Protein AF-A0A1F5Z868-F1 (afdb_monomer)

Solvent-accessible surface area (backbone atoms only — not comparable to full-atom values): 21652 Å² total; per-residue (Å²): 95,76,55,92,84,22,38,51,43,69,75,87,82,80,73,55,49,38,34,39,31,50,64,42,52,52,51,51,52,52,53,52,58,77,40,54,82,25,14,45,64,34,36,30,35,23,38,66,45,91,41,28,38,38,48,70,42,71,45,58,39,84,83,61,51,44,66,32,65,89,45,67,48,72,79,30,74,63,28,53,51,51,51,50,53,52,46,53,42,51,52,49,52,28,66,79,38,77,77,61,86,87,73,65,90,49,57,64,85,58,78,61,43,48,59,29,74,56,73,59,67,72,43,77,42,32,42,35,37,33,35,52,51,82,55,61,66,84,49,66,66,55,50,52,52,53,52,49,48,47,66,35,85,89,42,87,49,56,53,37,37,40,38,29,31,18,52,60,88,64,95,61,100,70,82,76,94,55,91,38,61,43,80,45,81,70,99,53,56,34,41,39,32,34,32,42,38,46,62,93,53,53,51,33,35,46,39,56,66,50,78,38,60,55,79,42,45,47,87,70,85,77,79,34,33,59,75,74,35,50,68,57,38,52,49,54,52,50,61,58,37,45,96,71,28,49,66,48,73,51,76,46,63,86,69,92,60,86,61,54,24,42,37,36,42,39,37,38,90,92,48,72,44,34,40,38,40,36,28,52,41,61,39,82,78,47,75,68,48,78,46,80,43,47,49,66,58,52,54,52,38,47,54,58,69,67,49,79,66,86,66,73,76,47,74,61,59,60,46,50,55,45,50,58,45,55,76,73,45,84,85,83,89,88,84,86,88,89,88,80,90,84,88,85,86,75,91,74,53,71,70,54,55,48,31,52,51,50,45,57,63,47,60,72,56,63,79,78,73,84,85,132

Secondary structure (DSSP, 8-state):
-EETTEEEE-SS--SPEEEEEHHHHHHHHHHHHHTTTS-EEEEEEEEE-SSEEEEEEEE---SS-EEETTEEE---HHHHHHHHHHHHHHHHHHHTSPPPTT----SS--TT--HHHH-PPPEEEEEEEEESSS--S--HHHHHHHHHHHH-SS---SEEEEEEEEE--S----S---TT-EEEEESEEEEEEEEEEETT-SEEEEE--EEE-GGGS---PPPPHHHH-HHHHHHHHHHHHGGG-EEEEEEE--SSSSSPEEEEEEE-TT-SEEEEEEE-TTTTSSPPEEEEEEHHHHHHHHHHHHS-------HHHHHHHHHHHHHHS---------------PPPPPHHHHHHHHHHHHHHHHHSS----

Sequence (372 aa):
MWLLGRQVKSEGYSGPEIIVPRRVFDMIAREAQAHEPTETGQALLGIRTPTQIVILVTVPDLTDTIRQAAYFKQGGSDQVEIFHWHEKHWKAMIADTPPMSGWTPTTVVPKGTTPAELRLELYHVGDWHKHPGQLKILSTTDIGTIDGLFADPENRLSEYVAPIITASYYNQALLGERDAEVTYRFGTELQLNWYYLTKGESIIWHVKPTVVADKCLPWFPPLPWHLNDLERFQYELGQLQSEGHTVRWTVRQMDRDLEMEIIFAVDNPAWTKRLLITTDFDYPKSPPRIQIFSKAQLVAATTSAVTPVKRRRSRLDAFLDWLEQALYYGEGDTPANLFAPRNNLPDRSEETLLADLVADLVIKGDLTNGKS

Nearest PDB structures (foldseek):
  6fnn-assembly2_B  TM=7.353E-01  e=1.141E-08  Candidatus Caldarchaeum subterraneum
  6fno-assembly2_B  TM=7.522E-01  e=1.158E-07  Candidatus Caldarchaeum subterraneum
  6fno-assembly1_A  TM=7.424E-01  e=1.653E-07  Candidatus Caldarchaeum subterraneum
  6r8f-assembly1_C  TM=6.619E-01  e=3.687E-05  Homo sapiens
  5joh-assembly1_A  TM=6.376E-01  e=7.981E-05  Homo sapiens

Radius of gyration: 23.91 Å; Cα contacts (8 Å, |Δi|>4): 578; chains: 1; bounding box: 60×53×65 Å

Structure (mmCIF, N/CA/C/O backbone):
data_AF-A0A1F5Z868-F1
#
_entry.id   AF-A0A1F5Z868-F1
#
loop_
_atom_site.group_PDB
_atom_site.id
_atom_site.type_symbol
_atom_site.label_atom_id
_atom_site.label_alt_id
_atom_site.label_comp_id
_atom_site.label_asym_id
_atom_site.label_entity_id
_atom_site.label_seq_id
_atom_site.pdbx_PDB_ins_code
_atom_site.Cartn_x
_atom_site.Cartn_y
_atom_site.Cartn_z
_atom_site.occupancy
_atom_site.B_iso_or_equiv
_atom_site.auth_seq_id
_atom_site.auth_comp_id
_atom_site.auth_asym_id
_atom_site.auth_atom_id
_atom_site.pdbx_PDB_model_num
ATOM 1 N N . MET A 1 1 ? -11.305 1.222 28.879 1.00 73.94 1 MET A N 1
ATOM 2 C CA . MET A 1 1 ? -9.951 0.704 29.195 1.00 73.94 1 MET A CA 1
ATOM 3 C C . MET A 1 1 ? -8.945 1.821 28.956 1.00 73.94 1 MET A C 1
ATOM 5 O O . MET A 1 1 ? -9.192 2.600 28.045 1.00 73.94 1 MET A O 1
ATOM 9 N N . TRP A 1 2 ? -7.882 1.933 29.757 1.00 71.25 2 TRP A N 1
ATOM 10 C CA . TRP A 1 2 ? -6.811 2.917 29.544 1.00 71.25 2 TRP A CA 1
ATOM 11 C C . TRP A 1 2 ? -5.553 2.222 29.017 1.00 71.25 2 TRP A C 1
ATOM 13 O O . TRP A 1 2 ? -5.168 1.193 29.568 1.00 71.25 2 TRP A O 1
ATOM 23 N N . LEU A 1 3 ? -4.924 2.777 27.983 1.00 76.38 3 LEU A N 1
ATOM 24 C CA . LEU A 1 3 ? -3.682 2.295 27.377 1.00 76.38 3 LEU A CA 1
ATOM 25 C C . LEU A 1 3 ? -2.768 3.497 27.111 1.00 76.38 3 LEU A C 1
ATOM 27 O O . LEU A 1 3 ? -3.164 4.399 26.382 1.00 76.38 3 LEU A O 1
ATOM 31 N N . LEU A 1 4 ? -1.589 3.547 27.744 1.00 79.62 4 LEU A N 1
ATOM 32 C CA . LEU A 1 4 ? -0.649 4.684 27.659 1.00 79.62 4 LEU A CA 1
ATOM 33 C C . LEU A 1 4 ? -1.311 6.069 27.829 1.00 79.62 4 LEU A C 1
ATOM 35 O O . LEU A 1 4 ? -1.026 7.014 27.106 1.00 79.62 4 LEU A O 1
ATOM 39 N N . GLY A 1 5 ? -2.238 6.198 28.782 1.00 83.50 5 GLY A N 1
ATOM 40 C CA . GLY A 1 5 ? -2.936 7.469 29.015 1.00 83.50 5 GLY A CA 1
ATOM 41 C C . GLY A 1 5 ? -4.013 7.809 27.978 1.00 83.50 5 GLY A C 1
ATOM 42 O O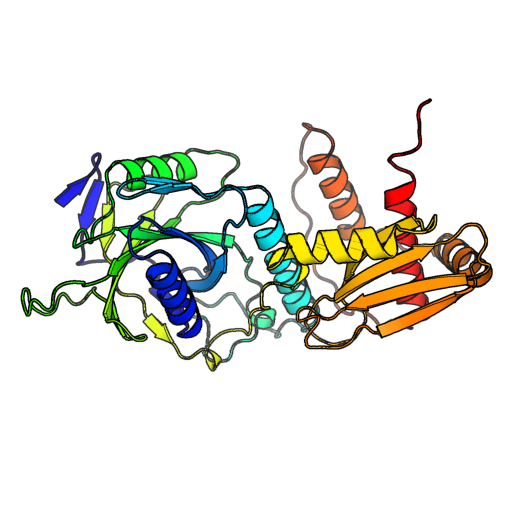 . GLY A 1 5 ? -4.620 8.873 28.076 1.00 83.50 5 GLY A O 1
ATOM 43 N N . ARG A 1 6 ? -4.314 6.902 27.041 1.00 87.62 6 ARG A N 1
ATOM 44 C CA . ARG A 1 6 ? -5.469 6.993 26.144 1.00 87.62 6 ARG A CA 1
ATOM 45 C C . ARG A 1 6 ? -6.621 6.106 26.619 1.00 87.62 6 ARG A C 1
ATOM 47 O O . ARG A 1 6 ? -6.414 4.977 27.058 1.00 87.62 6 ARG A O 1
ATOM 54 N N . GLN A 1 7 ? -7.852 6.590 26.520 1.00 91.06 7 GLN A N 1
ATOM 55 C CA . GLN A 1 7 ? -9.073 5.855 26.826 1.00 91.06 7 GLN A CA 1
ATOM 56 C C . GLN A 1 7 ? -9.631 5.190 25.561 1.00 91.06 7 GLN A C 1
ATOM 58 O O . GLN A 1 7 ? -9.944 5.867 24.588 1.00 91.06 7 GLN A O 1
ATOM 63 N N . VAL A 1 8 ? -9.847 3.874 25.596 1.00 90.88 8 VAL A N 1
ATOM 64 C CA . VAL A 1 8 ? -10.547 3.147 24.525 1.00 90.88 8 VAL A CA 1
ATOM 65 C C . VAL A 1 8 ? -12.065 3.260 24.710 1.00 90.88 8 VAL A C 1
ATOM 67 O O . VAL A 1 8 ? -12.562 2.941 25.800 1.00 90.88 8 VAL A O 1
ATOM 70 N N . LYS A 1 9 ? -12.790 3.681 23.663 1.00 92.44 9 LYS A N 1
ATOM 71 C CA . LYS A 1 9 ? -14.260 3.834 23.623 1.00 92.44 9 LYS A CA 1
ATOM 72 C C . LYS A 1 9 ? -14.866 3.211 22.363 1.00 92.44 9 LYS A C 1
ATOM 74 O O . LYS A 1 9 ? -14.237 3.242 21.316 1.00 92.44 9 LYS A O 1
ATOM 79 N N . SER A 1 10 ? -16.094 2.702 22.456 1.00 87.62 10 SER A N 1
ATOM 80 C CA . SER A 1 10 ? -16.870 2.171 21.317 1.00 87.62 10 SER A CA 1
ATOM 81 C C . SER A 1 10 ? -18.169 2.937 21.034 1.00 87.62 10 SER A C 1
ATOM 83 O O . SER A 1 10 ? -18.718 2.827 19.946 1.00 87.62 10 SER A O 1
ATOM 85 N N . GLU A 1 11 ? -18.670 3.718 21.993 1.00 89.12 11 GLU A N 1
ATOM 86 C CA . GLU A 1 11 ? -19.920 4.479 21.874 1.00 89.12 11 GLU A CA 1
ATOM 87 C C . GLU A 1 11 ? -19.649 5.977 21.738 1.00 89.12 11 GLU A C 1
ATOM 89 O O . GLU A 1 11 ? -18.741 6.507 22.381 1.00 89.12 11 GLU A O 1
ATOM 94 N N . GLY A 1 12 ? -20.471 6.669 20.944 1.00 89.00 12 GLY A N 1
ATOM 95 C CA . GL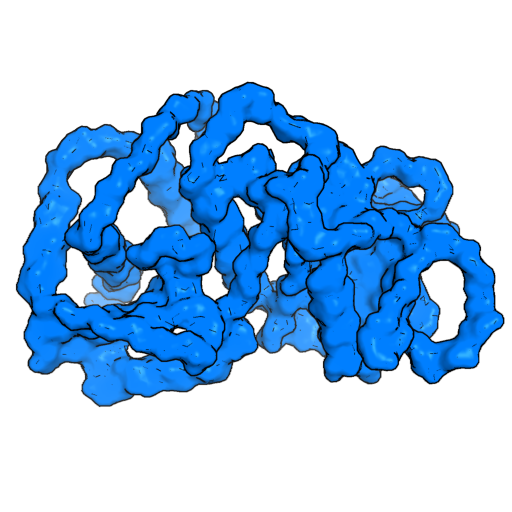Y A 1 12 ? -20.341 8.112 20.720 1.00 89.00 12 GLY A CA 1
ATOM 96 C C . GLY A 1 12 ? -19.240 8.493 19.728 1.00 89.00 12 GLY A C 1
ATOM 97 O O . GLY A 1 12 ? -18.787 9.634 19.745 1.00 89.00 12 GLY A O 1
ATOM 98 N N . TYR A 1 13 ? -18.801 7.554 18.883 1.00 91.94 13 TYR A N 1
ATOM 99 C CA . TYR A 1 13 ? -17.871 7.847 17.796 1.00 91.94 13 TYR A CA 1
ATOM 100 C C . TYR A 1 13 ? -18.483 8.862 16.822 1.00 91.94 13 TYR A C 1
ATOM 102 O O . TYR A 1 13 ? -19.555 8.627 16.266 1.00 91.94 13 TYR A O 1
ATOM 110 N N . SER A 1 14 ? -17.790 9.981 16.616 1.00 90.31 14 SER A N 1
ATOM 111 C CA . SER A 1 14 ? -18.176 11.046 15.679 1.00 90.31 14 SER A CA 1
ATOM 112 C C . SER A 1 14 ? -17.107 11.313 14.615 1.00 90.31 14 SER A C 1
ATOM 114 O O . SER A 1 14 ? -17.124 12.368 13.982 1.00 90.31 14 SER A O 1
ATOM 116 N N . GLY A 1 15 ? -16.132 10.409 14.483 1.00 92.25 15 GLY A N 1
ATOM 117 C CA . GLY A 1 15 ? -15.089 10.497 13.467 1.00 92.25 15 GLY A CA 1
ATOM 118 C C . GLY A 1 15 ? -15.586 10.077 12.078 1.00 92.25 15 GLY A C 1
ATOM 119 O O . GLY A 1 15 ? -16.786 9.861 11.882 1.00 92.25 15 GLY A O 1
ATOM 120 N N . PRO A 1 16 ? -14.678 9.983 11.094 1.00 93.69 16 PRO A N 1
ATOM 121 C CA . PRO A 1 16 ? -15.036 9.562 9.747 1.00 93.69 16 PRO A CA 1
ATOM 122 C C . PRO A 1 16 ? -15.527 8.113 9.682 1.00 93.69 16 PRO A C 1
ATOM 124 O O . PRO A 1 16 ? -15.035 7.228 10.371 1.00 93.69 16 PRO A O 1
ATOM 127 N N . GLU A 1 17 ? -16.454 7.833 8.774 1.00 94.12 17 GLU A N 1
ATOM 128 C CA . GLU A 1 17 ? -16.799 6.458 8.424 1.00 94.12 17 GLU A CA 1
ATOM 129 C C . GLU A 1 17 ? -15.595 5.772 7.758 1.00 94.12 17 GLU A C 1
ATOM 131 O O . GLU A 1 17 ? -15.035 6.283 6.787 1.00 94.12 17 GLU A O 1
ATOM 136 N N . ILE A 1 18 ? -15.209 4.598 8.257 1.00 95.44 18 ILE A N 1
ATOM 137 C CA . ILE A 1 18 ? -14.152 3.787 7.647 1.00 95.44 18 ILE A CA 1
ATOM 138 C C . ILE A 1 18 ? -14.792 2.843 6.637 1.00 95.44 18 ILE A C 1
ATOM 140 O O . ILE A 1 18 ? -15.572 1.972 7.013 1.00 95.44 18 ILE A O 1
ATOM 144 N N . ILE A 1 19 ? -14.454 2.988 5.360 1.00 93.81 19 ILE A N 1
ATOM 145 C CA . ILE A 1 19 ? -14.963 2.159 4.268 1.00 93.81 19 ILE A CA 1
ATOM 146 C C . ILE A 1 19 ? -13.861 1.228 3.788 1.00 93.81 19 ILE A C 1
ATOM 148 O O . ILE A 1 19 ? -12.754 1.661 3.469 1.00 93.81 19 ILE A O 1
ATOM 152 N N . VAL A 1 20 ? -14.189 -0.059 3.697 1.00 93.38 20 VAL A N 1
ATOM 153 C CA . VAL A 1 20 ? -13.227 -1.102 3.336 1.00 93.38 20 VAL A CA 1
ATOM 154 C C . VAL A 1 20 ? -13.849 -2.030 2.289 1.00 93.38 20 VAL A C 1
ATOM 156 O O . VAL A 1 20 ? -14.909 -2.617 2.533 1.00 93.38 20 VAL A O 1
ATOM 159 N N . PRO A 1 21 ? -13.236 -2.191 1.107 1.00 90.94 21 PRO A N 1
ATOM 160 C CA . PRO A 1 21 ? -13.725 -3.111 0.098 1.00 90.94 21 PRO A CA 1
ATOM 161 C C . PRO A 1 21 ? -13.434 -4.562 0.478 1.00 90.94 21 PRO A C 1
ATOM 163 O O . PRO A 1 21 ? -12.464 -4.864 1.177 1.00 90.94 21 PRO A O 1
ATOM 166 N N . ARG A 1 22 ? -14.250 -5.482 -0.044 1.00 90.38 22 ARG A N 1
ATOM 167 C CA . ARG A 1 22 ? -14.087 -6.925 0.178 1.00 90.38 22 ARG A CA 1
ATOM 168 C C . ARG A 1 22 ? -12.677 -7.417 -0.174 1.00 90.38 22 ARG A C 1
ATOM 170 O O . ARG A 1 22 ? -12.106 -8.152 0.627 1.00 90.38 22 ARG A O 1
ATOM 177 N N . ARG A 1 23 ? -12.083 -6.949 -1.281 1.00 91.00 23 ARG A N 1
ATOM 178 C CA . ARG A 1 23 ? -10.712 -7.320 -1.677 1.00 91.00 23 ARG A CA 1
ATOM 179 C C . ARG A 1 23 ? -9.662 -7.033 -0.602 1.00 91.00 23 ARG A C 1
ATOM 181 O O . ARG A 1 23 ? -8.737 -7.817 -0.449 1.00 91.00 23 ARG A O 1
ATOM 188 N N . VAL A 1 24 ? -9.803 -5.946 0.163 1.00 93.94 24 VAL A N 1
ATOM 189 C CA . VAL A 1 24 ? -8.844 -5.591 1.224 1.00 93.94 24 VAL A CA 1
ATOM 190 C C . VAL A 1 24 ? -8.954 -6.585 2.376 1.00 93.94 24 VAL A C 1
ATOM 192 O O . VAL A 1 24 ? -7.935 -7.048 2.877 1.00 93.94 24 VAL A O 1
ATOM 195 N N . PHE A 1 25 ? -10.170 -7.002 2.743 1.00 92.50 25 PHE A N 1
ATOM 196 C CA . PHE A 1 25 ? -10.334 -8.094 3.704 1.00 92.50 25 PHE A CA 1
ATOM 197 C C . PHE A 1 25 ? -9.745 -9.411 3.190 1.00 92.50 25 PHE A C 1
ATOM 199 O O . PHE A 1 25 ? -9.112 -10.120 3.965 1.00 92.50 25 PHE A O 1
ATOM 206 N N . ASP A 1 26 ? -9.925 -9.742 1.906 1.00 91.44 26 ASP A N 1
ATOM 207 C CA . ASP A 1 26 ? -9.322 -10.940 1.307 1.00 91.44 26 ASP A CA 1
ATOM 208 C C . ASP A 1 26 ? -7.786 -10.899 1.348 1.00 91.44 26 ASP A C 1
ATOM 210 O O . ASP A 1 26 ? -7.156 -11.920 1.627 1.00 91.44 26 ASP A O 1
ATOM 214 N N . MET A 1 27 ? -7.178 -9.732 1.104 1.00 93.12 27 MET A N 1
ATOM 215 C CA . MET A 1 27 ? -5.727 -9.528 1.201 1.00 93.12 27 MET A CA 1
ATOM 216 C C . MET A 1 27 ? -5.230 -9.712 2.638 1.00 93.12 27 MET A C 1
ATOM 218 O O . MET A 1 27 ? -4.346 -10.535 2.871 1.00 93.12 27 MET A O 1
ATOM 222 N N . ILE A 1 28 ? -5.854 -9.022 3.602 1.00 94.38 28 ILE A N 1
ATOM 223 C CA . ILE A 1 28 ? -5.540 -9.150 5.035 1.00 94.38 28 ILE A CA 1
ATOM 224 C C . ILE A 1 28 ? -5.668 -10.607 5.479 1.00 94.38 28 ILE A C 1
ATOM 226 O O . ILE A 1 28 ? -4.781 -11.141 6.139 1.00 94.38 28 ILE A O 1
ATOM 230 N N . ALA A 1 29 ? -6.768 -11.268 5.113 1.00 91.31 29 ALA A N 1
ATOM 231 C CA . ALA A 1 29 ? -7.043 -12.631 5.538 1.00 91.31 29 ALA A CA 1
ATOM 232 C C . ALA A 1 29 ? -6.008 -13.625 5.009 1.00 91.31 29 ALA A C 1
ATOM 234 O O . ALA A 1 29 ? -5.512 -14.464 5.764 1.00 91.31 29 ALA A O 1
ATOM 235 N N . ARG A 1 30 ? -5.659 -13.499 3.726 1.00 92.06 30 ARG A N 1
ATOM 236 C CA . ARG A 1 30 ? -4.635 -14.319 3.081 1.00 92.06 30 ARG A CA 1
ATOM 237 C C . ARG A 1 30 ? -3.277 -14.149 3.758 1.00 92.06 30 ARG A C 1
ATOM 239 O O . ARG A 1 30 ? -2.648 -15.149 4.091 1.00 92.06 30 ARG A O 1
ATOM 246 N N . GLU A 1 31 ? -2.857 -12.910 3.998 1.00 93.31 31 GLU A N 1
ATOM 247 C CA . GLU A 1 31 ? -1.572 -12.609 4.637 1.00 93.31 31 GLU A CA 1
ATOM 248 C C . GLU A 1 31 ? -1.533 -13.089 6.097 1.00 93.31 31 GLU A C 1
ATOM 250 O O . GLU A 1 31 ? -0.583 -13.740 6.533 1.00 93.31 31 GLU A O 1
ATOM 255 N N . ALA A 1 32 ? -2.598 -12.832 6.860 1.00 92.00 32 ALA A N 1
ATOM 256 C CA . ALA A 1 32 ? -2.714 -13.252 8.255 1.00 92.0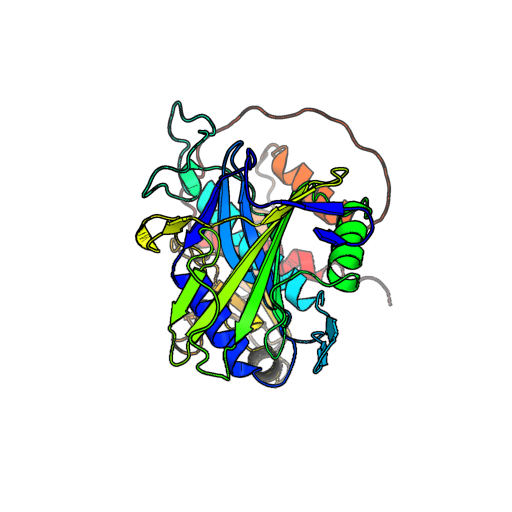0 32 ALA A CA 1
ATOM 257 C C . ALA A 1 32 ? -2.570 -14.776 8.421 1.00 92.00 32 ALA A C 1
ATOM 259 O O . ALA A 1 32 ? -1.948 -15.238 9.388 1.00 92.00 32 ALA A O 1
ATOM 260 N N . GLN A 1 33 ? -3.129 -15.542 7.477 1.00 89.12 33 GLN A N 1
ATOM 261 C CA . GLN A 1 33 ? -3.057 -17.004 7.434 1.00 89.12 33 GLN A CA 1
ATOM 262 C C . GLN A 1 33 ? -1.713 -17.530 6.945 1.00 89.12 33 GLN A C 1
ATOM 264 O O . GLN A 1 33 ? -1.231 -18.521 7.487 1.00 89.12 33 GLN A O 1
ATOM 269 N N . ALA A 1 34 ? -1.094 -16.872 5.962 1.00 90.69 34 ALA A N 1
ATOM 270 C CA . ALA A 1 34 ? 0.229 -17.252 5.470 1.00 90.69 34 ALA A CA 1
ATOM 271 C C . ALA A 1 34 ? 1.296 -17.213 6.580 1.00 90.69 34 ALA A C 1
ATOM 273 O O . ALA A 1 34 ? 2.244 -17.995 6.559 1.00 90.69 34 ALA A O 1
ATOM 274 N N . HIS A 1 35 ? 1.103 -16.358 7.590 1.00 90.50 35 HIS A N 1
ATOM 275 C CA . HIS A 1 35 ? 2.039 -16.160 8.699 1.00 90.50 35 HIS A CA 1
ATOM 276 C C . HIS A 1 35 ? 1.477 -16.574 10.060 1.00 90.50 35 HIS A C 1
ATOM 278 O O . HIS A 1 35 ? 1.742 -15.926 11.067 1.00 90.50 35 HIS A O 1
ATOM 284 N N . GLU A 1 36 ? 0.664 -17.629 10.111 1.00 81.69 36 GLU A N 1
ATOM 285 C CA . GLU A 1 36 ? -0.131 -18.034 11.276 1.00 81.69 36 GLU A CA 1
ATOM 286 C C . GLU A 1 36 ? 0.562 -17.967 12.664 1.00 81.69 36 GLU A C 1
ATOM 288 O O . GLU A 1 36 ? -0.003 -17.290 13.531 1.00 81.69 36 GLU A O 1
ATOM 293 N N . PRO A 1 37 ? 1.769 -18.533 12.885 1.00 86.94 37 PRO A N 1
ATOM 294 C CA . PRO A 1 37 ? 2.386 -18.583 14.216 1.00 86.94 37 PRO A CA 1
ATOM 295 C C . PRO A 1 37 ? 3.022 -17.262 14.682 1.00 86.94 37 PRO A C 1
ATOM 297 O O . PRO A 1 37 ? 3.451 -17.168 15.833 1.00 86.94 37 PRO A O 1
ATOM 300 N N . THR A 1 38 ? 3.129 -16.254 13.814 1.00 91.12 38 THR A N 1
ATOM 301 C CA . THR A 1 38 ? 3.818 -14.987 14.105 1.00 91.12 38 THR A CA 1
ATOM 302 C C . THR A 1 38 ? 2.890 -13.792 13.958 1.00 91.12 38 THR A C 1
ATOM 304 O O . THR A 1 38 ? 1.882 -13.855 13.252 1.00 91.12 38 THR A O 1
ATOM 307 N N . GLU A 1 39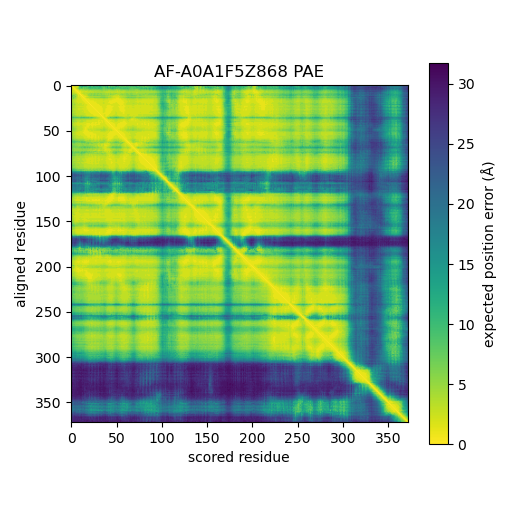 ? 3.248 -12.671 14.580 1.00 92.12 39 GLU A N 1
ATOM 308 C CA . GLU A 1 39 ? 2.702 -11.379 14.183 1.00 92.12 39 GLU A CA 1
ATOM 309 C C . GLU A 1 39 ? 3.076 -11.095 12.720 1.00 92.12 39 GLU A C 1
ATOM 311 O O . GLU A 1 39 ? 4.142 -11.477 12.230 1.00 92.12 39 GLU A O 1
ATOM 316 N N . THR A 1 40 ? 2.150 -10.475 12.003 1.00 95.19 40 THR A N 1
ATOM 317 C CA . THR A 1 40 ? 2.328 -9.999 10.628 1.00 95.19 40 THR A CA 1
ATOM 318 C C . THR A 1 40 ? 1.438 -8.786 10.445 1.00 95.19 40 THR A C 1
ATOM 320 O O . THR A 1 40 ? 0.475 -8.624 11.192 1.00 95.19 40 THR A O 1
ATOM 323 N N . GLY A 1 41 ? 1.710 -7.964 9.451 1.00 95.75 41 GLY A N 1
ATOM 324 C CA . GLY A 1 41 ? 0.953 -6.757 9.191 1.00 95.75 41 GLY A CA 1
ATOM 325 C C . GLY A 1 41 ? 1.388 -6.129 7.886 1.00 95.75 41 GLY A C 1
ATOM 326 O O . GLY A 1 41 ? 2.368 -6.565 7.281 1.00 95.75 41 GLY A O 1
ATOM 327 N N . GLN A 1 42 ? 0.624 -5.145 7.436 1.00 97.25 42 GLN A N 1
ATOM 328 C CA . GLN A 1 42 ? 0.944 -4.360 6.251 1.00 97.25 42 GLN A CA 1
ATOM 329 C C . GLN A 1 42 ? 0.369 -2.957 6.416 1.00 97.25 42 GLN A C 1
ATOM 331 O O . GLN A 1 42 ? -0.599 -2.742 7.159 1.00 97.25 42 GLN A O 1
ATOM 336 N N . ALA A 1 43 ? 0.912 -2.012 5.660 1.00 97.06 43 ALA A N 1
ATOM 337 C CA . ALA A 1 43 ? 0.356 -0.678 5.612 1.00 97.06 43 ALA A CA 1
ATOM 338 C C . ALA A 1 43 ? -0.977 -0.630 4.865 1.00 97.06 43 ALA A C 1
ATOM 340 O O . ALA A 1 43 ? -1.302 -1.492 4.050 1.00 97.06 43 ALA A O 1
ATOM 341 N N . LEU A 1 44 ? -1.779 0.383 5.161 1.00 97.44 44 LEU A N 1
ATOM 342 C CA . LEU A 1 44 ? -3.063 0.658 4.533 1.00 97.44 44 LEU A CA 1
ATOM 343 C C . LEU A 1 44 ? -2.941 1.934 3.714 1.00 97.44 44 LEU A C 1
ATOM 345 O O . LEU A 1 44 ? -2.536 2.982 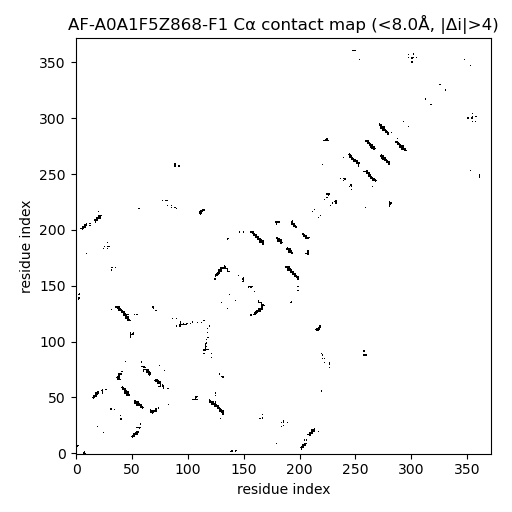4.219 1.00 97.44 44 LEU A O 1
ATOM 349 N N . LEU A 1 45 ? -3.347 1.861 2.454 1.00 95.62 45 LEU A N 1
ATOM 350 C CA . LEU A 1 45 ? -3.313 2.992 1.536 1.00 95.62 45 LEU A CA 1
ATOM 351 C C . LEU A 1 45 ? -4.736 3.311 1.082 1.00 95.62 45 LEU A C 1
ATOM 353 O O . LEU A 1 45 ? -5.521 2.412 0.754 1.00 95.62 45 LEU A O 1
ATOM 357 N N . GLY A 1 46 ? -5.091 4.592 1.109 1.00 94.38 46 GLY A N 1
ATOM 358 C CA . GLY A 1 46 ? -6.471 5.023 0.932 1.00 94.38 46 GLY A CA 1
ATOM 359 C C . GLY A 1 46 ? -6.630 6.510 0.642 1.00 94.38 46 GLY A C 1
ATOM 360 O O . GLY A 1 46 ? -5.666 7.212 0.346 1.00 94.38 46 GLY A O 1
ATOM 361 N N . ILE A 1 47 ? -7.880 6.966 0.700 1.00 91.69 47 ILE A N 1
ATOM 362 C CA . ILE A 1 47 ? -8.300 8.346 0.415 1.00 91.69 47 ILE A CA 1
ATOM 363 C C . ILE A 1 47 ? -9.194 8.902 1.529 1.00 91.69 47 ILE A C 1
ATOM 365 O O . ILE A 1 47 ? -9.878 8.150 2.230 1.00 91.69 47 ILE A O 1
ATOM 369 N N . ARG A 1 48 ? -9.215 10.239 1.649 1.00 89.25 48 ARG A N 1
ATOM 370 C CA . ARG A 1 48 ? -9.910 10.988 2.705 1.00 89.25 48 ARG A CA 1
ATOM 371 C C . ARG A 1 48 ? -10.894 11.973 2.116 1.00 89.25 48 ARG A C 1
ATOM 373 O O . ARG A 1 48 ? -10.498 12.857 1.361 1.00 89.25 48 ARG A O 1
ATOM 380 N N . THR A 1 49 ? -12.153 11.899 2.526 1.00 86.88 49 THR A N 1
ATOM 381 C CA . THR A 1 49 ? -13.078 13.050 2.450 1.00 86.88 49 THR A CA 1
ATOM 382 C C . THR A 1 49 ? -13.133 13.730 3.818 1.00 86.88 49 THR A C 1
ATOM 384 O O . THR A 1 49 ? -12.427 13.284 4.698 1.00 86.88 49 THR A O 1
ATOM 387 N N . PRO A 1 50 ? -13.950 14.757 4.100 1.00 84.44 50 PRO A N 1
ATOM 388 C CA . PRO A 1 50 ? -14.151 15.231 5.477 1.00 84.44 50 PRO A CA 1
ATOM 389 C C . PRO A 1 50 ? -14.866 14.238 6.409 1.00 84.44 50 PRO A C 1
ATOM 391 O O . PRO A 1 50 ? -14.667 14.298 7.622 1.00 84.44 50 PRO A O 1
ATOM 394 N N . THR A 1 51 ? -15.638 13.283 5.881 1.00 87.00 51 THR A N 1
ATOM 395 C CA . THR A 1 51 ? -16.440 12.350 6.699 1.00 87.00 51 THR A CA 1
ATOM 396 C C . THR A 1 51 ? -16.154 10.873 6.448 1.00 87.00 51 THR A C 1
ATOM 398 O O . THR A 1 51 ? -16.815 10.043 7.059 1.00 87.00 51 THR A O 1
ATOM 401 N N . GLN A 1 52 ? -15.213 10.519 5.568 1.00 92.19 52 GLN A N 1
ATOM 402 C CA . GLN A 1 52 ? -14.897 9.124 5.249 1.00 92.19 52 GLN A CA 1
ATOM 403 C C . GLN A 1 52 ? -13.399 8.895 5.065 1.00 92.19 52 GLN A C 1
ATOM 405 O O . GLN A 1 52 ? -12.733 9.702 4.419 1.00 92.19 52 GLN A O 1
ATOM 410 N N . ILE A 1 53 ? -12.912 7.759 5.560 1.00 94.19 53 ILE A N 1
ATOM 411 C CA . ILE A 1 53 ? -11.623 7.161 5.196 1.00 94.19 53 ILE A CA 1
ATOM 412 C C . ILE A 1 53 ? -11.935 5.926 4.361 1.00 94.19 53 ILE A C 1
ATOM 414 O O . ILE A 1 53 ? -12.574 4.997 4.850 1.00 94.19 53 ILE A O 1
ATOM 418 N N . VAL A 1 54 ? -11.490 5.897 3.109 1.00 93.69 54 VAL A N 1
ATOM 419 C CA . VAL A 1 54 ? -11.683 4.741 2.228 1.00 93.69 54 VAL A CA 1
ATOM 420 C C . VAL A 1 54 ? -10.347 4.047 2.027 1.00 93.69 54 VAL A C 1
ATOM 422 O O . VAL A 1 54 ? -9.450 4.598 1.394 1.00 93.69 54 VAL A O 1
ATOM 425 N N . ILE A 1 55 ? -10.224 2.826 2.538 1.00 95.75 55 ILE A N 1
ATOM 426 C CA . ILE A 1 55 ? -9.033 1.992 2.352 1.00 95.75 55 ILE A CA 1
ATOM 427 C C . ILE A 1 55 ? -9.143 1.284 1.006 1.00 95.75 55 ILE A C 1
ATOM 429 O O . ILE A 1 55 ? -10.154 0.649 0.722 1.00 95.75 55 ILE A O 1
ATOM 433 N N . LEU A 1 56 ? -8.118 1.382 0.165 1.00 93.81 56 LEU A N 1
ATOM 434 C CA . LEU A 1 56 ? -8.156 0.867 -1.206 1.00 93.81 56 LEU A CA 1
ATOM 435 C C . LEU A 1 56 ? -7.325 -0.403 -1.390 1.00 93.81 56 LEU A C 1
ATOM 437 O O . LEU A 1 56 ? -7.716 -1.258 -2.195 1.00 93.81 56 LEU A O 1
ATOM 441 N N . VAL A 1 57 ? -6.219 -0.522 -0.650 1.00 95.50 57 VAL A N 1
ATOM 442 C CA . VAL A 1 57 ? -5.261 -1.630 -0.742 1.00 95.50 57 VAL A CA 1
ATOM 443 C C . VAL A 1 57 ? -4.487 -1.800 0.573 1.00 95.50 57 VAL A C 1
ATOM 445 O O . VAL A 1 57 ? -4.425 -0.870 1.384 1.00 95.50 57 VAL A O 1
ATOM 448 N N . THR A 1 58 ? -3.872 -2.969 0.759 1.00 96.50 58 THR A N 1
ATOM 449 C CA . THR A 1 58 ? -2.816 -3.182 1.757 1.00 96.50 58 THR A CA 1
ATOM 450 C C . THR A 1 58 ? -1.447 -3.245 1.076 1.00 96.50 58 THR A C 1
ATOM 452 O O . THR A 1 58 ? -1.313 -3.822 -0.002 1.00 96.50 58 THR A O 1
ATOM 455 N N . VAL A 1 59 ? -0.439 -2.623 1.682 1.00 95.62 59 VAL A N 1
ATOM 456 C CA . VAL A 1 59 ? 0.895 -2.423 1.109 1.00 95.62 59 VAL A CA 1
ATOM 457 C C . VAL A 1 59 ? 1.922 -3.192 1.945 1.00 95.62 59 VAL A C 1
ATOM 459 O O . VAL A 1 59 ? 2.200 -2.791 3.081 1.00 95.62 59 VAL A O 1
ATOM 462 N N . PRO A 1 60 ? 2.456 -4.314 1.431 1.00 94.06 60 PRO A N 1
ATOM 463 C CA . PRO A 1 60 ? 3.419 -5.116 2.166 1.00 94.06 60 PRO A CA 1
ATOM 464 C C . PRO A 1 60 ? 4.768 -4.409 2.273 1.00 94.06 60 PRO A C 1
ATOM 466 O O . PRO A 1 60 ? 5.117 -3.572 1.448 1.00 94.06 60 PRO A O 1
ATOM 469 N N . ASP A 1 61 ? 5.529 -4.819 3.274 1.00 90.75 61 ASP A N 1
ATOM 470 C CA . ASP A 1 61 ? 6.983 -4.742 3.278 1.00 90.75 61 ASP A CA 1
ATOM 471 C C . ASP A 1 61 ? 7.476 -6.175 2.987 1.00 90.75 61 ASP A C 1
ATOM 473 O O . ASP A 1 61 ? 6.984 -7.158 3.558 1.00 90.75 61 ASP A O 1
ATOM 477 N N . LEU A 1 62 ? 8.335 -6.321 1.987 1.00 86.56 62 LEU A N 1
ATOM 478 C CA . LEU A 1 62 ? 8.764 -7.597 1.420 1.00 86.56 62 LEU A CA 1
ATOM 479 C C . LEU A 1 62 ? 10.162 -7.982 1.901 1.00 86.56 62 LEU A C 1
ATOM 481 O O . LEU A 1 62 ? 10.429 -9.174 2.060 1.00 86.56 62 LEU A O 1
ATOM 485 N N . THR A 1 63 ? 11.041 -7.009 2.153 1.00 84.81 63 THR A N 1
ATOM 486 C CA . THR A 1 63 ? 12.451 -7.266 2.478 1.00 84.81 63 THR A CA 1
ATOM 487 C C . THR A 1 63 ? 12.796 -7.093 3.951 1.00 84.81 63 THR A C 1
ATOM 489 O O . THR A 1 63 ? 13.534 -7.914 4.497 1.00 84.81 63 THR A O 1
ATOM 492 N N . ASP A 1 64 ? 12.268 -6.064 4.612 1.00 86.94 64 ASP A N 1
ATOM 493 C CA . ASP A 1 64 ? 12.725 -5.629 5.942 1.00 86.94 64 ASP A CA 1
ATOM 494 C C . ASP A 1 64 ? 11.765 -6.017 7.073 1.00 86.94 64 ASP A C 1
ATOM 496 O O . ASP A 1 64 ? 11.994 -5.717 8.253 1.00 86.94 64 ASP A O 1
ATOM 500 N N . THR A 1 65 ? 10.696 -6.734 6.732 1.00 90.81 65 THR A N 1
ATOM 501 C CA . THR A 1 65 ? 9.681 -7.132 7.698 1.00 90.81 65 THR A CA 1
ATOM 502 C C . THR A 1 65 ? 10.203 -8.157 8.701 1.00 90.81 65 THR A C 1
ATOM 504 O O . THR A 1 65 ? 10.591 -9.275 8.352 1.00 90.81 65 THR A O 1
ATOM 507 N N . ILE A 1 66 ? 10.089 -7.832 9.989 1.00 91.31 66 ILE A N 1
ATOM 508 C CA . ILE A 1 66 ? 10.384 -8.756 11.089 1.00 91.31 66 ILE A CA 1
ATOM 509 C C . ILE A 1 66 ? 9.071 -9.331 11.614 1.00 91.31 66 ILE A C 1
ATOM 511 O O . ILE A 1 66 ? 8.189 -8.585 12.033 1.00 91.31 66 ILE A O 1
ATOM 515 N N . ARG A 1 67 ? 8.963 -10.665 11.635 1.00 91.88 67 ARG A N 1
ATOM 516 C CA . ARG A 1 67 ? 7.790 -11.404 12.128 1.00 91.88 67 ARG A CA 1
ATOM 517 C C . ARG A 1 67 ? 8.190 -12.346 13.261 1.00 91.88 67 ARG A C 1
ATOM 519 O O . ARG A 1 67 ? 8.944 -13.295 13.048 1.00 91.88 67 ARG A O 1
ATOM 526 N N . GLN A 1 68 ? 7.696 -12.096 14.469 1.00 89.62 68 GLN A N 1
ATOM 527 C CA . GLN A 1 68 ? 7.919 -12.931 15.655 1.00 89.62 68 GLN A CA 1
ATOM 528 C C . GLN A 1 68 ? 6.606 -13.119 16.427 1.00 89.62 68 GLN A C 1
ATOM 530 O O . GLN A 1 68 ? 5.603 -12.484 16.125 1.00 89.62 68 GLN A O 1
ATOM 535 N N . ALA A 1 69 ? 6.578 -14.006 17.423 1.00 84.19 69 ALA A N 1
ATOM 536 C CA . ALA A 1 69 ? 5.340 -14.369 18.128 1.00 84.19 69 ALA A CA 1
ATOM 537 C C . ALA A 1 69 ? 4.648 -13.205 18.875 1.00 84.19 69 ALA A C 1
ATOM 539 O O . ALA A 1 69 ? 3.447 -13.277 19.106 1.00 84.19 69 ALA A O 1
ATOM 540 N N . ALA A 1 70 ? 5.394 -12.170 19.267 1.00 85.75 70 ALA A N 1
ATOM 541 C CA . ALA A 1 70 ? 4.894 -11.005 20.010 1.00 85.75 70 ALA A CA 1
ATOM 542 C C . ALA A 1 70 ? 5.615 -9.708 19.592 1.00 85.75 70 ALA A C 1
ATOM 544 O O . ALA A 1 70 ? 5.836 -8.810 20.408 1.00 85.75 70 ALA A O 1
ATOM 545 N N . TYR A 1 71 ? 6.127 -9.688 18.359 1.00 88.88 71 TYR A N 1
ATOM 546 C CA . TYR A 1 71 ? 6.819 -8.537 17.801 1.00 88.88 71 TYR A CA 1
ATOM 547 C C . TYR A 1 71 ? 6.710 -8.537 16.278 1.00 88.88 71 TYR A C 1
ATOM 549 O O . TYR A 1 71 ? 7.045 -9.528 15.617 1.00 88.88 71 TYR A O 1
ATOM 557 N N . PHE A 1 72 ? 6.312 -7.389 15.743 1.00 92.12 72 PHE A N 1
ATOM 558 C CA . PHE A 1 72 ? 6.241 -7.102 14.324 1.00 92.12 72 PHE A CA 1
ATOM 559 C C . PHE A 1 72 ? 6.864 -5.740 14.024 1.00 92.12 72 PHE A C 1
ATOM 561 O O . PHE A 1 72 ? 6.703 -4.781 14.783 1.00 92.12 72 PHE A O 1
ATOM 568 N N . LYS A 1 73 ? 7.577 -5.657 12.901 1.00 91.38 73 LYS A N 1
ATOM 569 C CA . LYS A 1 73 ? 8.139 -4.413 12.369 1.00 91.38 73 LYS A CA 1
ATOM 570 C C . LYS A 1 73 ? 8.041 -4.422 10.846 1.00 91.38 73 LYS A C 1
ATOM 572 O O . LYS A 1 73 ? 8.348 -5.444 10.241 1.00 91.38 73 LYS A O 1
ATOM 577 N N . GLN A 1 74 ? 7.696 -3.272 10.275 1.00 92.31 74 GLN A N 1
ATOM 578 C CA . GLN A 1 74 ? 7.716 -2.961 8.841 1.00 92.31 74 GLN A CA 1
ATOM 579 C C . GLN A 1 74 ? 8.249 -1.531 8.622 1.00 92.31 74 GLN A C 1
ATOM 581 O O . GLN A 1 74 ? 8.438 -0.797 9.600 1.00 92.31 74 GLN A O 1
ATOM 586 N N . GLY A 1 75 ? 8.464 -1.144 7.366 1.00 85.56 75 GLY A N 1
ATOM 587 C CA . GLY A 1 75 ? 8.872 0.203 6.948 1.00 85.56 75 GLY A CA 1
ATOM 588 C C . GLY A 1 75 ? 10.121 0.238 6.062 1.00 85.56 75 GLY A C 1
ATOM 589 O O . GLY A 1 75 ? 10.873 1.210 6.133 1.00 85.56 75 GLY A O 1
ATOM 590 N N . GLY A 1 76 ? 10.387 -0.829 5.304 1.00 88.50 76 GLY A N 1
ATOM 591 C CA . GLY A 1 76 ? 11.508 -0.947 4.371 1.00 88.50 76 GLY A CA 1
ATOM 592 C C . GLY A 1 76 ? 11.424 -0.028 3.149 1.00 88.50 76 GLY A C 1
ATOM 593 O O . GLY A 1 76 ? 10.395 0.593 2.861 1.00 88.50 76 GLY A O 1
ATOM 594 N N . SER A 1 77 ? 12.532 0.074 2.408 1.00 88.56 77 SER A N 1
ATOM 595 C CA . SER A 1 77 ? 12.601 0.918 1.203 1.00 88.56 77 SER A CA 1
ATOM 596 C C . SER A 1 77 ? 11.705 0.414 0.073 1.00 88.56 77 SER A C 1
ATOM 598 O O . SER A 1 77 ? 11.169 1.205 -0.696 1.00 88.56 77 SER A O 1
ATOM 600 N N . ASP A 1 78 ? 11.502 -0.895 -0.004 1.00 88.62 78 ASP A N 1
ATOM 601 C CA . ASP A 1 78 ? 10.566 -1.527 -0.928 1.00 88.62 78 ASP A CA 1
ATOM 602 C C . ASP A 1 78 ? 9.114 -1.102 -0.656 1.00 88.62 78 ASP A C 1
ATOM 604 O O . ASP A 1 78 ? 8.383 -0.780 -1.589 1.00 88.62 78 ASP A O 1
ATOM 608 N N . GLN A 1 79 ? 8.705 -0.984 0.610 1.00 91.44 79 GLN A N 1
ATOM 609 C CA . GLN A 1 79 ? 7.381 -0.482 0.974 1.00 91.44 79 GLN A CA 1
ATOM 610 C C . GLN A 1 79 ? 7.170 0.944 0.441 1.00 91.44 79 GLN A C 1
ATOM 612 O O . GLN A 1 79 ? 6.105 1.262 -0.096 1.00 91.44 79 GLN A O 1
ATOM 617 N N . VAL A 1 80 ? 8.203 1.792 0.522 1.00 91.12 80 VAL A N 1
ATOM 618 C CA . VAL A 1 80 ? 8.199 3.152 -0.044 1.00 91.12 80 VAL A CA 1
ATOM 619 C C . VAL A 1 80 ? 8.068 3.126 -1.569 1.00 91.12 80 VAL A C 1
ATOM 621 O O . VAL A 1 80 ? 7.283 3.893 -2.130 1.00 91.12 80 VAL A O 1
ATOM 624 N N . GLU A 1 81 ? 8.778 2.229 -2.255 1.00 90.50 81 GLU A N 1
ATOM 625 C CA . GLU A 1 81 ? 8.650 2.057 -3.708 1.00 90.50 81 GLU A CA 1
ATOM 626 C C . GLU A 1 81 ? 7.237 1.614 -4.113 1.00 90.50 81 GLU A C 1
ATOM 628 O O . GLU A 1 81 ? 6.682 2.123 -5.091 1.00 90.50 81 GLU A O 1
ATOM 633 N N . ILE A 1 82 ? 6.607 0.735 -3.328 1.00 93.00 82 ILE A N 1
ATOM 634 C CA . ILE A 1 82 ? 5.221 0.302 -3.543 1.00 93.00 82 ILE A CA 1
ATOM 635 C C . ILE A 1 82 ? 4.240 1.464 -3.342 1.00 93.00 82 ILE A C 1
ATOM 637 O O . ILE A 1 82 ? 3.332 1.656 -4.160 1.00 93.00 82 ILE A O 1
ATOM 641 N N . PHE A 1 83 ? 4.424 2.278 -2.297 1.00 92.06 83 PHE A N 1
ATOM 642 C CA . PHE A 1 83 ? 3.641 3.505 -2.123 1.00 92.06 83 PHE A CA 1
ATOM 643 C C . PHE A 1 83 ? 3.783 4.426 -3.334 1.00 92.06 83 PHE A C 1
ATOM 645 O O . PHE A 1 83 ? 2.775 4.889 -3.873 1.00 92.06 83 PHE A O 1
ATOM 652 N N . HIS A 1 84 ? 5.012 4.645 -3.803 1.00 89.88 84 HIS A N 1
ATOM 653 C CA . HIS A 1 84 ? 5.281 5.494 -4.957 1.00 89.88 84 HIS A CA 1
ATOM 654 C C . HIS A 1 84 ? 4.632 4.955 -6.241 1.00 89.88 84 HIS A C 1
ATOM 656 O O . HIS A 1 84 ? 4.034 5.719 -7.004 1.00 89.88 84 HIS A O 1
ATOM 662 N N . TRP A 1 85 ? 4.686 3.639 -6.468 1.00 90.62 85 TRP A N 1
ATOM 663 C CA . TRP A 1 85 ? 4.007 2.980 -7.585 1.00 90.62 85 TRP A CA 1
ATOM 664 C C . TRP A 1 85 ? 2.508 3.283 -7.593 1.00 90.62 85 TRP A C 1
ATOM 666 O O . TRP A 1 85 ? 1.959 3.708 -8.618 1.00 90.62 85 TRP A O 1
ATOM 676 N N . HIS A 1 86 ? 1.848 3.087 -6.452 1.00 91.38 86 HIS A N 1
ATOM 677 C CA . HIS A 1 86 ? 0.415 3.315 -6.323 1.00 91.38 86 HIS A CA 1
ATOM 678 C C . HIS A 1 86 ? 0.050 4.795 -6.435 1.00 91.38 86 HIS A C 1
ATOM 680 O O . HIS A 1 86 ? -0.923 5.129 -7.110 1.00 91.38 86 HIS A O 1
ATOM 686 N N . GLU A 1 87 ? 0.835 5.690 -5.837 1.00 89.69 87 GLU A N 1
ATOM 687 C CA . GLU A 1 87 ? 0.618 7.133 -5.930 1.00 89.69 87 GLU A CA 1
ATOM 688 C C . GLU A 1 87 ? 0.732 7.620 -7.381 1.00 89.69 87 GLU A C 1
ATOM 690 O O . GLU A 1 87 ? -0.117 8.379 -7.857 1.00 89.69 87 GLU A O 1
ATOM 695 N N . LYS A 1 88 ? 1.751 7.159 -8.115 1.00 86.62 88 LYS A N 1
ATOM 696 C CA . LYS A 1 88 ? 1.963 7.542 -9.514 1.00 86.62 88 LYS A CA 1
ATOM 697 C C . LYS A 1 88 ? 0.829 7.048 -10.414 1.00 86.62 88 LYS A C 1
ATOM 699 O O . LYS A 1 88 ? 0.338 7.828 -11.229 1.00 86.62 88 LYS A O 1
ATOM 704 N N . HIS A 1 89 ? 0.358 5.813 -10.224 1.00 84.94 89 HIS A N 1
ATOM 705 C CA . HIS A 1 89 ? -0.840 5.329 -10.918 1.00 84.94 89 HIS A CA 1
ATOM 706 C C . HIS A 1 89 ? -2.066 6.156 -10.576 1.00 84.94 89 HIS A C 1
ATOM 708 O O . HIS A 1 89 ? -2.787 6.589 -11.465 1.00 84.94 89 HIS A O 1
ATOM 714 N N . TRP A 1 90 ? -2.304 6.388 -9.288 1.00 85.94 90 TRP A N 1
ATOM 715 C CA . TRP A 1 90 ? -3.472 7.121 -8.828 1.00 85.94 90 TRP A CA 1
ATOM 716 C C . TRP A 1 90 ? -3.523 8.524 -9.442 1.00 85.94 90 TRP A C 1
ATOM 718 O O . TRP A 1 90 ? -4.562 8.954 -9.942 1.00 85.94 90 TRP A O 1
ATOM 728 N N . LYS A 1 91 ? -2.375 9.209 -9.503 1.00 84.25 91 LYS A N 1
ATOM 729 C CA . LYS A 1 91 ? -2.234 10.499 -10.191 1.00 84.25 91 LYS A CA 1
ATOM 730 C C . LYS A 1 91 ? -2.523 10.397 -11.690 1.00 84.25 91 LYS A C 1
ATOM 732 O O . LYS A 1 91 ? -3.232 11.260 -12.203 1.00 84.25 91 LYS A O 1
ATOM 737 N N . ALA A 1 92 ? -2.019 9.370 -12.376 1.00 79.12 92 ALA A N 1
ATOM 738 C CA . ALA A 1 92 ? -2.298 9.148 -13.798 1.00 79.12 92 ALA A CA 1
ATOM 739 C C . ALA A 1 92 ? -3.801 8.927 -14.048 1.00 79.12 92 ALA A C 1
ATOM 741 O O . ALA A 1 92 ? -4.409 9.634 -14.851 1.00 79.12 92 ALA A O 1
ATOM 742 N N . MET A 1 93 ? -4.434 8.058 -13.255 1.00 76.06 93 MET A N 1
ATOM 743 C CA . MET A 1 93 ? -5.875 7.792 -13.313 1.00 76.06 93 MET A CA 1
ATOM 744 C C . MET A 1 93 ? -6.723 9.050 -13.078 1.00 76.06 93 MET A C 1
ATOM 746 O O . MET A 1 93 ? -7.782 9.207 -13.688 1.00 76.06 93 MET A O 1
ATOM 750 N N . ILE A 1 94 ? -6.278 9.951 -12.194 1.00 77.50 94 ILE A N 1
ATOM 751 C CA . ILE A 1 94 ? -6.958 11.230 -11.960 1.00 77.50 94 ILE A CA 1
ATOM 752 C C . ILE A 1 94 ? -6.756 12.205 -13.125 1.00 77.50 94 ILE A C 1
ATOM 754 O O . ILE A 1 94 ? -7.684 12.937 -13.475 1.00 77.50 94 ILE A O 1
ATOM 758 N N . ALA A 1 95 ? -5.557 12.251 -13.707 1.00 74.56 95 ALA A N 1
ATOM 759 C CA . ALA A 1 95 ? -5.199 13.209 -14.751 1.00 74.56 95 ALA A CA 1
ATOM 760 C C . ALA A 1 95 ? -5.907 12.943 -16.090 1.00 74.56 95 ALA A C 1
ATOM 762 O O . ALA A 1 95 ? -6.288 13.900 -16.769 1.00 74.56 95 ALA A O 1
ATOM 763 N N . ASP A 1 96 ? -6.116 11.674 -16.444 1.00 66.06 96 ASP A N 1
ATOM 764 C CA . ASP A 1 96 ? -6.680 11.271 -17.741 1.00 66.06 96 ASP A CA 1
ATOM 765 C C . ASP A 1 96 ? -8.194 11.481 -17.866 1.00 66.06 96 ASP A C 1
ATOM 767 O O . ASP A 1 96 ? -8.768 11.327 -18.947 1.00 66.06 96 ASP A O 1
ATOM 771 N N . THR A 1 97 ? -8.864 11.894 -16.791 1.00 56.50 97 THR A N 1
ATOM 772 C CA . THR A 1 97 ? -10.309 12.118 -16.814 1.00 56.50 97 THR A CA 1
ATOM 773 C C . THR A 1 97 ? -10.645 13.602 -16.649 1.00 56.50 97 THR A C 1
ATOM 775 O O . THR A 1 97 ? -10.151 14.265 -15.728 1.00 56.50 97 THR A O 1
ATOM 778 N N . PRO A 1 98 ? -11.511 14.165 -17.513 1.00 53.69 98 PRO A N 1
ATOM 779 C CA . PRO A 1 98 ? -11.922 15.555 -17.401 1.00 53.69 98 PRO A CA 1
ATOM 780 C C . PRO A 1 98 ? -12.533 15.853 -16.021 1.00 53.69 98 PRO A C 1
ATOM 782 O O . PRO A 1 98 ? -13.277 15.022 -15.498 1.00 53.69 98 PRO A O 1
ATOM 785 N N . PRO A 1 99 ? -12.298 17.046 -15.437 1.00 51.78 99 PRO A N 1
ATOM 786 C CA . PRO A 1 99 ? -13.071 17.486 -14.280 1.00 51.78 99 PRO A CA 1
ATOM 787 C C . PRO A 1 99 ? -14.562 17.369 -14.585 1.00 51.78 99 PRO A C 1
ATOM 789 O O . PRO A 1 99 ? -15.030 17.981 -15.549 1.00 51.78 99 PRO A O 1
ATOM 792 N N . MET A 1 100 ? -15.327 16.680 -13.737 1.00 45.59 100 MET A N 1
ATOM 793 C CA . MET A 1 100 ? -16.770 16.899 -13.728 1.00 45.59 100 MET A CA 1
ATOM 794 C C . MET A 1 100 ? -17.031 18.377 -13.427 1.00 45.59 100 MET A C 1
ATOM 796 O O . MET A 1 100 ? -16.598 18.907 -12.399 1.00 45.59 100 MET A O 1
ATOM 800 N N . SER A 1 101 ? -17.730 19.068 -14.330 1.00 42.66 101 SER A N 1
ATOM 801 C CA . SER A 1 101 ? -18.105 20.461 -14.105 1.00 42.66 101 SER A CA 1
ATOM 802 C C . SER A 1 101 ? -19.034 20.550 -12.893 1.00 42.66 101 SER A C 1
ATOM 804 O O . SER A 1 101 ? -20.112 19.960 -12.906 1.00 42.66 101 SER A O 1
ATOM 806 N N . GLY A 1 102 ? -18.634 21.302 -11.867 1.00 45.38 102 GLY A N 1
ATOM 807 C CA . GLY A 1 102 ? -19.458 21.543 -10.678 1.00 45.38 102 GLY A CA 1
ATOM 808 C C . GLY A 1 102 ? -19.306 20.521 -9.549 1.00 45.38 102 GLY A C 1
ATOM 809 O O . GLY A 1 102 ? -20.041 20.620 -8.571 1.00 45.38 102 GLY A O 1
ATOM 810 N N . TRP A 1 103 ? -18.364 19.575 -9.639 1.00 41.28 103 TRP A N 1
ATOM 811 C CA . TRP A 1 103 ? -18.059 18.689 -8.515 1.00 41.28 103 TRP A CA 1
ATOM 812 C C . TRP A 1 103 ? -17.208 19.407 -7.461 1.00 41.28 103 TRP A C 1
ATOM 814 O O . TRP A 1 103 ? -16.149 19.962 -7.760 1.00 41.28 103 TRP A O 1
ATOM 824 N N . THR A 1 104 ? -17.682 19.391 -6.221 1.00 50.12 104 THR A N 1
ATOM 825 C CA . THR A 1 104 ? -16.913 19.725 -5.021 1.00 50.12 104 THR A CA 1
ATOM 826 C C . THR A 1 104 ? -16.601 18.427 -4.281 1.00 50.12 104 THR A C 1
ATOM 828 O O . THR A 1 104 ? -17.422 17.514 -4.354 1.00 50.12 104 THR A O 1
ATOM 831 N N . PRO A 1 105 ? -15.478 18.326 -3.543 1.00 48.62 105 PRO A N 1
ATOM 832 C CA . PRO A 1 105 ? -15.229 17.205 -2.642 1.00 48.62 105 PRO A CA 1
ATOM 833 C C . PRO A 1 105 ? -16.432 16.988 -1.724 1.00 48.62 105 PRO A C 1
ATOM 835 O O . PRO A 1 105 ? -16.675 17.762 -0.797 1.00 48.62 105 PRO A O 1
ATOM 838 N N . THR A 1 106 ? -17.248 15.986 -2.042 1.00 49.66 106 THR A N 1
ATOM 839 C CA . THR A 1 106 ? -18.445 15.662 -1.274 1.00 49.66 106 THR A CA 1
ATOM 840 C C . THR A 1 106 ? -18.037 14.968 0.022 1.00 49.66 106 THR A C 1
ATOM 842 O O . THR A 1 106 ? -16.975 14.358 0.127 1.00 49.66 106 THR A O 1
ATOM 845 N N . THR A 1 107 ? -18.889 15.051 1.042 1.00 52.78 107 THR A N 1
ATOM 846 C CA . THR A 1 107 ? -18.711 14.324 2.309 1.00 52.78 107 THR A CA 1
ATOM 847 C C . THR A 1 107 ? -18.673 12.806 2.083 1.00 52.78 107 THR A C 1
ATOM 849 O O . THR A 1 107 ? -17.878 12.090 2.685 1.00 52.78 107 THR A O 1
ATOM 852 N N . VAL A 1 108 ? -19.461 12.309 1.136 1.00 55.72 108 VAL A N 1
ATOM 853 C CA . VAL A 1 108 ? -19.568 10.883 0.810 1.00 55.72 108 VAL A CA 1
ATOM 854 C C . VAL A 1 108 ? -18.922 10.616 -0.544 1.00 55.72 108 VAL A C 1
ATOM 856 O O . VAL A 1 108 ? -19.175 11.387 -1.465 1.00 55.72 108 VAL A O 1
ATOM 859 N N . VAL A 1 109 ? -18.147 9.536 -0.680 1.00 61.03 109 VAL A N 1
ATOM 860 C CA . VAL A 1 109 ? -17.734 8.935 -1.958 1.00 61.03 109 VAL A CA 1
ATOM 861 C C . VAL A 1 109 ? -18.956 8.229 -2.549 1.00 61.03 109 VAL A C 1
ATOM 863 O O . VAL A 1 109 ? -19.377 7.196 -2.016 1.00 61.03 109 VAL A O 1
ATOM 866 N N . PRO A 1 110 ? -19.586 8.761 -3.614 1.00 60.12 110 PRO A N 1
ATOM 867 C CA . PRO A 1 110 ? -20.748 8.104 -4.195 1.00 60.12 110 PRO A CA 1
ATOM 868 C C . PRO A 1 110 ? -20.386 6.711 -4.724 1.00 60.12 110 PRO A C 1
ATOM 870 O O . PRO A 1 110 ? -19.278 6.457 -5.201 1.00 60.12 110 PRO A O 1
ATOM 873 N N . LYS A 1 111 ? -21.340 5.785 -4.675 1.00 56.84 111 LYS A N 1
ATOM 874 C CA . LYS A 1 111 ? -21.160 4.449 -5.246 1.00 56.84 111 LYS A CA 1
ATOM 875 C C . LYS A 1 111 ? -20.892 4.548 -6.751 1.00 56.84 111 LYS A C 1
ATOM 877 O O . LYS A 1 111 ? -21.703 5.123 -7.470 1.00 56.84 111 LYS A O 1
ATOM 882 N N . GLY A 1 112 ? -19.814 3.917 -7.218 1.00 52.50 112 GLY A N 1
ATOM 883 C CA . GLY A 1 112 ? -19.442 3.915 -8.638 1.00 52.50 112 GLY A CA 1
ATOM 884 C C . GLY A 1 112 ? -18.668 5.155 -9.090 1.00 52.50 112 GLY A C 1
ATOM 885 O O . GLY A 1 112 ? -18.484 5.332 -10.288 1.00 52.50 112 GLY A O 1
ATOM 886 N N . THR A 1 113 ? -18.210 5.982 -8.146 1.00 61.72 113 THR A N 1
ATOM 887 C CA . THR A 1 113 ? -17.332 7.118 -8.444 1.00 61.72 113 THR A CA 1
ATOM 888 C C . THR A 1 113 ? -15.973 6.611 -8.902 1.00 61.72 113 THR A C 1
ATOM 890 O O . THR A 1 113 ? -15.364 5.746 -8.268 1.00 61.72 113 THR A O 1
ATOM 893 N N . THR A 1 114 ? -15.498 7.150 -10.012 1.00 58.41 114 THR A N 1
ATOM 894 C CA . THR A 1 114 ? -14.172 6.884 -10.564 1.00 58.41 114 THR A CA 1
ATOM 895 C C . THR A 1 114 ? -13.103 7.667 -9.780 1.00 58.41 114 THR A C 1
ATOM 897 O O . THR A 1 114 ? -13.400 8.729 -9.230 1.00 58.41 114 THR A O 1
ATOM 900 N N . PRO A 1 115 ? -11.843 7.191 -9.707 1.00 56.91 115 PRO A N 1
ATOM 901 C CA . PRO A 1 115 ? -10.753 7.919 -9.032 1.00 56.91 115 PRO A CA 1
ATOM 902 C C . PRO A 1 115 ? -10.643 9.382 -9.487 1.00 56.91 115 PRO A C 1
ATOM 904 O O . PRO A 1 115 ? -10.480 10.309 -8.696 1.00 56.91 115 PRO A O 1
ATOM 907 N N . ALA A 1 116 ? -10.819 9.572 -10.786 1.00 53.44 116 ALA A N 1
ATOM 908 C CA . ALA A 1 116 ? -10.894 10.835 -11.484 1.00 53.44 116 ALA A CA 1
ATOM 909 C C . ALA A 1 116 ? -11.883 11.869 -10.951 1.00 53.44 116 ALA A C 1
ATOM 911 O O . ALA A 1 116 ? -11.592 13.067 -10.929 1.00 53.44 116 ALA A O 1
ATOM 912 N N . GLU A 1 117 ? -13.060 11.412 -10.544 1.00 54.91 117 GLU A N 1
ATOM 913 C CA . GLU A 1 117 ? -14.107 12.279 -10.023 1.00 54.91 117 GLU A CA 1
ATOM 914 C C . GLU A 1 117 ? -13.781 12.741 -8.604 1.00 54.91 117 GLU A C 1
ATOM 916 O O . GLU A 1 117 ? -14.258 13.791 -8.196 1.00 54.91 117 GLU A O 1
ATOM 921 N N . LEU A 1 118 ? -12.935 12.002 -7.878 1.00 62.44 118 LEU A N 1
ATOM 922 C CA . LEU A 1 118 ? -12.594 12.286 -6.488 1.00 62.44 118 LEU A CA 1
ATOM 923 C C . LEU A 1 118 ? -11.506 13.353 -6.362 1.00 62.44 118 LEU A C 1
ATOM 925 O O . LEU A 1 118 ? -11.573 14.185 -5.462 1.00 62.44 118 LEU A O 1
ATOM 929 N N . ARG A 1 119 ? -10.492 13.347 -7.240 1.00 67.81 119 ARG A N 1
ATOM 930 C CA . ARG A 1 119 ? -9.330 14.264 -7.143 1.00 67.81 119 ARG A CA 1
ATOM 931 C C . ARG A 1 119 ? -8.729 14.339 -5.731 1.00 67.81 119 ARG A C 1
ATOM 933 O O . ARG A 1 119 ? -8.205 15.375 -5.326 1.00 67.81 119 ARG A O 1
ATOM 940 N N . LEU A 1 120 ? -8.850 13.252 -4.978 1.00 80.12 120 LEU A N 1
ATOM 941 C CA . LEU A 1 120 ? -8.311 13.127 -3.634 1.00 80.12 120 LEU A CA 1
ATOM 942 C C . LEU A 1 120 ? -6.895 12.586 -3.735 1.00 80.12 120 LEU A C 1
ATOM 944 O O . LEU A 1 120 ? -6.601 11.764 -4.604 1.00 80.12 120 LEU A O 1
ATOM 948 N N . GLU A 1 121 ? -6.029 13.038 -2.840 1.00 85.31 121 GLU A N 1
ATOM 949 C CA . GLU A 1 121 ? -4.694 12.473 -2.715 1.00 85.31 121 GLU A CA 1
ATOM 950 C C . GLU A 1 121 ? -4.776 11.086 -2.078 1.00 85.31 121 GLU A C 1
ATOM 952 O O . GLU A 1 121 ? -5.601 10.822 -1.198 1.00 85.31 121 GLU A O 1
ATOM 957 N N . LEU A 1 122 ? -3.918 10.199 -2.567 1.00 90.38 122 LEU A N 1
ATOM 958 C CA . LEU A 1 122 ? -3.690 8.896 -1.974 1.00 90.38 122 LEU A CA 1
ATOM 959 C C . LEU A 1 122 ? -2.689 9.068 -0.829 1.00 90.38 122 LEU A C 1
ATOM 961 O O . LEU A 1 122 ? -1.659 9.711 -1.021 1.00 90.38 122 LEU A O 1
ATOM 965 N N . TYR A 1 123 ? -2.969 8.509 0.344 1.00 90.12 123 TYR A N 1
ATOM 966 C CA . TYR A 1 123 ? -2.076 8.622 1.499 1.00 90.12 123 TYR A CA 1
ATOM 967 C C . TYR A 1 123 ? -2.146 7.378 2.388 1.00 90.12 123 TYR A C 1
ATOM 969 O O . TYR A 1 123 ? -3.114 6.611 2.355 1.00 90.12 123 TYR A O 1
ATOM 977 N N . HIS A 1 124 ? -1.088 7.166 3.170 1.00 94.56 124 HIS A N 1
ATOM 978 C CA . HIS A 1 124 ? -1.042 6.149 4.218 1.00 94.56 124 HIS A CA 1
ATOM 979 C C . HIS A 1 124 ? -2.141 6.446 5.242 1.00 94.56 124 HIS A C 1
ATOM 981 O O . HIS A 1 124 ? -2.156 7.519 5.827 1.00 94.56 124 HIS A O 1
ATOM 987 N N . VAL A 1 125 ? -3.096 5.535 5.430 1.00 96.06 125 VAL A N 1
ATOM 988 C CA . VAL A 1 125 ? -4.228 5.748 6.358 1.00 96.06 125 VAL A CA 1
ATOM 989 C C . VAL A 1 125 ? -4.049 5.019 7.687 1.00 96.06 125 VAL A C 1
ATOM 991 O O . VAL A 1 125 ? -4.841 5.206 8.609 1.00 96.06 125 VAL A O 1
ATOM 994 N N . GLY A 1 126 ? -3.016 4.189 7.786 1.00 97.00 126 GLY A N 1
ATOM 995 C CA . GLY A 1 126 ? -2.632 3.450 8.978 1.00 97.00 126 GLY A CA 1
ATOM 996 C C . GLY A 1 126 ? -2.055 2.088 8.626 1.00 97.00 126 GLY A C 1
ATOM 997 O O . GLY A 1 126 ? -1.714 1.840 7.473 1.00 97.00 126 GLY A O 1
ATOM 998 N N . ASP A 1 127 ? -1.958 1.193 9.597 1.00 97.50 127 ASP A N 1
ATOM 999 C CA . ASP A 1 127 ? -1.400 -0.144 9.410 1.00 97.50 127 ASP A CA 1
ATOM 1000 C C . ASP A 1 127 ? -2.300 -1.173 10.082 1.00 97.50 127 ASP A C 1
ATOM 1002 O O . ASP A 1 127 ? -2.869 -0.918 11.144 1.00 97.50 127 ASP A O 1
ATOM 1006 N N . TRP A 1 128 ? -2.432 -2.346 9.471 1.00 97.38 128 TRP A N 1
ATOM 1007 C CA . TRP A 1 128 ? -3.029 -3.491 10.146 1.00 97.38 128 TRP A CA 1
ATOM 1008 C C . TRP A 1 128 ? -1.938 -4.432 10.619 1.00 97.38 128 TRP A C 1
ATOM 1010 O O . TRP A 1 128 ? -0.928 -4.612 9.939 1.00 97.38 128 TRP A O 1
ATOM 1020 N N . HIS A 1 129 ? -2.178 -5.102 11.739 1.00 95.69 129 HIS A N 1
ATOM 1021 C CA . HIS A 1 129 ? -1.373 -6.246 12.135 1.00 95.69 129 HIS A CA 1
ATOM 1022 C C . HIS A 1 129 ? -2.197 -7.297 12.865 1.00 95.69 129 HIS A C 1
ATOM 1024 O O . HIS A 1 129 ? -3.322 -7.078 13.318 1.00 95.69 129 HIS A O 1
ATOM 1030 N N . LYS A 1 130 ? -1.641 -8.498 12.917 1.00 94.00 130 LYS A N 1
ATOM 1031 C CA . LYS A 1 130 ? -2.221 -9.665 13.555 1.00 94.00 130 LYS A CA 1
ATOM 1032 C C . LYS A 1 130 ? -1.525 -9.921 14.880 1.00 94.00 130 LYS A C 1
ATOM 1034 O O . LYS A 1 130 ? -0.302 -10.014 14.914 1.00 94.00 130 LYS A O 1
ATOM 1039 N N . HIS A 1 131 ? -2.310 -10.181 15.919 1.00 90.44 131 HIS A N 1
ATOM 1040 C CA . HIS A 1 131 ? -1.829 -10.797 17.153 1.00 90.44 131 HIS A CA 1
ATOM 1041 C C . HIS A 1 131 ? -2.095 -12.306 17.110 1.00 90.44 131 HIS A C 1
ATOM 1043 O O . HIS A 1 131 ? -3.252 -12.724 16.978 1.00 90.44 131 HIS A O 1
ATOM 1049 N N . PRO A 1 132 ? -1.063 -13.161 17.224 1.00 83.56 132 PRO A N 1
ATOM 1050 C CA . PRO A 1 132 ? -1.260 -14.576 17.489 1.00 83.56 132 PRO A CA 1
ATOM 1051 C C . PRO A 1 132 ? -2.096 -14.781 18.760 1.00 83.56 132 PRO A C 1
ATOM 1053 O O . PRO A 1 132 ? -1.849 -14.176 19.803 1.00 83.56 132 PRO A O 1
ATOM 1056 N N . GLY A 1 133 ? -3.100 -15.654 18.686 1.00 81.56 133 GLY A N 1
ATOM 1057 C CA . GLY A 1 133 ? -3.988 -15.949 19.810 1.00 81.56 133 GLY A CA 1
ATOM 1058 C C . GLY A 1 133 ? -5.237 -15.065 19.862 1.00 81.56 133 GLY A C 1
ATOM 1059 O O . GLY A 1 133 ? -5.908 -14.861 18.855 1.00 81.56 133 GLY A O 1
ATOM 1060 N N . GLN A 1 134 ? -5.617 -14.630 21.068 1.00 79.50 134 GLN A N 1
ATOM 1061 C CA . GLN A 1 134 ? -6.929 -14.020 21.346 1.00 79.50 134 GLN A CA 1
ATOM 1062 C C . GLN A 1 134 ? -6.866 -12.523 21.692 1.00 79.50 134 GLN A C 1
ATOM 1064 O O . GLN A 1 134 ? -7.892 -11.937 22.048 1.00 79.50 134 GLN A O 1
ATOM 1069 N N . LEU A 1 135 ? -5.688 -11.894 21.631 1.00 85.12 135 LEU A N 1
ATOM 1070 C CA . LEU A 1 135 ? -5.539 -10.484 21.984 1.00 85.12 135 LEU A CA 1
ATOM 1071 C C . LEU A 1 135 ? -6.114 -9.601 20.870 1.00 85.12 135 LEU A C 1
ATOM 1073 O O . LEU A 1 135 ? -5.574 -9.536 19.779 1.00 85.12 135 LEU A O 1
ATOM 1077 N N . LYS A 1 136 ? -7.244 -8.944 21.145 1.00 88.62 136 LYS A N 1
ATOM 1078 C CA . LYS A 1 136 ? -7.983 -8.140 20.155 1.00 88.62 136 LYS A CA 1
ATOM 1079 C C . LYS A 1 136 ? -7.656 -6.646 20.180 1.00 88.62 136 LYS A C 1
ATOM 1081 O O . LYS A 1 136 ? -8.239 -5.891 19.414 1.00 88.62 136 LYS A O 1
ATOM 1086 N N . ILE A 1 137 ? -6.820 -6.211 21.119 1.00 89.81 137 ILE A N 1
ATOM 1087 C CA . ILE A 1 137 ? -6.615 -4.799 21.461 1.00 89.81 137 ILE A CA 1
ATOM 1088 C C . ILE A 1 137 ? -5.216 -4.349 21.066 1.00 89.81 137 ILE A C 1
ATOM 1090 O O . ILE A 1 137 ? -4.287 -5.144 21.126 1.00 89.81 137 ILE A O 1
ATOM 1094 N N . LEU A 1 138 ? -5.061 -3.061 20.758 1.00 91.12 138 LEU A N 1
ATOM 1095 C CA . LEU A 1 138 ? -3.744 -2.446 20.600 1.00 91.12 138 LEU A CA 1
ATOM 1096 C C . LEU A 1 138 ? -2.898 -2.642 21.866 1.00 91.12 138 LEU A C 1
ATOM 1098 O O . LEU A 1 138 ? -3.354 -2.379 22.984 1.00 91.12 138 LEU A O 1
ATOM 1102 N N . SER A 1 139 ? -1.659 -3.086 21.682 1.00 91.38 139 SER A N 1
ATOM 1103 C CA . SER A 1 139 ? -0.653 -3.147 22.734 1.00 91.38 139 SER A CA 1
ATOM 1104 C C . SER A 1 139 ? -0.135 -1.743 23.074 1.00 91.38 139 SER A C 1
ATOM 1106 O O . SER A 1 139 ? -0.339 -0.770 22.344 1.00 91.38 139 SER A O 1
ATOM 1108 N N . THR A 1 140 ? 0.576 -1.614 24.196 1.00 90.75 140 THR A N 1
ATOM 1109 C CA . THR A 1 140 ? 1.277 -0.361 24.515 1.00 90.75 140 THR A CA 1
ATOM 1110 C C . THR A 1 140 ? 2.360 -0.044 23.484 1.00 90.75 140 THR A C 1
ATOM 1112 O O . THR A 1 140 ? 2.579 1.122 23.180 1.00 90.75 140 THR A O 1
ATOM 1115 N N . THR A 1 141 ? 3.013 -1.064 22.922 1.00 91.50 141 THR A N 1
ATOM 1116 C CA . THR A 1 141 ? 4.006 -0.888 21.855 1.00 91.50 141 THR A CA 1
ATOM 1117 C C . THR A 1 141 ? 3.346 -0.362 20.586 1.00 91.50 141 THR A C 1
ATOM 1119 O O . THR A 1 141 ? 3.860 0.581 19.997 1.00 91.50 141 THR A O 1
ATOM 1122 N N . ASP A 1 142 ? 2.172 -0.888 20.224 1.00 93.62 142 ASP A N 1
ATOM 1123 C CA . ASP A 1 142 ? 1.423 -0.443 19.043 1.00 93.62 142 ASP A CA 1
ATOM 1124 C C . ASP A 1 142 ? 1.078 1.048 19.158 1.00 93.62 142 ASP A C 1
ATOM 1126 O O . ASP A 1 142 ? 1.329 1.829 18.243 1.00 93.62 142 ASP A O 1
ATOM 1130 N N . ILE A 1 143 ? 0.566 1.470 20.320 1.00 94.56 143 ILE A N 1
ATOM 1131 C CA . ILE A 1 143 ? 0.228 2.877 20.575 1.00 94.56 143 ILE A CA 1
ATOM 1132 C C . ILE A 1 143 ? 1.478 3.758 20.557 1.00 94.56 143 ILE A C 1
ATOM 1134 O O . ILE A 1 143 ? 1.438 4.836 19.977 1.00 94.56 143 ILE A O 1
ATOM 1138 N N . GLY A 1 144 ? 2.586 3.301 21.146 1.00 94.00 144 GLY A N 1
ATOM 1139 C CA . GLY A 1 144 ? 3.855 4.028 21.115 1.00 94.00 144 GLY A CA 1
ATOM 1140 C C . GLY A 1 144 ? 4.379 4.242 19.692 1.00 94.00 144 GLY A C 1
ATOM 1141 O O . GLY A 1 144 ? 4.848 5.333 19.378 1.00 94.00 144 GLY A O 1
ATOM 1142 N N . THR A 1 145 ? 4.246 3.240 18.817 1.00 93.75 145 THR A N 1
ATOM 1143 C CA . THR A 1 145 ? 4.586 3.357 17.391 1.00 93.75 145 THR A CA 1
ATOM 1144 C C . THR A 1 145 ? 3.696 4.386 16.696 1.00 93.75 145 THR A C 1
ATOM 1146 O O . THR A 1 145 ? 4.214 5.271 16.020 1.00 93.75 145 THR A O 1
ATOM 1149 N N . ILE A 1 146 ? 2.376 4.331 16.903 1.00 95.25 146 ILE A N 1
ATOM 1150 C CA . ILE A 1 146 ? 1.428 5.288 16.304 1.00 95.25 146 ILE A CA 1
ATOM 1151 C C . ILE A 1 146 ? 1.697 6.717 16.799 1.00 95.25 146 ILE A C 1
ATOM 1153 O O . ILE A 1 146 ? 1.712 7.659 16.009 1.00 95.25 146 ILE A O 1
ATOM 1157 N N . ASP A 1 147 ? 1.958 6.893 18.094 1.00 94.31 147 ASP A N 1
ATOM 1158 C CA . ASP A 1 147 ? 2.322 8.190 18.668 1.00 94.31 147 ASP A CA 1
ATOM 1159 C C . ASP A 1 147 ? 3.654 8.706 18.102 1.00 94.31 147 ASP A C 1
ATOM 1161 O O . ASP A 1 147 ? 3.781 9.901 17.837 1.00 94.31 147 ASP A O 1
ATOM 1165 N N . GLY A 1 148 ? 4.618 7.813 17.858 1.00 93.69 148 GLY A N 1
ATOM 1166 C CA . GLY A 1 148 ? 5.865 8.126 17.161 1.00 93.69 148 GLY A CA 1
ATOM 1167 C C . GLY A 1 148 ? 5.626 8.618 15.733 1.00 93.69 148 GLY A C 1
ATOM 1168 O O . GLY A 1 148 ? 6.153 9.662 15.358 1.00 93.69 148 GLY A O 1
ATOM 1169 N N . LEU A 1 149 ? 4.761 7.934 14.975 1.00 92.69 149 LEU A N 1
ATOM 1170 C CA . LEU A 1 149 ? 4.359 8.356 13.630 1.00 92.69 149 LEU A CA 1
ATOM 1171 C C . LEU A 1 149 ? 3.657 9.720 13.642 1.00 92.69 149 LEU A C 1
ATOM 1173 O O . LEU A 1 149 ? 3.895 10.535 12.760 1.00 92.69 149 LEU A O 1
ATOM 1177 N N . PHE A 1 150 ? 2.824 10.008 14.647 1.00 95.06 150 PHE A N 1
ATOM 1178 C CA . PHE A 1 150 ? 2.226 11.335 14.801 1.00 95.06 150 PHE A CA 1
ATOM 1179 C C . PHE A 1 150 ? 3.237 12.414 15.199 1.00 95.06 150 PHE A C 1
ATOM 1181 O O . PHE A 1 150 ? 3.014 13.587 14.892 1.00 95.06 150 PHE A O 1
ATOM 1188 N N . ALA A 1 151 ? 4.291 12.068 15.936 1.00 93.50 151 ALA A N 1
ATOM 1189 C CA . ALA A 1 151 ? 5.295 13.018 16.405 1.00 93.50 151 ALA A CA 1
ATOM 1190 C C . ALA A 1 151 ? 6.332 13.377 15.331 1.00 93.50 151 ALA A C 1
ATOM 1192 O O . ALA A 1 151 ? 6.912 14.461 15.403 1.00 93.50 151 ALA A O 1
ATOM 1193 N N . ASP A 1 152 ? 6.545 12.497 14.353 1.00 90.94 152 ASP A N 1
ATOM 1194 C CA . ASP A 1 152 ? 7.466 12.713 13.243 1.00 90.94 152 ASP A CA 1
ATOM 1195 C C . ASP A 1 152 ? 7.011 13.903 12.365 1.00 90.94 152 ASP A C 1
ATOM 1197 O O . ASP A 1 152 ? 5.902 13.877 11.829 1.00 90.94 152 ASP A O 1
ATOM 1201 N N . PRO A 1 153 ? 7.819 14.974 12.228 1.00 86.88 153 PRO A N 1
ATOM 1202 C CA . PRO A 1 153 ? 7.467 16.140 11.418 1.00 86.88 153 PRO A CA 1
ATOM 1203 C C . PRO A 1 153 ? 7.483 15.870 9.907 1.00 86.88 153 PRO A C 1
ATOM 1205 O O . PRO A 1 153 ? 6.840 16.613 9.161 1.00 86.88 153 PRO A O 1
ATOM 1208 N N . GLU A 1 154 ? 8.205 14.845 9.448 1.00 85.56 154 GLU A N 1
ATOM 1209 C CA . GLU A 1 154 ? 8.185 14.416 8.046 1.00 85.56 154 GLU A CA 1
ATOM 1210 C C . GLU A 1 154 ? 6.892 13.660 7.733 1.00 85.56 154 GLU A C 1
ATOM 1212 O O . GLU A 1 154 ? 6.382 13.708 6.608 1.00 85.56 154 GLU A O 1
ATOM 1217 N N . ASN A 1 155 ? 6.304 13.040 8.758 1.00 82.62 155 ASN A N 1
ATOM 1218 C CA . ASN A 1 155 ? 5.042 12.350 8.642 1.00 82.62 155 ASN A CA 1
ATOM 1219 C C . ASN A 1 155 ? 3.848 13.310 8.778 1.00 82.62 155 ASN A C 1
ATOM 1221 O O . ASN A 1 155 ? 3.643 14.000 9.778 1.00 82.62 155 ASN A O 1
ATOM 1225 N N . ARG A 1 156 ? 2.996 13.347 7.751 1.00 82.69 156 ARG A N 1
ATOM 1226 C CA . ARG A 1 156 ? 1.831 14.250 7.692 1.00 82.69 156 ARG A CA 1
ATOM 1227 C C . ARG A 1 156 ? 0.557 13.638 8.278 1.00 82.69 156 ARG A C 1
ATOM 1229 O O . ARG A 1 156 ? -0.526 14.201 8.108 1.00 82.69 156 ARG A O 1
ATOM 1236 N N . LEU A 1 157 ? 0.664 12.505 8.974 1.00 88.31 157 LEU A N 1
ATOM 1237 C CA . LEU A 1 157 ? -0.479 11.836 9.588 1.00 88.31 157 LEU A CA 1
ATOM 1238 C C . LEU A 1 157 ? -1.083 12.679 10.718 1.00 88.31 157 LEU A C 1
ATOM 1240 O O . LEU A 1 157 ? -0.417 13.093 11.669 1.00 88.31 157 LEU A O 1
ATOM 1244 N N . SER A 1 158 ? -2.390 12.904 10.620 1.00 92.06 158 SER A N 1
ATOM 1245 C CA . SER A 1 158 ? -3.212 13.524 11.670 1.00 92.06 158 SER A CA 1
ATOM 1246 C C . SER A 1 158 ? -4.250 12.562 12.249 1.00 92.06 158 SER A C 1
ATOM 1248 O O . SER A 1 158 ? -4.804 12.807 13.319 1.00 92.06 158 SER A O 1
ATOM 1250 N N . GLU A 1 159 ? -4.469 11.446 11.567 1.00 95.44 159 GLU A N 1
ATOM 1251 C CA . GLU A 1 159 ? -5.393 10.375 11.905 1.00 95.44 159 GLU A CA 1
ATOM 1252 C C . GLU A 1 159 ? -4.762 9.040 11.499 1.00 95.44 159 GLU A C 1
ATOM 1254 O O . GLU A 1 159 ? -3.855 9.012 10.664 1.00 95.44 159 GLU A O 1
ATOM 1259 N N . TYR A 1 160 ? -5.207 7.949 12.116 1.00 97.44 160 TYR A N 1
ATOM 1260 C CA . TYR A 1 160 ? -4.631 6.627 11.908 1.00 97.44 160 TYR A CA 1
ATOM 1261 C C . TYR A 1 160 ? -5.674 5.532 12.144 1.00 97.44 160 TYR A C 1
ATOM 1263 O O . TYR A 1 160 ? -6.370 5.529 13.166 1.00 97.44 160 TYR A O 1
ATOM 1271 N N . VAL A 1 161 ? -5.766 4.588 11.209 1.00 98.06 161 VAL A N 1
ATOM 1272 C CA . VAL A 1 161 ? -6.613 3.396 11.293 1.00 98.06 161 VAL A CA 1
ATOM 1273 C C . VAL A 1 161 ? -5.748 2.179 11.603 1.00 98.06 161 VAL A C 1
ATOM 1275 O O . VAL A 1 161 ? -4.849 1.854 10.837 1.00 98.06 161 VAL A O 1
ATOM 1278 N N . ALA A 1 162 ? -6.045 1.485 12.700 1.00 97.56 162 ALA A N 1
ATOM 1279 C CA . ALA A 1 162 ? -5.284 0.329 13.166 1.00 97.56 162 ALA A CA 1
ATOM 1280 C C . ALA A 1 162 ? -6.173 -0.920 13.303 1.00 97.56 162 ALA A C 1
ATOM 1282 O O . ALA A 1 162 ? -6.785 -1.128 14.357 1.00 97.56 162 ALA A O 1
ATOM 1283 N N . PRO A 1 163 ? -6.322 -1.747 12.256 1.00 96.62 163 PRO A N 1
ATOM 1284 C CA . PRO A 1 163 ? -7.025 -3.020 12.361 1.00 96.62 163 PRO A CA 1
ATOM 1285 C C . PRO A 1 163 ? -6.159 -4.073 13.062 1.00 96.62 163 PRO A C 1
ATOM 1287 O O . PRO A 1 163 ? -5.056 -4.373 12.612 1.00 96.62 163 PRO A O 1
ATOM 1290 N N . ILE A 1 164 ? -6.696 -4.678 14.121 1.00 95.06 164 ILE A N 1
ATOM 1291 C CA . ILE A 1 164 ? -6.101 -5.804 14.845 1.00 95.06 164 ILE A CA 1
ATOM 1292 C C . ILE A 1 164 ? -6.806 -7.091 14.463 1.00 95.06 164 ILE A C 1
ATOM 1294 O O . ILE A 1 164 ? -8.012 -7.263 14.688 1.00 95.06 164 ILE A O 1
ATOM 1298 N N . ILE A 1 165 ? -6.029 -8.003 13.890 1.00 92.19 165 ILE A N 1
ATOM 1299 C CA . ILE A 1 165 ? -6.515 -9.286 13.403 1.00 92.19 165 ILE A CA 1
ATOM 1300 C C . ILE A 1 165 ? -6.184 -10.361 14.427 1.00 92.19 165 ILE A C 1
ATOM 1302 O O . ILE A 1 165 ? -5.043 -10.481 14.868 1.00 92.19 165 ILE A O 1
ATOM 1306 N N . THR A 1 166 ? -7.160 -11.193 14.764 1.00 88.25 166 THR A N 1
ATOM 1307 C CA . THR A 1 166 ? -6.928 -12.413 15.536 1.00 88.25 166 THR A CA 1
ATOM 1308 C C . THR A 1 166 ? -7.406 -13.618 14.742 1.00 88.25 166 THR A C 1
ATOM 1310 O O . THR A 1 166 ? -8.516 -13.650 14.204 1.00 88.25 166 THR A O 1
ATOM 1313 N N . ALA A 1 167 ?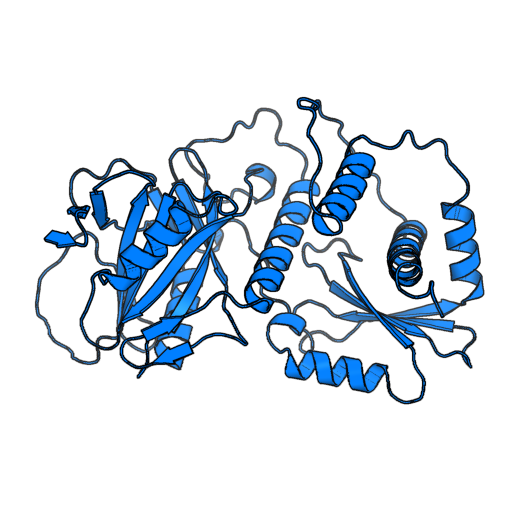 -6.539 -14.623 14.637 1.00 73.00 167 ALA A N 1
ATOM 1314 C CA . ALA A 1 167 ? -6.904 -15.914 14.075 1.00 73.00 167 ALA A CA 1
ATOM 1315 C C . ALA A 1 167 ? -7.469 -16.775 15.208 1.00 73.00 167 ALA A C 1
ATOM 1317 O O . ALA A 1 167 ? -6.748 -17.151 16.136 1.00 73.00 167 ALA A O 1
ATOM 1318 N N . SER A 1 168 ? -8.768 -17.079 15.170 1.00 59.34 168 SER A N 1
ATOM 1319 C CA . SER A 1 168 ? -9.380 -17.926 16.191 1.00 59.34 168 SER A CA 1
ATOM 1320 C C . SER A 1 168 ? -8.965 -19.382 15.966 1.00 59.34 168 SER A C 1
ATOM 1322 O O . SER A 1 168 ? -9.609 -20.111 15.217 1.00 59.34 168 SER A O 1
ATOM 1324 N N . TYR A 1 169 ? -7.901 -19.826 16.637 1.00 52.69 169 TYR A N 1
ATOM 1325 C CA . TYR A 1 169 ? -7.549 -21.253 16.692 1.00 52.69 169 TYR A CA 1
ATOM 1326 C C . TYR A 1 169 ? -8.477 -22.072 17.588 1.00 52.69 169 TYR A C 1
ATOM 1328 O O . TYR A 1 169 ? -8.501 -23.297 17.515 1.00 52.69 169 TYR A O 1
ATOM 1336 N N . TYR A 1 170 ? -9.284 -21.405 18.411 1.00 44.72 170 TYR A N 1
ATOM 1337 C CA . TYR A 1 170 ? -10.231 -22.064 19.290 1.00 44.72 170 TYR A CA 1
ATOM 1338 C C . TYR A 1 170 ? -11.644 -21.598 18.994 1.00 44.72 170 TYR A C 1
ATOM 1340 O O . TYR A 1 170 ? -12.000 -20.440 19.198 1.00 44.72 170 TYR A O 1
ATOM 1348 N N . ASN A 1 171 ? -12.437 -22.566 18.546 1.00 40.50 171 ASN A N 1
ATOM 1349 C CA . ASN A 1 171 ? -13.887 -22.560 18.528 1.00 40.50 171 ASN A CA 1
ATOM 1350 C C . ASN A 1 171 ? -14.376 -22.368 19.977 1.00 40.50 171 ASN A C 1
ATOM 1352 O O . ASN A 1 171 ? -14.651 -23.331 20.691 1.00 40.50 171 ASN A O 1
ATOM 1356 N N . GLN A 1 172 ? -14.399 -21.132 20.465 1.00 40.44 172 GLN A N 1
ATOM 1357 C CA . GLN A 1 172 ? -15.090 -20.793 21.698 1.00 40.44 172 GLN A CA 1
ATOM 1358 C C . GLN A 1 172 ? -16.234 -19.857 21.358 1.00 40.44 172 GLN A C 1
ATOM 1360 O O . GLN A 1 172 ? -16.043 -18.694 21.020 1.00 40.44 172 GLN A O 1
ATOM 1365 N N . ALA A 1 173 ? -17.434 -20.414 21.500 1.00 39.91 173 ALA A N 1
ATOM 1366 C CA . ALA A 1 173 ? -18.720 -19.740 21.574 1.00 39.91 173 ALA A CA 1
ATOM 1367 C C . ALA A 1 173 ? -18.812 -18.822 22.811 1.00 39.91 173 ALA A C 1
ATOM 1369 O O . ALA A 1 173 ? -19.734 -18.933 23.618 1.00 39.91 173 ALA A O 1
ATOM 1370 N N . LEU A 1 174 ? -17.833 -17.942 23.007 1.00 37.56 174 LEU A N 1
ATOM 1371 C CA . LEU A 1 174 ? -17.753 -17.061 24.157 1.00 37.56 174 LEU A CA 1
ATOM 1372 C C . LEU A 1 174 ? -17.688 -15.605 23.708 1.00 37.56 174 LEU A C 1
ATOM 1374 O O . LEU A 1 174 ? -16.737 -15.173 23.063 1.00 37.56 174 LEU A O 1
ATOM 1378 N N . LEU A 1 175 ? -18.680 -14.877 24.227 1.00 37.34 175 LEU A N 1
ATOM 1379 C CA . LEU A 1 175 ? -18.841 -13.427 24.297 1.00 37.34 175 LEU A CA 1
ATOM 1380 C C . LEU A 1 175 ? -19.604 -12.843 23.105 1.00 37.34 175 LEU A C 1
ATOM 1382 O O . LEU A 1 175 ? -19.133 -12.835 21.977 1.00 37.34 175 LEU A O 1
ATOM 1386 N N . GLY A 1 176 ? -20.832 -12.418 23.421 1.00 36.97 176 GLY A N 1
ATOM 1387 C CA . GLY A 1 176 ? -21.870 -11.999 22.490 1.00 36.97 176 GLY A CA 1
ATOM 1388 C C . GLY A 1 176 ? -21.486 -10.852 21.570 1.00 36.97 176 GLY A C 1
ATOM 1389 O O . GLY A 1 176 ? -20.428 -10.244 21.718 1.00 36.97 176 GLY A O 1
ATOM 1390 N N . GLU A 1 177 ? -22.393 -10.588 20.629 1.00 37.72 177 GLU A N 1
ATOM 1391 C CA . GLU A 1 177 ? -22.330 -9.492 19.666 1.00 37.72 177 GLU A CA 1
ATOM 1392 C C . GLU A 1 177 ? -21.767 -8.231 20.321 1.00 37.72 177 GLU A C 1
ATOM 1394 O O . GLU A 1 177 ? -22.416 -7.553 21.115 1.00 37.72 177 GLU A O 1
ATOM 1399 N N . ARG A 1 178 ? -20.506 -7.941 20.013 1.00 54.09 178 ARG A N 1
ATOM 1400 C CA . ARG A 1 178 ? -19.967 -6.604 20.179 1.00 54.09 178 ARG A CA 1
ATOM 1401 C C . ARG A 1 178 ? -20.164 -5.950 18.833 1.00 54.09 178 ARG A C 1
ATOM 1403 O O . ARG A 1 178 ? -19.523 -6.349 17.865 1.00 54.09 178 ARG A O 1
ATOM 1410 N N . ASP A 1 179 ? -21.058 -4.968 18.783 1.00 57.50 179 ASP A N 1
ATOM 1411 C CA . ASP A 1 179 ? -21.530 -4.335 17.548 1.00 57.50 179 ASP A CA 1
ATOM 1412 C C . ASP A 1 179 ? -20.415 -3.838 16.617 1.00 57.50 179 ASP A C 1
ATOM 1414 O O . ASP A 1 179 ? -20.679 -3.666 15.430 1.00 57.50 179 ASP A O 1
ATOM 1418 N N . ALA A 1 180 ? -19.189 -3.649 17.128 1.00 64.56 180 ALA A N 1
ATOM 1419 C CA . ALA A 1 180 ? -18.015 -3.171 16.402 1.00 64.56 180 ALA A CA 1
ATOM 1420 C C . ALA A 1 180 ? -17.074 -4.253 15.827 1.00 64.56 180 ALA A C 1
ATOM 1422 O O . ALA A 1 180 ? -16.214 -3.922 15.014 1.00 64.56 180 ALA A O 1
ATOM 1423 N N . GLU A 1 181 ? -17.219 -5.528 16.200 1.00 75.62 181 GLU A N 1
ATOM 1424 C CA . GLU A 1 181 ? -16.342 -6.595 15.696 1.00 75.62 181 GLU A CA 1
ATOM 1425 C C . GLU A 1 181 ? -16.774 -7.057 14.292 1.00 75.62 181 GLU A C 1
ATOM 1427 O O . GLU A 1 181 ? -17.964 -7.230 14.009 1.00 75.62 181 GLU A O 1
ATOM 1432 N N . VAL A 1 182 ? -15.804 -7.296 13.400 1.00 76.06 182 VAL A N 1
ATOM 1433 C CA . VAL A 1 182 ? -16.057 -7.899 12.083 1.00 76.06 182 VAL A CA 1
ATOM 1434 C C . VAL A 1 182 ? -15.506 -9.318 12.070 1.00 76.06 182 VAL A C 1
ATOM 1436 O O . VAL A 1 182 ? -14.299 -9.530 12.160 1.00 76.06 182 VAL A O 1
ATOM 1439 N N . THR A 1 183 ? -16.397 -10.298 11.924 1.00 78.94 183 THR A N 1
ATOM 1440 C CA . THR A 1 183 ? -16.014 -11.695 11.688 1.00 78.94 183 THR A CA 1
ATOM 1441 C C . THR A 1 183 ? -15.922 -11.949 10.189 1.00 78.94 183 THR A C 1
ATOM 1443 O O . THR A 1 183 ? -16.870 -11.690 9.443 1.00 78.94 183 THR A O 1
ATOM 1446 N N . TYR A 1 184 ? -14.780 -12.460 9.738 1.00 77.25 184 TYR A N 1
ATOM 1447 C CA . TYR A 1 184 ? -14.492 -12.715 8.333 1.00 77.25 184 TYR A CA 1
ATOM 1448 C C . TYR A 1 184 ? -14.071 -14.161 8.119 1.00 77.25 184 TYR A C 1
ATOM 1450 O O . TYR A 1 184 ? -13.155 -14.650 8.770 1.00 77.25 184 TYR A O 1
ATOM 1458 N N . ARG A 1 185 ? -14.719 -14.853 7.180 1.00 75.69 185 ARG A N 1
ATOM 1459 C CA . ARG A 1 185 ? -14.381 -16.238 6.844 1.00 75.69 185 ARG A CA 1
ATOM 1460 C C . ARG A 1 185 ? -13.676 -16.309 5.497 1.00 75.69 185 ARG A C 1
ATOM 1462 O O . ARG A 1 185 ? -14.263 -15.942 4.480 1.00 75.69 185 ARG A O 1
ATOM 1469 N N . PHE A 1 186 ? -12.457 -16.839 5.506 1.00 69.50 186 PHE A N 1
ATOM 1470 C CA . PHE A 1 186 ? -11.631 -17.090 4.325 1.00 69.50 186 PHE A CA 1
ATOM 1471 C C . PHE A 1 186 ? -10.862 -18.396 4.545 1.00 69.50 186 PHE A C 1
ATOM 1473 O O . PHE A 1 186 ? -9.738 -18.379 5.000 1.00 69.50 186 PHE A O 1
ATOM 1480 N N . GLY A 1 187 ? -11.478 -19.562 4.357 1.00 76.88 187 GLY A N 1
ATOM 1481 C CA . GLY A 1 187 ? -10.890 -20.820 4.846 1.00 76.88 187 GLY A CA 1
ATOM 1482 C C . GLY A 1 187 ? -11.051 -20.967 6.366 1.00 76.88 187 GLY A C 1
ATOM 1483 O O . GLY A 1 187 ? -11.916 -21.727 6.797 1.00 76.88 187 GLY A O 1
ATOM 1484 N N . THR A 1 188 ? -10.297 -20.206 7.170 1.00 75.81 188 THR A N 1
ATOM 1485 C CA . THR A 1 188 ? -10.520 -20.064 8.623 1.00 75.81 188 THR A CA 1
ATOM 1486 C C . THR A 1 188 ? -11.312 -18.800 8.962 1.00 75.81 188 THR A C 1
ATOM 1488 O O . THR A 1 188 ? -11.507 -17.913 8.125 1.00 75.81 188 THR A O 1
ATOM 1491 N N . GLU A 1 189 ? -11.839 -18.751 10.185 1.00 82.38 189 GLU A N 1
ATOM 1492 C CA . GLU A 1 189 ? -12.507 -17.571 10.723 1.00 82.38 189 GLU A CA 1
ATOM 1493 C C . GLU A 1 189 ? -11.475 -16.631 11.354 1.00 82.38 189 GLU A C 1
ATOM 1495 O O . GLU A 1 189 ? -10.639 -17.041 12.162 1.00 82.38 189 GLU A O 1
ATOM 1500 N N . LEU A 1 190 ? -11.521 -15.369 10.941 1.00 83.50 190 LEU A N 1
ATOM 1501 C CA . LEU A 1 190 ? -10.694 -14.284 11.441 1.00 83.50 190 LEU A CA 1
ATOM 1502 C C . LEU A 1 190 ? -11.595 -13.253 12.103 1.00 83.50 190 LEU A C 1
ATOM 1504 O O . LEU A 1 190 ? -12.676 -12.940 11.595 1.00 83.50 190 LEU A O 1
ATOM 1508 N N . GLN A 1 191 ? -11.131 -12.692 13.210 1.00 88.44 191 GLN A N 1
ATOM 1509 C CA . GLN A 1 191 ? -11.782 -11.557 13.847 1.00 88.44 191 GLN A CA 1
ATOM 1510 C C . GLN A 1 191 ? -10.945 -10.310 13.600 1.00 88.44 191 GLN A C 1
ATOM 1512 O O . GLN A 1 191 ? -9.738 -10.306 13.832 1.00 88.44 191 GLN A O 1
ATOM 1517 N N . LEU A 1 192 ? -11.594 -9.259 13.108 1.00 90.69 192 LEU A N 1
ATOM 1518 C CA . LEU A 1 192 ? -10.965 -7.989 12.786 1.00 90.69 192 LEU A CA 1
ATOM 1519 C C . LEU A 1 192 ? -11.572 -6.905 13.675 1.00 90.69 192 LEU A C 1
ATOM 1521 O O . LEU A 1 192 ? -12.777 -6.641 13.617 1.00 90.69 192 LEU A O 1
ATOM 1525 N N . ASN A 1 193 ? -10.725 -6.285 14.489 1.00 93.06 193 ASN A N 1
ATOM 1526 C CA . ASN A 1 193 ? -11.084 -5.233 15.435 1.00 93.06 193 ASN A CA 1
ATOM 1527 C C . ASN A 1 193 ? -10.460 -3.937 14.938 1.00 93.06 193 ASN A C 1
ATOM 1529 O O . ASN A 1 193 ? -9.248 -3.871 14.772 1.00 93.06 193 ASN A O 1
ATOM 1533 N N . TRP A 1 194 ? -11.266 -2.922 14.655 1.00 95.44 194 TRP A N 1
ATOM 1534 C CA . TRP A 1 194 ? -10.781 -1.719 13.986 1.00 95.44 194 TRP A CA 1
ATOM 1535 C C . TRP A 1 194 ? -10.665 -0.576 14.976 1.00 95.44 194 TRP A C 1
ATOM 1537 O O . TRP A 1 194 ? -11.628 -0.246 15.671 1.00 95.44 194 TRP A O 1
ATOM 1547 N N . TYR A 1 195 ? -9.491 0.043 15.030 1.00 97.12 195 TYR A N 1
ATOM 1548 C CA . TYR A 1 195 ? -9.252 1.206 15.870 1.00 97.12 195 TYR A CA 1
ATOM 1549 C C . TYR A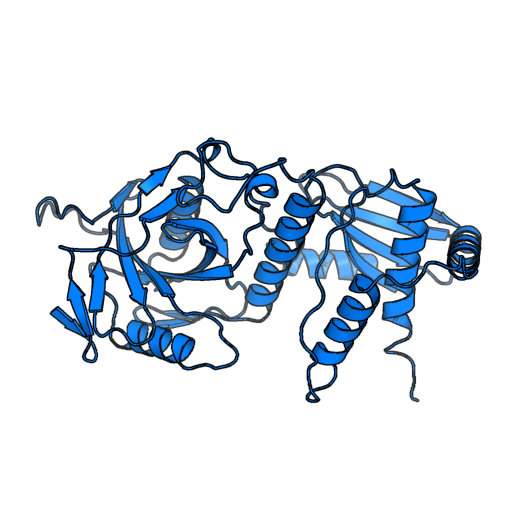 1 195 ? -9.018 2.453 15.025 1.00 97.12 195 TYR A C 1
ATOM 1551 O O . TYR A 1 195 ? -8.372 2.393 13.984 1.00 97.12 195 TYR A O 1
ATOM 1559 N N . TYR A 1 196 ? -9.536 3.584 15.487 1.00 97.56 196 TYR A N 1
ATOM 1560 C CA . TYR A 1 196 ? -9.304 4.902 14.913 1.00 97.56 196 TYR A CA 1
ATOM 1561 C C . TYR A 1 196 ? -8.694 5.818 15.973 1.00 97.56 196 TYR A C 1
ATOM 1563 O O . TYR A 1 196 ? -9.190 5.909 17.103 1.00 97.56 196 TYR A O 1
ATOM 1571 N N . LEU A 1 197 ? -7.605 6.484 15.603 1.00 97.50 197 LEU A N 1
ATOM 1572 C CA . LEU A 1 197 ? -6.842 7.380 16.458 1.00 97.50 197 LEU A CA 1
ATOM 1573 C C . LEU A 1 197 ? -6.657 8.720 15.751 1.00 97.50 197 LEU A C 1
ATOM 1575 O O . LEU A 1 197 ? -6.387 8.759 14.555 1.00 97.50 197 LEU A O 1
ATOM 1579 N N . THR A 1 198 ? -6.727 9.808 16.513 1.00 96.50 198 THR A N 1
ATOM 1580 C CA . THR A 1 198 ? -6.399 11.159 16.039 1.00 96.50 198 THR A CA 1
ATOM 1581 C C . THR A 1 198 ? -5.174 11.681 16.791 1.00 96.50 198 THR A C 1
ATOM 1583 O O . THR A 1 198 ? -4.985 11.399 17.986 1.00 96.50 198 THR A O 1
ATOM 1586 N N . LYS A 1 199 ? -4.338 12.465 16.106 1.00 94.81 199 LYS A N 1
ATOM 1587 C CA . LYS A 1 199 ? -3.183 13.152 16.691 1.00 94.81 199 LYS A CA 1
ATOM 1588 C C . LYS A 1 199 ? -3.637 14.113 17.793 1.00 94.81 199 LYS A C 1
ATOM 1590 O O . LYS A 1 199 ? -4.509 14.950 17.584 1.00 94.81 199 LYS A O 1
ATOM 1595 N N . GLY A 1 200 ? -3.030 13.993 18.973 1.00 92.44 200 GLY A N 1
ATOM 1596 C CA . GLY A 1 200 ? -3.308 14.852 20.132 1.00 92.44 200 GLY A CA 1
ATOM 1597 C C . GLY A 1 200 ? -4.563 14.497 20.940 1.00 92.44 200 GLY A C 1
ATOM 1598 O O . GLY A 1 200 ? -4.771 15.076 22.005 1.00 92.44 200 GLY A O 1
ATOM 1599 N N . GLU A 1 201 ? -5.380 13.539 20.499 1.00 93.94 201 GLU A N 1
ATOM 1600 C CA . GLU A 1 201 ? -6.534 13.079 21.275 1.00 93.94 201 GLU A CA 1
ATOM 1601 C C . GLU A 1 201 ? -6.145 11.980 22.268 1.00 93.94 201 GLU A C 1
ATOM 1603 O O . GLU A 1 201 ? -5.387 11.067 21.954 1.00 93.94 201 GLU A O 1
ATOM 1608 N N . SER A 1 202 ? -6.729 12.009 23.466 1.00 92.69 202 SER A N 1
ATOM 1609 C CA . SER A 1 202 ? -6.561 10.947 24.465 1.00 92.69 202 SER A CA 1
ATOM 1610 C C . SER A 1 202 ? -7.550 9.795 24.285 1.00 92.69 202 SER A C 1
ATOM 1612 O O . SER A 1 202 ? -7.661 8.948 25.164 1.00 92.69 202 SER A O 1
ATOM 1614 N N . ILE A 1 203 ? -8.307 9.744 23.188 1.00 94.56 203 ILE A N 1
ATOM 1615 C CA . ILE A 1 203 ? -9.297 8.693 22.939 1.00 94.56 203 ILE A CA 1
ATOM 1616 C C . ILE A 1 203 ? -8.820 7.811 21.785 1.00 94.56 203 ILE A C 1
ATOM 1618 O O . ILE A 1 203 ? -8.316 8.302 20.779 1.00 94.56 203 ILE A O 1
ATOM 1622 N N . ILE A 1 204 ? -8.981 6.499 21.951 1.00 95.94 204 ILE A N 1
ATOM 1623 C CA . ILE A 1 204 ? -8.873 5.500 20.887 1.00 95.94 204 ILE A CA 1
ATOM 1624 C C . ILE A 1 204 ? -10.282 4.977 20.640 1.00 95.94 204 ILE A C 1
ATOM 1626 O O . ILE A 1 204 ? -10.940 4.474 21.556 1.00 95.94 204 ILE A O 1
ATOM 1630 N N . TRP A 1 205 ? -10.751 5.087 19.408 1.00 96.19 205 TRP A N 1
ATOM 1631 C CA . TRP A 1 205 ? -12.093 4.666 19.043 1.00 96.19 205 TRP A CA 1
ATOM 1632 C C . TRP A 1 205 ? -12.063 3.247 18.495 1.00 96.19 205 TRP A C 1
ATOM 1634 O O . TRP A 1 205 ? -11.384 2.988 17.513 1.00 96.19 205 TRP A O 1
ATOM 1644 N N . HIS A 1 206 ? -12.794 2.328 19.117 1.00 94.75 206 HIS A N 1
ATOM 1645 C CA . HIS A 1 206 ? -13.094 1.019 18.548 1.00 94.75 206 HIS A CA 1
ATOM 1646 C C . HIS A 1 206 ? -14.312 1.170 17.637 1.00 94.75 206 HIS A C 1
ATOM 1648 O O . HIS A 1 206 ? -15.405 1.486 18.110 1.00 94.75 206 HIS A O 1
ATOM 1654 N N . VAL A 1 207 ? -14.107 1.001 16.338 1.00 94.50 207 VAL A N 1
ATOM 1655 C CA . VAL A 1 207 ? -15.057 1.379 15.289 1.00 94.50 207 VAL A CA 1
ATOM 1656 C C . VAL A 1 207 ? -15.418 0.177 14.430 1.00 94.50 207 VAL A C 1
ATOM 1658 O O . VAL A 1 207 ? -14.640 -0.759 14.299 1.00 94.50 207 VAL A O 1
ATOM 1661 N N . LYS A 1 208 ? -16.604 0.201 13.821 1.00 93.12 208 LYS A N 1
ATOM 1662 C CA . LYS A 1 208 ? -16.996 -0.780 12.806 1.00 93.12 208 LYS A CA 1
ATOM 1663 C C . LYS A 1 208 ? -16.758 -0.199 11.421 1.00 93.12 208 LYS A C 1
ATOM 1665 O O . LYS A 1 208 ? -17.353 0.839 11.129 1.00 93.12 208 LYS A O 1
ATOM 1670 N N . PRO A 1 209 ? -15.966 -0.840 10.549 1.00 94.81 209 PRO A N 1
ATOM 1671 C CA . PRO A 1 209 ? -15.884 -0.402 9.170 1.00 94.81 209 PRO A CA 1
ATOM 1672 C C . PRO A 1 209 ? -17.161 -0.773 8.404 1.00 94.81 209 PRO A C 1
ATOM 1674 O O . PRO A 1 209 ? -17.771 -1.826 8.624 1.00 94.81 209 PRO A O 1
ATOM 1677 N N . THR A 1 210 ? -17.516 0.057 7.433 1.00 93.00 210 THR A N 1
ATOM 1678 C CA . THR A 1 210 ? -18.506 -0.254 6.408 1.00 93.00 210 THR A CA 1
ATOM 1679 C C . THR A 1 210 ? -17.845 -1.085 5.313 1.00 93.00 210 THR A C 1
ATOM 1681 O O . THR A 1 210 ? -16.997 -0.608 4.557 1.00 93.00 210 THR A O 1
ATOM 1684 N N . VAL A 1 211 ? -18.244 -2.355 5.219 1.00 89.81 211 VAL A N 1
ATOM 1685 C CA . VAL A 1 211 ? -17.751 -3.270 4.183 1.00 89.81 211 VAL A CA 1
ATOM 1686 C C . VAL A 1 211 ? -18.545 -3.073 2.898 1.00 89.81 211 VAL A C 1
ATOM 1688 O O . VAL A 1 211 ? -19.772 -3.186 2.895 1.00 89.81 211 VAL A O 1
ATOM 1691 N N . VAL A 1 212 ? -17.851 -2.826 1.788 1.00 87.44 212 VAL A N 1
ATOM 1692 C CA . VAL A 1 212 ? -18.480 -2.602 0.478 1.00 87.44 212 VAL A CA 1
ATOM 1693 C C . VAL A 1 212 ? -17.985 -3.593 -0.574 1.00 87.44 212 VAL A C 1
ATOM 1695 O O . VAL A 1 212 ? -16.894 -4.151 -0.481 1.00 87.44 212 VAL A O 1
ATOM 1698 N N . ALA A 1 213 ? -18.803 -3.831 -1.601 1.00 85.62 213 ALA A N 1
ATOM 1699 C CA . ALA A 1 213 ? -18.377 -4.609 -2.761 1.00 85.62 213 ALA A CA 1
ATOM 1700 C C . ALA A 1 213 ? -17.310 -3.843 -3.558 1.00 85.62 213 ALA A C 1
ATOM 1702 O O . ALA A 1 213 ? -17.402 -2.623 -3.675 1.00 85.62 213 ALA A O 1
ATOM 1703 N N . ASP A 1 214 ? -16.362 -4.551 -4.175 1.00 83.12 214 ASP A N 1
ATOM 1704 C CA . ASP A 1 214 ? -15.235 -3.918 -4.880 1.00 83.12 214 ASP A CA 1
ATOM 1705 C C . ASP A 1 214 ? -15.684 -2.938 -5.964 1.00 83.12 214 ASP A C 1
ATOM 1707 O O . ASP A 1 214 ? -15.154 -1.837 -6.050 1.00 83.12 214 ASP A O 1
ATOM 1711 N N . LYS A 1 215 ? -16.742 -3.296 -6.704 1.00 81.69 215 LYS A N 1
ATOM 1712 C CA . LYS A 1 215 ? -17.365 -2.459 -7.743 1.00 81.69 215 LYS A CA 1
ATOM 1713 C C . LYS A 1 215 ? -17.971 -1.143 -7.240 1.00 81.69 215 LYS A C 1
ATOM 1715 O O . LYS A 1 215 ? -18.435 -0.344 -8.047 1.00 81.69 215 LYS A O 1
ATOM 1720 N N . CYS A 1 216 ? -18.096 -0.958 -5.925 1.00 78.69 216 CYS A N 1
ATOM 1721 C CA . CYS A 1 216 ? -18.593 0.287 -5.341 1.00 78.69 216 CYS A CA 1
ATOM 1722 C C . CYS A 1 216 ? -17.498 1.347 -5.213 1.00 78.69 216 CYS A C 1
ATOM 1724 O O . CYS A 1 216 ? -17.841 2.512 -5.025 1.00 78.69 216 CYS A O 1
ATOM 1726 N N . LEU A 1 217 ? -16.227 0.945 -5.291 1.00 80.94 217 LEU A N 1
ATOM 1727 C CA . LEU A 1 217 ? -15.069 1.817 -5.157 1.00 80.94 217 LEU A CA 1
ATOM 1728 C C . LEU A 1 217 ? -14.318 1.929 -6.489 1.00 80.94 217 LEU A C 1
ATOM 1730 O O . LEU A 1 217 ? -14.438 1.034 -7.330 1.00 80.94 217 LEU A O 1
ATOM 1734 N N . PRO A 1 218 ? -13.498 2.982 -6.649 1.00 74.31 218 PRO A N 1
ATOM 1735 C CA . PRO A 1 218 ? -12.468 3.042 -7.671 1.00 74.31 218 PRO A CA 1
ATOM 1736 C C . PRO A 1 218 ? -11.720 1.716 -7.822 1.00 74.31 218 PRO A C 1
ATOM 1738 O O . PRO A 1 218 ? -11.312 1.099 -6.826 1.00 74.31 218 PRO A O 1
ATOM 1741 N N . TRP A 1 219 ? -11.524 1.298 -9.075 1.00 77.56 219 TRP A N 1
ATOM 1742 C CA . TRP A 1 219 ? -10.514 0.292 -9.373 1.00 77.56 219 TRP A CA 1
ATOM 1743 C C . TRP A 1 219 ? -9.156 0.819 -8.910 1.00 77.56 219 TRP A C 1
ATOM 1745 O O . TRP A 1 219 ? -8.889 2.020 -8.979 1.00 77.56 219 TRP A O 1
ATOM 1755 N N . PHE A 1 220 ? -8.334 -0.081 -8.391 1.00 81.00 220 PHE A N 1
ATOM 1756 C CA . PHE A 1 220 ? -7.032 0.247 -7.847 1.00 81.00 220 PHE A CA 1
ATOM 1757 C C . PHE A 1 220 ? -6.009 -0.705 -8.463 1.00 81.00 220 PHE A C 1
ATOM 1759 O O . PHE A 1 220 ? -6.279 -1.911 -8.489 1.00 81.00 220 PHE A O 1
ATOM 1766 N N . PRO A 1 221 ? -4.880 -0.191 -8.973 1.00 81.06 221 PRO A N 1
ATOM 1767 C CA . PRO A 1 221 ? -3.917 -1.008 -9.687 1.00 81.06 221 PRO A CA 1
ATOM 1768 C C . PRO A 1 221 ? -3.315 -2.056 -8.749 1.00 81.06 221 PRO A C 1
ATOM 1770 O O . PRO A 1 221 ? -2.996 -1.740 -7.597 1.00 81.06 221 PRO A O 1
ATOM 1773 N N . PRO A 1 222 ? -3.149 -3.299 -9.215 1.00 85.81 222 PRO A N 1
ATOM 1774 C CA . PRO A 1 222 ? -2.415 -4.310 -8.471 1.00 85.81 222 PRO A CA 1
ATOM 1775 C C . PRO A 1 222 ? -0.927 -3.946 -8.355 1.00 85.81 222 PRO A C 1
ATOM 1777 O O . PRO A 1 222 ? -0.408 -3.057 -9.039 1.00 85.81 222 PRO A O 1
ATOM 1780 N N . LEU A 1 223 ? -0.236 -4.653 -7.462 1.00 89.19 223 LEU A N 1
ATOM 1781 C CA . LEU A 1 223 ? 1.214 -4.568 -7.343 1.00 89.19 223 LEU A CA 1
ATOM 1782 C C . LEU A 1 223 ? 1.868 -5.167 -8.605 1.00 89.19 223 LEU A C 1
ATOM 1784 O O . LEU A 1 223 ? 1.457 -6.253 -9.027 1.00 89.19 223 LEU A O 1
ATOM 1788 N N . PRO A 1 224 ? 2.860 -4.503 -9.222 1.00 91.31 224 PRO A N 1
ATOM 1789 C CA . PRO A 1 224 ? 3.478 -4.999 -10.438 1.00 91.31 224 PRO A CA 1
ATOM 1790 C C . PRO A 1 224 ? 4.464 -6.112 -10.120 1.00 91.31 224 PRO A C 1
ATOM 1792 O O . PRO A 1 224 ? 5.073 -6.137 -9.049 1.00 91.31 224 PRO A O 1
ATOM 1795 N N . TRP A 1 225 ? 4.696 -6.983 -11.095 1.00 93.56 225 TRP A N 1
ATOM 1796 C CA . TRP A 1 225 ? 5.573 -8.139 -10.953 1.00 93.56 225 TRP A CA 1
ATOM 1797 C C . TRP A 1 225 ? 6.975 -7.785 -10.443 1.00 93.56 225 TRP A C 1
ATOM 1799 O O . TRP A 1 225 ? 7.497 -8.512 -9.609 1.00 93.56 225 TRP A O 1
ATOM 1809 N N . HIS A 1 226 ? 7.557 -6.660 -10.880 1.00 92.62 226 HIS A N 1
ATOM 1810 C CA . HIS A 1 226 ? 8.915 -6.282 -10.474 1.00 92.62 226 HIS A CA 1
ATOM 1811 C C . HIS A 1 226 ? 9.041 -5.907 -8.993 1.00 92.62 226 HIS A C 1
ATOM 1813 O O . HIS A 1 226 ? 10.119 -6.049 -8.426 1.00 92.62 226 HIS A O 1
ATOM 1819 N N . LEU A 1 227 ? 7.945 -5.446 -8.381 1.00 92.12 227 LEU A N 1
ATOM 1820 C CA . LEU A 1 227 ? 7.883 -5.168 -6.947 1.00 92.12 227 LEU A CA 1
ATOM 1821 C C . LEU A 1 227 ? 7.358 -6.378 -6.177 1.00 92.12 227 LEU A C 1
ATOM 1823 O O . LEU A 1 227 ? 7.776 -6.608 -5.058 1.00 92.12 227 LEU A O 1
ATOM 1827 N N . ASN A 1 228 ? 6.463 -7.173 -6.767 1.00 90.88 228 ASN A N 1
ATOM 1828 C CA . ASN A 1 228 ? 5.907 -8.361 -6.123 1.00 90.88 228 ASN A CA 1
ATOM 1829 C C . ASN A 1 228 ? 6.889 -9.551 -6.083 1.00 90.88 228 ASN A C 1
ATOM 1831 O O . ASN A 1 228 ? 6.732 -10.441 -5.253 1.00 90.88 228 ASN A O 1
ATOM 1835 N N . ASP A 1 229 ? 7.857 -9.599 -7.000 1.00 91.31 229 ASP A N 1
ATOM 1836 C CA . ASP A 1 229 ? 8.854 -10.664 -7.131 1.00 91.31 229 ASP A CA 1
ATOM 1837 C C . ASP A 1 229 ? 10.218 -10.060 -7.514 1.00 91.31 229 ASP A C 1
ATOM 1839 O O . ASP A 1 229 ? 10.633 -10.033 -8.679 1.00 91.31 229 ASP A O 1
ATOM 1843 N N . LEU A 1 230 ? 10.907 -9.518 -6.503 1.00 89.00 230 LEU A N 1
ATOM 1844 C CA . LEU A 1 230 ? 12.191 -8.838 -6.679 1.00 89.00 230 LEU A CA 1
ATOM 1845 C C . LEU A 1 230 ? 13.283 -9.787 -7.194 1.00 89.00 230 LEU A C 1
ATOM 1847 O O . LEU A 1 230 ? 14.120 -9.380 -8.000 1.00 89.00 230 LEU A O 1
ATOM 1851 N N . GLU A 1 231 ? 13.264 -11.056 -6.778 1.00 91.06 231 GLU A N 1
ATOM 1852 C CA . GLU A 1 231 ? 14.206 -12.066 -7.270 1.00 91.06 231 GLU A CA 1
ATOM 1853 C C . GLU A 1 231 ? 14.033 -12.282 -8.773 1.00 91.06 231 GLU A C 1
ATOM 1855 O O . GLU A 1 231 ? 15.015 -12.280 -9.523 1.00 91.06 231 GLU A O 1
ATOM 1860 N N . ARG A 1 232 ? 12.785 -12.398 -9.247 1.00 93.62 232 ARG A N 1
ATOM 1861 C CA . ARG A 1 232 ? 12.506 -12.485 -10.680 1.00 93.62 232 ARG A CA 1
ATOM 1862 C C . ARG A 1 232 ? 12.950 -11.229 -11.412 1.00 93.62 232 ARG A C 1
ATOM 1864 O O . ARG A 1 232 ? 13.550 -11.348 -12.476 1.00 93.62 232 ARG A O 1
ATOM 1871 N N . PHE A 1 233 ? 12.689 -10.043 -10.868 1.00 93.75 233 PHE A N 1
ATOM 1872 C CA . PHE A 1 233 ? 13.143 -8.793 -11.479 1.00 93.75 233 PHE A CA 1
ATOM 1873 C C . PHE A 1 233 ? 14.662 -8.743 -11.640 1.00 93.75 233 PHE A C 1
ATOM 1875 O O . PHE A 1 233 ? 15.158 -8.460 -12.731 1.00 93.75 233 PHE A O 1
ATOM 1882 N N . GLN A 1 234 ? 15.400 -9.083 -10.584 1.00 93.25 234 GLN A N 1
ATOM 1883 C CA . GLN A 1 234 ? 16.859 -9.146 -10.610 1.00 93.25 234 GLN A CA 1
ATOM 1884 C C . GLN A 1 234 ? 17.365 -10.194 -11.603 1.00 93.25 234 GLN A C 1
ATOM 1886 O O . GLN A 1 234 ? 18.319 -9.931 -12.336 1.00 93.25 234 GLN A O 1
ATOM 1891 N N . TYR A 1 235 ? 16.710 -11.354 -11.670 1.00 94.94 235 TYR A N 1
ATOM 1892 C CA . TYR A 1 235 ? 17.030 -12.393 -12.641 1.00 94.94 235 TYR A CA 1
ATOM 1893 C C . TYR A 1 235 ? 16.852 -11.895 -14.081 1.00 94.94 235 TYR A C 1
ATOM 1895 O O . TYR A 1 235 ? 17.788 -11.972 -14.871 1.00 94.94 235 TYR A O 1
ATOM 1903 N N . GLU A 1 236 ? 15.690 -11.333 -14.421 1.00 94.75 236 GLU A N 1
ATOM 1904 C CA . GLU A 1 236 ? 15.405 -10.819 -15.769 1.00 94.75 236 GLU A CA 1
ATOM 1905 C C . GLU A 1 236 ? 16.355 -9.680 -16.151 1.00 94.75 236 GLU A C 1
ATOM 1907 O O . GLU A 1 236 ? 16.909 -9.662 -17.252 1.00 94.75 236 GLU A O 1
ATOM 1912 N N . LEU A 1 237 ? 16.612 -8.755 -15.22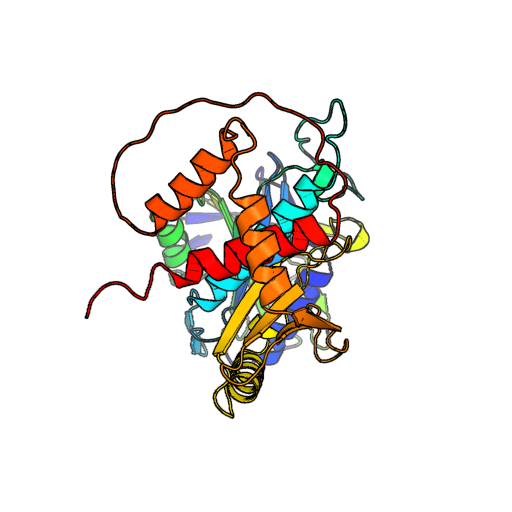3 1.00 94.19 237 LEU A N 1
ATOM 1913 C CA . LEU A 1 237 ? 17.560 -7.668 -15.437 1.00 94.19 237 LEU A CA 1
ATOM 1914 C C . LEU A 1 237 ? 18.979 -8.205 -15.672 1.00 94.19 237 LEU A C 1
ATOM 1916 O O . LEU A 1 237 ? 19.647 -7.763 -16.606 1.00 94.19 237 LEU A O 1
ATOM 1920 N N . GLY A 1 238 ? 19.416 -9.190 -14.885 1.00 95.00 238 GLY A N 1
ATOM 1921 C CA . GLY A 1 238 ? 20.712 -9.848 -15.048 1.00 95.00 238 GLY A CA 1
ATOM 1922 C C . GLY A 1 238 ? 20.835 -10.584 -16.384 1.00 95.00 238 GLY A C 1
ATOM 1923 O O . GLY A 1 238 ? 21.861 -10.475 -17.057 1.00 95.00 238 GLY A O 1
ATOM 1924 N N . GLN A 1 239 ? 19.772 -11.264 -16.821 1.00 94.81 239 GLN A N 1
ATOM 1925 C CA . GLN A 1 239 ? 19.715 -11.902 -18.136 1.00 94.81 239 GLN A CA 1
ATOM 1926 C C . GLN A 1 239 ? 19.832 -10.869 -19.262 1.00 94.81 239 GLN A C 1
ATOM 1928 O O . GLN A 1 239 ? 20.606 -11.073 -20.196 1.00 94.81 239 GLN A O 1
ATOM 1933 N N . LEU A 1 240 ? 19.129 -9.738 -19.164 1.00 93.12 240 LEU A N 1
ATOM 1934 C CA . LEU A 1 240 ? 19.212 -8.674 -20.164 1.00 93.12 240 LEU A CA 1
ATOM 1935 C C . LEU A 1 240 ? 20.571 -7.965 -20.168 1.00 93.12 240 LEU A C 1
ATOM 1937 O O . LEU A 1 240 ? 20.995 -7.520 -21.227 1.00 93.12 240 LEU A O 1
ATOM 1941 N N . GLN A 1 241 ? 21.242 -7.847 -19.019 1.00 94.00 241 GLN A N 1
ATOM 1942 C CA . GLN A 1 241 ? 22.575 -7.238 -18.885 1.00 94.00 241 GLN A CA 1
ATOM 1943 C C . GLN A 1 241 ? 23.718 -8.179 -19.284 1.00 94.00 241 GLN A C 1
ATOM 1945 O O . GLN A 1 241 ? 24.854 -7.735 -19.479 1.00 94.00 241 GLN A O 1
ATOM 1950 N N . S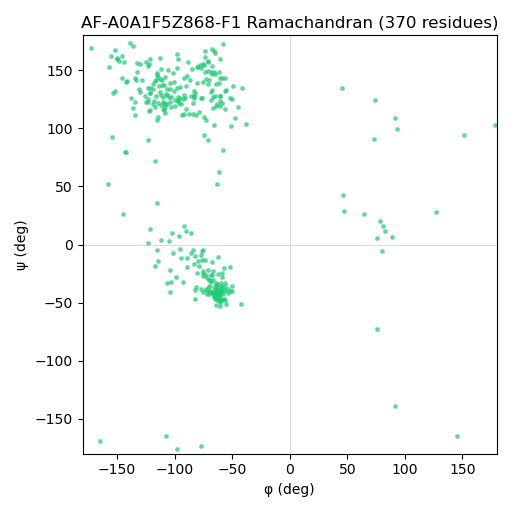ER A 1 242 ? 23.440 -9.477 -19.410 1.00 89.38 242 SER A N 1
ATOM 1951 C CA . SER A 1 242 ? 24.425 -10.447 -19.877 1.00 89.38 242 SER A CA 1
ATOM 1952 C C . SER A 1 242 ? 24.915 -10.105 -21.295 1.00 89.38 242 SER A C 1
ATOM 1954 O O . SER A 1 242 ? 24.282 -9.349 -22.028 1.00 89.38 242 SER A O 1
ATOM 1956 N N . GLU A 1 243 ? 26.082 -10.627 -21.684 1.00 84.44 243 GLU A N 1
ATOM 1957 C CA . GLU A 1 243 ? 26.622 -10.492 -23.052 1.00 84.44 243 GLU A CA 1
ATOM 1958 C C . GLU A 1 243 ? 26.969 -9.052 -23.501 1.00 84.44 243 GLU A C 1
ATOM 1960 O O . GLU A 1 243 ? 27.020 -8.742 -24.693 1.00 84.44 243 GLU A O 1
ATOM 1965 N N . GLY A 1 244 ? 27.285 -8.165 -22.551 1.00 88.62 244 GLY A N 1
ATOM 1966 C CA . GLY A 1 244 ? 27.774 -6.809 -22.846 1.00 88.62 244 GLY A CA 1
ATOM 1967 C C . GLY A 1 244 ? 26.672 -5.805 -23.191 1.00 88.62 244 GLY A C 1
ATOM 1968 O O . GLY A 1 244 ? 26.955 -4.735 -23.739 1.00 88.62 244 GLY A O 1
ATOM 1969 N N . HIS A 1 245 ? 25.423 -6.138 -22.873 1.00 94.62 245 HIS A N 1
ATOM 1970 C CA . HIS A 1 245 ? 24.297 -5.226 -22.979 1.00 94.62 245 HIS A CA 1
ATOM 1971 C C . HIS A 1 245 ? 24.298 -4.197 -21.845 1.00 94.62 245 HIS A C 1
ATOM 1973 O O . HIS A 1 245 ? 24.549 -4.502 -20.683 1.00 94.62 245 HIS A O 1
ATOM 1979 N N . THR A 1 246 ? 23.961 -2.956 -22.178 1.00 93.88 246 THR A N 1
ATOM 1980 C CA . THR A 1 246 ? 23.572 -1.939 -21.201 1.00 93.88 246 THR A CA 1
ATOM 1981 C C . THR A 1 246 ? 22.054 -1.900 -21.143 1.00 93.88 246 THR A C 1
ATOM 1983 O O . THR A 1 246 ? 21.405 -1.688 -22.166 1.00 93.88 246 THR A O 1
ATOM 1986 N N . VAL A 1 247 ? 21.490 -2.085 -19.952 1.00 94.50 247 VAL A N 1
ATOM 1987 C CA . VAL A 1 247 ? 20.041 -2.063 -19.734 1.00 94.50 247 VAL A CA 1
ATOM 1988 C C . VAL A 1 247 ? 19.694 -0.899 -18.825 1.00 94.50 247 VAL A C 1
ATOM 1990 O O . VAL A 1 247 ? 20.266 -0.754 -17.745 1.00 94.50 247 VAL A O 1
ATOM 1993 N N . ARG A 1 248 ? 18.745 -0.076 -19.261 1.00 92.44 248 ARG A N 1
ATOM 1994 C CA . ARG A 1 248 ? 18.069 0.925 -18.431 1.00 92.44 248 ARG A CA 1
ATOM 1995 C C . ARG A 1 248 ? 16.609 0.536 -18.340 1.00 92.44 248 ARG A C 1
ATOM 1997 O O . ARG A 1 248 ? 16.075 0.004 -19.306 1.00 92.44 248 ARG A O 1
ATOM 2004 N N . TRP A 1 249 ? 15.957 0.820 -17.225 1.00 92.69 249 TRP A N 1
ATOM 2005 C CA . TRP A 1 249 ? 14.533 0.558 -17.100 1.00 92.69 249 TRP A CA 1
ATOM 2006 C C . TRP A 1 249 ? 13.793 1.754 -16.513 1.00 92.69 249 TRP A C 1
ATOM 2008 O O . TRP A 1 249 ? 14.386 2.623 -15.873 1.00 92.69 249 TRP A O 1
ATOM 2018 N N . THR A 1 250 ? 12.500 1.830 -16.801 1.00 88.94 250 THR A N 1
ATOM 2019 C CA . THR A 1 250 ? 11.595 2.843 -16.263 1.00 88.94 250 THR A CA 1
ATOM 2020 C C . THR A 1 250 ? 10.179 2.285 -16.190 1.00 88.94 250 THR A C 1
ATOM 2022 O O . THR A 1 250 ? 9.882 1.245 -16.775 1.00 88.94 250 THR A O 1
ATOM 2025 N N . VAL A 1 251 ? 9.304 2.999 -15.490 1.00 86.38 251 VAL A N 1
ATOM 2026 C CA . VAL A 1 251 ? 7.876 2.697 -15.396 1.00 86.38 251 VAL A CA 1
ATOM 2027 C C . VAL A 1 251 ? 7.095 3.816 -16.065 1.00 86.38 251 VAL A C 1
ATOM 2029 O O . VAL A 1 251 ? 7.209 4.981 -15.652 1.00 86.38 251 VAL A O 1
ATOM 2032 N N . ARG A 1 252 ? 6.287 3.486 -17.071 1.00 82.31 252 ARG A N 1
ATOM 2033 C CA . ARG A 1 252 ? 5.470 4.461 -17.797 1.00 82.31 252 ARG A CA 1
ATOM 2034 C C . ARG A 1 252 ? 4.276 3.781 -18.460 1.00 82.31 252 ARG A C 1
ATOM 2036 O O . ARG A 1 252 ? 4.353 2.619 -18.810 1.00 82.31 252 ARG A O 1
ATOM 2043 N N . GLN A 1 253 ? 3.214 4.547 -18.653 1.00 80.88 253 GLN A N 1
ATOM 2044 C CA . GLN A 1 253 ? 2.098 4.209 -19.528 1.00 80.88 253 GLN A CA 1
ATOM 2045 C C . GLN A 1 253 ? 2.498 4.492 -20.993 1.00 80.88 253 GLN A C 1
ATOM 2047 O O . GLN A 1 253 ? 2.791 5.642 -21.345 1.00 80.88 253 GLN A O 1
ATOM 2052 N N . MET A 1 254 ? 2.601 3.456 -21.822 1.00 71.19 254 MET A N 1
ATOM 2053 C CA . MET A 1 254 ? 2.926 3.524 -23.255 1.00 71.19 254 MET A CA 1
ATOM 2054 C C . MET A 1 254 ? 1.687 3.450 -24.136 1.00 71.19 254 MET A C 1
ATOM 2056 O O . MET A 1 254 ? 1.707 3.983 -25.247 1.00 71.19 254 MET A O 1
ATOM 2060 N N . ASP A 1 255 ? 0.631 2.799 -23.662 1.00 71.81 255 ASP A N 1
ATOM 2061 C CA . ASP A 1 255 ? -0.656 2.715 -24.338 1.00 71.81 255 ASP A CA 1
ATOM 2062 C C . ASP A 1 255 ? -1.718 3.582 -23.634 1.00 71.81 255 ASP A C 1
ATOM 2064 O O . ASP A 1 255 ? -1.398 4.533 -22.920 1.00 71.81 255 ASP A O 1
ATOM 2068 N N . ARG A 1 256 ? -2.998 3.353 -23.946 1.00 60.22 256 ARG A N 1
ATOM 2069 C CA . ARG A 1 256 ? -4.127 4.078 -23.340 1.00 60.22 256 ARG A CA 1
ATOM 2070 C C . ARG A 1 256 ? -4.737 3.315 -22.161 1.00 60.22 256 ARG A C 1
ATOM 2072 O O . ARG A 1 256 ? -5.783 3.743 -21.667 1.00 60.22 256 ARG A O 1
ATOM 2079 N N . ASP A 1 257 ? -4.125 2.216 -21.728 1.00 68.25 257 ASP A N 1
ATOM 2080 C CA . ASP A 1 257 ? -4.613 1.459 -20.584 1.00 68.25 257 ASP A CA 1
ATOM 2081 C C . ASP A 1 257 ? -4.151 2.135 -19.287 1.00 68.25 257 ASP A C 1
ATOM 2083 O O . ASP A 1 257 ? -3.182 2.888 -19.258 1.00 68.25 257 ASP A O 1
ATOM 2087 N N . LEU A 1 258 ? -4.906 1.955 -18.202 1.00 62.88 258 LEU A N 1
ATOM 2088 C CA . LEU A 1 258 ? -4.674 2.669 -16.933 1.00 62.88 258 LEU A CA 1
ATOM 2089 C C . LEU A 1 258 ? -3.462 2.138 -16.147 1.00 62.88 258 LEU A C 1
ATOM 2091 O O . LEU A 1 258 ? -3.124 2.672 -15.089 1.00 62.88 258 LEU A O 1
ATOM 2095 N N . GLU A 1 259 ? -2.842 1.068 -16.630 1.00 77.56 259 GLU A N 1
ATOM 2096 C CA . GLU A 1 259 ? -1.745 0.364 -15.981 1.00 77.56 259 GLU A CA 1
ATOM 2097 C C . GLU A 1 259 ? -0.414 0.874 -16.536 1.00 77.56 259 GLU A C 1
ATOM 2099 O O . GLU A 1 259 ? -0.185 0.895 -17.740 1.00 77.56 259 GLU A O 1
ATOM 2104 N N . MET A 1 260 ? 0.488 1.304 -15.655 1.00 83.56 260 MET A N 1
ATOM 2105 C CA . MET A 1 260 ? 1.855 1.600 -16.058 1.00 83.56 260 MET A CA 1
ATOM 2106 C C . MET A 1 260 ? 2.577 0.291 -16.377 1.00 83.56 260 MET A C 1
ATOM 2108 O O . MET A 1 260 ? 2.500 -0.682 -15.627 1.00 83.56 260 MET A O 1
ATOM 2112 N N . GLU A 1 261 ? 3.357 0.299 -17.449 1.00 87.88 261 GLU A N 1
ATOM 2113 C CA . GLU A 1 261 ? 4.201 -0.820 -17.838 1.00 87.88 261 GLU A CA 1
ATOM 2114 C C . GLU A 1 261 ? 5.636 -0.607 -17.350 1.00 87.88 261 GLU A C 1
ATOM 2116 O O . GLU A 1 261 ? 6.082 0.518 -17.089 1.00 87.88 261 GLU A O 1
ATOM 2121 N N . ILE A 1 262 ? 6.392 -1.702 -17.271 1.00 91.31 262 ILE A N 1
ATOM 2122 C CA . ILE A 1 262 ? 7.841 -1.652 -17.050 1.00 91.31 262 ILE A CA 1
ATOM 2123 C C . ILE A 1 262 ? 8.526 -1.759 -18.403 1.00 91.31 262 ILE A C 1
ATOM 2125 O O . ILE A 1 262 ? 8.255 -2.673 -19.180 1.00 91.31 262 ILE A O 1
ATOM 2129 N N . ILE A 1 263 ? 9.415 -0.815 -18.686 1.00 92.62 263 ILE A N 1
ATOM 2130 C CA . ILE A 1 263 ? 10.079 -0.683 -19.979 1.00 92.62 263 ILE A CA 1
ATOM 2131 C C . ILE A 1 263 ? 11.575 -0.835 -19.771 1.00 92.62 263 ILE A C 1
ATOM 2133 O O . ILE A 1 263 ? 12.183 -0.017 -19.085 1.00 92.62 263 ILE A O 1
ATOM 2137 N N . PHE A 1 264 ? 12.177 -1.824 -20.422 1.00 94.62 264 PHE A N 1
ATOM 2138 C CA . PHE A 1 264 ? 13.618 -2.017 -20.504 1.00 94.62 264 PHE A CA 1
ATOM 2139 C C . PHE A 1 264 ? 14.135 -1.484 -21.839 1.00 94.62 264 PHE A C 1
ATOM 2141 O O . PHE A 1 264 ? 13.776 -1.977 -22.906 1.00 94.62 264 PHE A O 1
ATOM 2148 N N . ALA A 1 265 ? 15.019 -0.496 -21.787 1.00 94.06 265 ALA A N 1
ATOM 2149 C CA . ALA A 1 265 ? 15.820 -0.057 -22.914 1.00 94.06 265 ALA A CA 1
ATOM 2150 C C . ALA A 1 265 ? 17.151 -0.809 -22.916 1.00 94.06 265 ALA A C 1
ATOM 2152 O O . ALA A 1 265 ? 17.988 -0.606 -22.035 1.00 94.06 265 ALA A O 1
ATOM 2153 N N . VAL A 1 266 ? 17.334 -1.669 -23.916 1.00 95.25 266 VAL A N 1
ATOM 2154 C CA . VAL A 1 266 ? 18.500 -2.541 -24.061 1.00 95.25 266 VAL A CA 1
ATOM 2155 C C . VAL A 1 266 ? 19.357 -2.066 -25.227 1.00 95.25 266 VAL A C 1
ATOM 2157 O O . VAL A 1 266 ? 18.914 -2.009 -26.380 1.00 95.25 266 VAL A O 1
ATOM 2160 N N . ASP A 1 267 ? 20.609 -1.751 -24.920 1.00 93.88 267 ASP A N 1
ATOM 2161 C CA . ASP A 1 267 ? 21.628 -1.336 -25.872 1.00 93.88 267 ASP A CA 1
ATOM 2162 C C . ASP A 1 267 ? 22.790 -2.322 -25.909 1.00 93.88 267 ASP A C 1
ATOM 2164 O O . ASP A 1 267 ? 23.286 -2.755 -24.877 1.00 93.88 267 ASP A O 1
ATOM 2168 N N . ASN A 1 268 ? 23.314 -2.575 -27.105 1.00 93.94 268 ASN A N 1
ATOM 2169 C CA . ASN A 1 268 ? 24.633 -3.175 -27.288 1.00 93.94 268 ASN A CA 1
ATOM 2170 C C . ASN A 1 268 ? 25.508 -2.211 -28.109 1.00 93.94 268 ASN A C 1
ATOM 2172 O O . ASN A 1 268 ? 25.024 -1.708 -29.134 1.00 93.94 268 ASN A O 1
ATOM 2176 N N . PRO A 1 269 ? 26.774 -1.939 -27.743 1.00 90.94 269 PRO A N 1
ATOM 2177 C CA . PRO A 1 269 ? 27.680 -1.129 -28.563 1.00 90.94 269 PRO A CA 1
ATOM 2178 C C . PRO A 1 269 ? 27.858 -1.665 -29.989 1.00 90.94 269 PRO A C 1
ATOM 2180 O O . PRO A 1 269 ? 27.967 -0.876 -30.925 1.00 90.94 269 PRO A O 1
ATOM 2183 N N . ALA A 1 270 ? 27.811 -2.987 -30.169 1.00 93.56 270 ALA A N 1
ATOM 2184 C CA . ALA A 1 270 ? 27.931 -3.632 -31.473 1.00 93.56 270 ALA A CA 1
ATOM 2185 C C . ALA A 1 270 ? 26.655 -3.532 -32.331 1.00 93.56 270 ALA A C 1
ATOM 2187 O O . ALA A 1 270 ? 26.693 -3.825 -33.526 1.00 93.56 270 ALA A O 1
ATOM 2188 N N . TRP A 1 271 ? 25.514 -3.132 -31.760 1.00 93.62 271 TRP A N 1
ATOM 2189 C CA . TRP A 1 271 ? 24.251 -3.032 -32.494 1.00 93.62 271 TRP A CA 1
ATOM 2190 C C . TRP A 1 271 ? 24.033 -1.635 -33.073 1.00 93.62 271 TRP A C 1
ATOM 2192 O O . TRP A 1 271 ? 24.291 -0.615 -32.435 1.00 93.62 271 TRP A O 1
ATOM 2202 N N . THR A 1 272 ? 23.448 -1.577 -34.269 1.00 93.31 272 THR A N 1
ATOM 2203 C CA . THR A 1 272 ? 22.948 -0.331 -34.881 1.00 93.31 272 THR A CA 1
ATOM 2204 C C . THR A 1 272 ? 21.542 0.046 -34.400 1.00 93.31 272 THR A C 1
ATOM 2206 O O . THR A 1 272 ? 21.020 1.109 -34.748 1.00 93.31 272 THR A O 1
ATOM 2209 N N . LYS A 1 273 ? 20.922 -0.818 -33.588 1.00 94.00 273 LYS A N 1
ATOM 2210 C CA . LYS A 1 273 ? 19.562 -0.685 -33.064 1.00 94.00 273 LYS A CA 1
ATOM 2211 C C . LYS A 1 273 ? 19.553 -0.772 -31.533 1.00 94.00 273 LYS A C 1
ATOM 2213 O O . LYS A 1 273 ? 20.477 -1.334 -30.948 1.00 94.00 273 LYS A O 1
ATOM 2218 N N . ARG A 1 274 ? 18.514 -0.211 -30.920 1.00 92.81 274 ARG A N 1
ATOM 2219 C CA . ARG A 1 274 ? 18.134 -0.354 -29.508 1.00 92.81 274 ARG A CA 1
ATOM 2220 C C . ARG A 1 274 ? 16.842 -1.162 -29.438 1.00 92.81 274 ARG A C 1
ATOM 2222 O O . ARG A 1 274 ? 15.962 -0.968 -30.282 1.00 92.81 274 ARG A O 1
ATOM 2229 N N . LEU A 1 275 ? 16.732 -2.036 -28.444 1.00 94.44 275 LEU A N 1
ATOM 2230 C CA . LEU A 1 275 ? 15.490 -2.744 -28.139 1.00 94.44 275 LEU A CA 1
ATOM 2231 C C . LEU A 1 275 ? 14.779 -2.029 -26.991 1.00 94.44 275 LEU A C 1
ATOM 2233 O O . LEU A 1 275 ? 15.421 -1.672 -26.005 1.00 94.44 275 LEU A O 1
ATOM 2237 N N . LEU A 1 276 ? 13.472 -1.830 -27.120 1.00 93.19 276 LEU A N 1
ATOM 2238 C CA . LEU A 1 276 ? 12.594 -1.520 -25.999 1.00 93.19 276 LEU A CA 1
ATOM 2239 C C . LEU A 1 276 ? 11.741 -2.753 -25.726 1.00 93.19 276 LEU A C 1
ATOM 2241 O O . LEU A 1 276 ? 11.039 -3.226 -26.619 1.00 93.19 276 LEU A O 1
ATOM 2245 N N . ILE A 1 277 ? 11.840 -3.284 -24.515 1.00 94.50 277 ILE A N 1
ATOM 2246 C CA . ILE A 1 277 ? 11.059 -4.425 -24.048 1.00 94.50 277 ILE A CA 1
ATOM 2247 C C . ILE A 1 277 ? 10.082 -3.890 -23.011 1.00 94.50 277 ILE A C 1
ATOM 2249 O O . ILE A 1 277 ? 10.508 -3.391 -21.976 1.00 94.50 277 ILE A O 1
ATOM 2253 N N . THR A 1 278 ? 8.792 -3.990 -23.288 1.00 93.94 278 THR A N 1
ATOM 2254 C CA . THR A 1 278 ? 7.726 -3.517 -22.408 1.00 93.94 278 THR A CA 1
ATOM 2255 C C . THR A 1 278 ? 6.994 -4.713 -21.821 1.00 93.94 278 THR A C 1
ATOM 2257 O O . THR A 1 278 ? 6.555 -5.594 -22.561 1.00 93.94 278 THR A O 1
ATOM 2260 N N . THR A 1 279 ? 6.869 -4.762 -20.501 1.00 93.94 279 THR A N 1
ATOM 2261 C CA . THR A 1 279 ? 6.101 -5.786 -19.786 1.00 93.94 279 THR A CA 1
ATOM 2262 C C . THR A 1 279 ? 4.901 -5.148 -19.106 1.00 93.94 279 THR A C 1
ATOM 2264 O O . THR A 1 279 ? 5.065 -4.134 -18.419 1.00 93.94 279 THR A O 1
ATOM 2267 N N . ASP A 1 280 ? 3.745 -5.796 -19.208 1.00 90.56 280 ASP A N 1
ATOM 2268 C CA . ASP A 1 280 ? 2.576 -5.457 -18.397 1.00 90.56 280 ASP A CA 1
ATOM 2269 C C . ASP A 1 280 ? 2.849 -5.724 -16.910 1.00 90.56 280 ASP A C 1
ATOM 2271 O O . ASP A 1 280 ? 3.796 -6.431 -16.538 1.00 90.56 280 ASP A O 1
ATOM 2275 N N . PHE A 1 281 ? 2.006 -5.168 -16.039 1.00 88.19 281 PHE A N 1
ATOM 2276 C CA . PHE A 1 281 ? 2.146 -5.308 -14.589 1.00 88.19 281 PHE A CA 1
ATOM 2277 C C . PHE A 1 281 ? 2.119 -6.777 -14.119 1.00 88.19 281 PHE A C 1
ATOM 2279 O O . PHE A 1 281 ? 2.668 -7.075 -13.060 1.00 88.19 281 PHE A O 1
ATOM 2286 N N . ASP A 1 282 ? 1.499 -7.690 -14.879 1.00 90.38 282 ASP A N 1
ATOM 2287 C CA . ASP A 1 282 ? 1.281 -9.094 -14.511 1.00 90.38 282 ASP A CA 1
ATOM 2288 C C . ASP A 1 282 ? 2.240 -10.094 -15.177 1.00 90.38 282 ASP A C 1
ATOM 2290 O O . ASP A 1 282 ? 2.035 -11.312 -15.071 1.00 90.38 282 ASP A O 1
ATOM 2294 N N . TYR A 1 283 ? 3.291 -9.611 -15.848 1.00 93.06 283 TYR A N 1
ATOM 2295 C CA . TYR A 1 283 ? 4.341 -10.463 -16.409 1.00 93.06 283 TYR A CA 1
ATOM 2296 C C . TYR A 1 283 ? 4.856 -11.476 -15.359 1.00 93.06 283 TYR A C 1
ATOM 2298 O O . TYR A 1 283 ? 5.047 -11.119 -14.197 1.00 93.06 283 TYR A O 1
ATOM 2306 N N . PRO A 1 284 ? 5.069 -12.759 -15.718 1.00 94.25 284 PRO A N 1
ATOM 2307 C CA . PRO A 1 284 ? 5.070 -13.332 -17.066 1.00 94.25 284 PRO A CA 1
ATOM 2308 C C . PRO A 1 284 ? 3.721 -13.884 -17.550 1.00 94.25 284 PRO A C 1
ATOM 2310 O O . PRO A 1 284 ? 3.706 -14.670 -18.498 1.00 94.25 284 PRO A O 1
ATOM 2313 N N . LYS A 1 285 ? 2.591 -13.539 -16.915 1.00 93.12 285 LYS A N 1
ATOM 2314 C CA . LYS A 1 285 ? 1.272 -13.992 -17.398 1.00 93.12 285 LYS A CA 1
ATOM 2315 C C . LYS A 1 285 ? 0.962 -13.400 -18.768 1.00 93.12 285 LYS A C 1
ATOM 2317 O O . LYS A 1 285 ? 0.592 -14.148 -19.674 1.00 93.12 285 LYS A O 1
ATOM 2322 N N . SER A 1 286 ? 1.174 -12.094 -18.920 1.00 91.50 286 SER A N 1
ATOM 2323 C CA . SER A 1 286 ? 1.148 -11.423 -20.217 1.00 91.50 286 SER A CA 1
ATOM 2324 C C . SER A 1 286 ? 2.547 -11.415 -20.842 1.00 91.50 286 SER A C 1
ATOM 2326 O O . SER A 1 286 ? 3.540 -11.179 -20.141 1.00 91.50 286 SER A O 1
ATOM 2328 N N . PRO A 1 287 ? 2.669 -11.708 -22.151 1.00 93.69 287 PRO A N 1
ATOM 2329 C CA . PRO A 1 287 ? 3.957 -11.719 -22.828 1.00 93.69 287 PRO A CA 1
ATOM 2330 C C . PRO A 1 287 ? 4.506 -10.294 -23.002 1.00 93.69 287 PRO A C 1
ATOM 2332 O O . PRO A 1 287 ? 3.732 -9.356 -23.205 1.00 93.69 287 PRO A O 1
ATOM 2335 N N . PRO A 1 288 ? 5.838 -10.115 -23.006 1.00 95.00 288 PRO A N 1
ATOM 2336 C CA . PRO A 1 288 ? 6.436 -8.815 -23.257 1.00 95.00 288 PRO A CA 1
ATOM 2337 C C . PRO A 1 288 ? 6.214 -8.374 -24.707 1.00 95.00 288 PRO A C 1
ATOM 2339 O O . PRO A 1 288 ? 6.217 -9.183 -25.641 1.00 95.00 288 PRO A O 1
ATOM 2342 N N . ARG A 1 289 ? 6.109 -7.062 -24.909 1.00 94.31 289 ARG A N 1
ATOM 2343 C CA . ARG A 1 289 ? 6.135 -6.414 -26.224 1.00 94.31 289 ARG A CA 1
ATOM 2344 C C . ARG A 1 289 ? 7.553 -5.944 -26.528 1.00 94.31 289 ARG A C 1
ATOM 2346 O O . ARG A 1 289 ? 8.209 -5.363 -25.671 1.00 94.31 289 ARG A O 1
ATOM 2353 N N . ILE A 1 290 ? 8.030 -6.175 -27.751 1.00 94.38 290 ILE A N 1
ATOM 2354 C CA . ILE A 1 290 ? 9.372 -5.757 -28.183 1.00 94.38 290 ILE A CA 1
ATOM 2355 C C . ILE A 1 290 ? 9.247 -4.774 -29.340 1.00 94.38 290 ILE A C 1
ATOM 2357 O O . ILE A 1 290 ? 8.692 -5.095 -30.390 1.00 94.38 290 ILE A O 1
ATOM 2361 N N . GLN A 1 291 ? 9.823 -3.592 -29.161 1.00 91.69 291 GLN A N 1
ATOM 2362 C CA . GLN A 1 291 ? 9.974 -2.580 -30.196 1.00 91.69 291 GLN A CA 1
ATOM 2363 C C . GLN A 1 291 ? 11.458 -2.384 -30.512 1.00 91.69 291 GLN A C 1
ATOM 2365 O O . GLN A 1 291 ? 12.321 -2.470 -29.638 1.00 91.69 291 GLN A O 1
ATOM 2370 N N . ILE A 1 292 ? 11.773 -2.127 -31.781 1.00 93.12 292 ILE A N 1
ATOM 2371 C CA . ILE A 1 292 ? 13.152 -2.011 -32.257 1.00 93.12 292 ILE A CA 1
ATOM 2372 C C . ILE A 1 292 ? 13.329 -0.663 -32.942 1.00 93.12 292 ILE A C 1
ATOM 2374 O O . ILE A 1 292 ? 12.684 -0.387 -33.952 1.00 93.12 292 ILE A O 1
ATOM 2378 N N . PHE A 1 293 ? 14.273 0.134 -32.452 1.00 89.50 293 PHE A N 1
ATOM 2379 C CA . PHE A 1 293 ? 14.562 1.462 -32.989 1.00 89.50 293 PHE A CA 1
ATOM 2380 C C . PHE A 1 293 ? 15.987 1.522 -33.511 1.00 89.50 293 PHE A C 1
ATOM 2382 O O . PHE A 1 293 ? 16.910 1.013 -32.873 1.00 89.50 293 PHE A O 1
ATOM 2389 N N . SER A 1 294 ? 16.213 2.157 -34.661 1.00 91.94 294 SER A N 1
ATOM 2390 C CA . SER A 1 294 ? 17.590 2.457 -35.061 1.00 91.94 294 SER A CA 1
ATOM 2391 C C . SER A 1 294 ? 18.163 3.545 -34.150 1.00 91.94 294 SER A C 1
ATOM 2393 O O . SER A 1 294 ? 17.478 4.510 -33.807 1.00 91.94 294 SER A O 1
ATOM 2395 N N . LYS A 1 295 ? 19.443 3.433 -33.785 1.00 86.50 295 LYS A N 1
ATOM 2396 C CA . LYS A 1 295 ? 20.106 4.466 -32.972 1.00 86.50 295 LYS A CA 1
ATOM 2397 C C . LYS A 1 295 ? 20.093 5.832 -33.669 1.00 86.50 295 LYS A C 1
ATOM 2399 O O . LYS A 1 295 ? 19.941 6.852 -33.010 1.00 86.50 295 LYS A O 1
ATOM 2404 N N . ALA A 1 296 ? 20.163 5.846 -35.001 1.00 85.94 296 ALA A N 1
ATOM 2405 C CA . ALA A 1 296 ? 20.043 7.062 -35.802 1.00 85.94 296 ALA A CA 1
ATOM 2406 C C . ALA A 1 296 ? 18.669 7.743 -35.647 1.00 85.94 296 ALA A C 1
ATOM 2408 O O . ALA A 1 296 ? 18.617 8.959 -35.474 1.00 85.94 296 ALA A O 1
ATOM 2409 N N . GLN A 1 297 ? 17.569 6.975 -35.651 1.00 80.19 297 GLN A N 1
ATOM 2410 C CA . GLN A 1 297 ? 16.221 7.509 -35.401 1.00 80.19 297 GLN A CA 1
ATOM 2411 C C . GLN A 1 297 ? 16.108 8.119 -34.004 1.00 80.19 297 GLN A C 1
ATOM 2413 O O . GLN A 1 297 ? 15.546 9.200 -33.862 1.00 80.19 297 GLN A O 1
ATOM 2418 N N . LEU A 1 298 ? 16.675 7.463 -32.988 1.00 78.25 298 LEU A N 1
ATOM 2419 C CA . LEU A 1 298 ? 16.634 7.970 -31.614 1.00 78.25 298 LEU A CA 1
ATOM 2420 C C . LEU A 1 298 ? 17.396 9.293 -31.483 1.00 78.25 298 LEU A C 1
ATOM 2422 O O . LEU A 1 298 ? 16.857 10.247 -30.936 1.00 78.25 298 LEU A O 1
ATOM 2426 N N . VAL A 1 299 ? 18.600 9.391 -32.059 1.00 78.50 299 VAL A N 1
ATOM 2427 C CA . VAL A 1 299 ? 19.385 10.640 -32.067 1.00 78.50 299 VAL A CA 1
ATOM 2428 C C . VAL A 1 299 ? 18.636 11.770 -32.784 1.00 78.50 299 VAL A C 1
ATOM 2430 O O . VAL A 1 299 ? 18.594 12.901 -32.291 1.00 78.50 299 VAL A O 1
ATOM 2433 N N . ALA A 1 300 ? 18.013 11.481 -33.929 1.00 77.19 300 ALA A N 1
ATOM 2434 C CA . ALA A 1 300 ? 17.216 12.461 -34.667 1.00 77.19 300 ALA A CA 1
ATOM 2435 C C . ALA A 1 300 ? 15.979 12.928 -33.875 1.00 77.19 300 ALA A C 1
ATOM 2437 O O . ALA A 1 300 ? 15.683 14.127 -33.856 1.00 77.19 300 ALA A O 1
ATOM 2438 N N . ALA A 1 301 ? 15.295 12.012 -33.180 1.00 72.31 301 ALA A N 1
ATOM 2439 C CA . ALA A 1 301 ? 14.150 12.325 -32.326 1.00 72.31 301 ALA A CA 1
ATOM 2440 C C . ALA A 1 301 ? 14.557 13.207 -31.134 1.00 72.31 301 ALA A C 1
ATOM 2442 O O . ALA A 1 301 ? 13.923 14.234 -30.891 1.00 72.31 301 ALA A O 1
ATOM 2443 N N . THR A 1 302 ? 15.662 12.884 -30.452 1.00 69.81 302 THR A N 1
ATOM 2444 C CA . THR A 1 302 ? 16.191 13.709 -29.352 1.00 69.81 302 THR A CA 1
ATOM 2445 C C . THR A 1 302 ? 16.579 15.105 -29.837 1.00 69.81 302 THR A C 1
ATOM 2447 O O . THR A 1 302 ? 16.235 16.098 -29.206 1.00 69.81 302 THR A O 1
ATOM 2450 N N . THR A 1 303 ? 17.224 15.215 -31.000 1.00 69.00 303 THR A N 1
ATOM 2451 C CA . THR A 1 303 ? 17.629 16.514 -31.568 1.00 69.00 303 THR A CA 1
ATOM 2452 C C . THR A 1 303 ? 16.414 17.368 -31.956 1.00 69.00 303 THR A C 1
ATOM 2454 O O . THR A 1 303 ? 16.401 18.584 -31.754 1.00 69.00 303 THR A O 1
ATOM 2457 N N . SER A 1 304 ? 15.356 16.730 -32.462 1.00 60.69 304 SER A N 1
ATOM 2458 C CA . SER A 1 304 ? 14.101 17.403 -32.818 1.00 60.69 304 SER A CA 1
ATOM 2459 C C . SER A 1 304 ? 13.331 17.875 -31.580 1.00 60.69 304 SER A C 1
ATOM 2461 O O . SER A 1 304 ? 12.774 18.970 -31.594 1.00 60.69 304 SER A O 1
ATOM 2463 N N . ALA A 1 305 ? 13.362 17.108 -30.485 1.00 58.16 305 ALA A N 1
ATOM 2464 C CA . ALA A 1 305 ? 12.761 17.493 -29.206 1.00 58.16 305 ALA A CA 1
ATOM 2465 C C . ALA A 1 305 ? 13.513 18.640 -28.501 1.00 58.16 305 ALA A C 1
ATOM 2467 O O . ALA A 1 305 ? 12.897 19.453 -27.814 1.00 58.16 305 ALA A O 1
ATOM 2468 N N . VAL A 1 306 ? 14.833 18.737 -28.705 1.00 53.03 306 VAL A N 1
ATOM 2469 C CA . VAL A 1 306 ? 15.706 19.783 -28.132 1.00 53.03 306 VAL A CA 1
ATOM 2470 C C . VAL A 1 306 ? 15.680 21.087 -28.945 1.00 53.03 306 VAL A C 1
ATOM 2472 O O . VAL A 1 306 ? 16.141 22.125 -28.468 1.00 53.03 306 VAL A O 1
ATOM 2475 N N . THR A 1 307 ? 15.080 21.100 -30.142 1.00 44.00 307 THR A N 1
ATOM 2476 C CA . THR A 1 307 ? 14.811 22.368 -30.832 1.00 44.00 307 THR A CA 1
ATOM 2477 C C . THR A 1 307 ? 13.767 23.129 -30.014 1.00 44.00 307 THR A C 1
ATOM 2479 O O . THR A 1 307 ? 12.650 22.629 -29.862 1.00 44.00 307 THR A O 1
ATOM 2482 N N . PRO A 1 308 ? 14.081 24.318 -29.464 1.00 42.75 308 PRO A N 1
ATOM 2483 C CA . PRO A 1 308 ? 13.180 25.011 -28.568 1.00 42.75 308 PRO A CA 1
ATOM 2484 C C . PRO A 1 308 ? 12.003 25.530 -29.387 1.00 42.75 308 PRO A C 1
ATOM 2486 O O . PRO A 1 308 ? 11.973 26.673 -29.846 1.00 42.75 308 PRO A O 1
ATOM 2489 N N . VAL A 1 309 ? 10.955 24.716 -29.502 1.00 40.53 309 VAL A N 1
ATOM 2490 C CA . VAL A 1 309 ? 9.613 25.274 -29.471 1.00 40.53 309 VAL A CA 1
ATOM 2491 C C . VAL A 1 309 ? 9.628 26.157 -28.232 1.00 40.53 309 VAL A C 1
ATOM 2493 O O . VAL A 1 309 ? 10.001 25.688 -27.157 1.00 40.53 309 VAL A O 1
ATOM 2496 N N . LYS A 1 310 ? 9.288 27.443 -28.363 1.00 40.59 310 LYS A N 1
ATOM 2497 C CA . LYS A 1 310 ? 8.991 28.321 -27.222 1.00 40.59 310 LYS A CA 1
ATOM 2498 C C . LYS A 1 310 ? 7.775 27.755 -26.467 1.00 40.59 310 LYS A C 1
ATOM 2500 O O . LYS A 1 310 ? 6.726 28.389 -26.393 1.00 40.59 310 LYS A O 1
ATOM 2505 N N . ARG A 1 311 ? 7.877 26.545 -25.917 1.00 45.12 311 ARG A N 1
ATOM 2506 C CA . ARG A 1 311 ? 7.040 26.058 -24.841 1.00 45.12 311 ARG A CA 1
ATOM 2507 C C . ARG A 1 311 ? 7.420 26.962 -23.688 1.00 45.12 311 ARG A C 1
ATOM 2509 O O . ARG A 1 311 ? 8.506 26.858 -23.128 1.00 45.12 311 ARG A O 1
ATOM 2516 N N . ARG A 1 312 ? 6.556 27.941 -23.403 1.00 42.75 312 ARG A N 1
ATOM 2517 C CA . ARG A 1 312 ? 6.545 28.583 -22.089 1.00 42.75 312 ARG A CA 1
ATOM 2518 C C . ARG A 1 312 ? 6.572 27.431 -21.093 1.00 42.75 312 ARG A C 1
ATOM 2520 O O . ARG A 1 312 ? 5.580 26.708 -21.041 1.00 42.75 312 ARG A O 1
ATOM 2527 N N . ARG A 1 313 ? 7.704 27.232 -20.405 1.00 43.28 313 ARG A N 1
ATOM 2528 C CA . ARG A 1 313 ? 7.825 26.242 -19.332 1.00 43.28 313 ARG A CA 1
ATOM 2529 C C . ARG A 1 313 ? 6.582 26.377 -18.474 1.00 43.28 313 ARG A C 1
ATOM 2531 O O . ARG A 1 313 ? 6.281 27.482 -18.001 1.00 43.28 313 ARG A O 1
ATOM 2538 N N . SER A 1 314 ? 5.794 25.312 -18.395 1.00 55.00 314 SER A N 1
ATOM 2539 C CA . SER A 1 314 ? 4.636 25.357 -17.528 1.00 55.00 314 SER A CA 1
ATOM 2540 C C . SER A 1 314 ? 5.169 25.458 -16.098 1.00 55.00 314 SER A C 1
ATOM 2542 O O . SER A 1 314 ? 6.258 24.976 -15.786 1.00 55.00 314 SER A O 1
ATOM 2544 N N . ARG A 1 315 ? 4.429 26.124 -15.210 1.00 45.22 315 ARG A N 1
ATOM 2545 C CA . ARG A 1 315 ? 4.794 26.171 -13.784 1.00 45.22 315 ARG A CA 1
ATOM 2546 C C . ARG A 1 315 ? 4.912 24.769 -13.169 1.00 45.22 315 ARG A C 1
ATOM 2548 O O . ARG A 1 315 ? 5.576 24.631 -12.156 1.00 45.22 315 ARG A O 1
ATOM 2555 N N . LEU A 1 316 ? 4.305 23.767 -13.810 1.00 42.03 316 LEU A N 1
ATOM 2556 C CA . LEU A 1 316 ? 4.384 22.359 -13.448 1.00 42.03 316 LEU A CA 1
ATOM 2557 C C . LEU A 1 316 ? 5.764 21.759 -13.758 1.00 42.03 316 LEU A C 1
ATOM 2559 O O . LEU A 1 316 ? 6.320 21.097 -12.897 1.00 42.03 316 LEU A O 1
ATOM 2563 N N . ASP A 1 317 ? 6.357 22.063 -14.916 1.00 48.41 317 ASP A N 1
ATOM 2564 C CA . ASP A 1 317 ? 7.706 21.575 -15.260 1.00 48.41 317 ASP A CA 1
ATOM 2565 C C . ASP A 1 317 ? 8.760 22.172 -14.314 1.00 48.41 317 ASP A C 1
ATOM 2567 O O . ASP A 1 317 ? 9.638 21.475 -13.827 1.00 48.41 317 ASP A O 1
ATOM 2571 N N . ALA A 1 318 ? 8.613 23.456 -13.964 1.00 50.28 318 ALA A N 1
ATOM 2572 C CA . ALA A 1 318 ? 9.474 24.109 -12.975 1.00 50.28 318 ALA A CA 1
ATOM 2573 C C . ALA A 1 318 ? 9.279 23.566 -11.544 1.00 50.28 318 ALA A C 1
ATOM 2575 O O . ALA A 1 318 ? 10.188 23.658 -10.726 1.00 50.28 318 ALA A O 1
ATOM 2576 N N . PHE A 1 319 ? 8.097 23.026 -11.236 1.00 42.91 319 PHE A N 1
ATOM 2577 C CA . PHE A 1 319 ? 7.787 22.416 -9.944 1.00 42.91 319 PHE A CA 1
ATOM 2578 C C . PHE A 1 319 ? 8.311 20.979 -9.846 1.00 42.91 319 PHE A C 1
ATOM 2580 O O . PHE A 1 319 ? 8.788 20.589 -8.787 1.00 42.91 319 PHE A O 1
ATOM 2587 N N . LEU A 1 320 ? 8.271 20.215 -10.941 1.00 48.12 320 LEU A N 1
ATOM 2588 C CA . LEU A 1 320 ? 8.852 18.874 -11.009 1.00 48.12 320 LEU A CA 1
ATOM 2589 C C . LEU A 1 320 ? 10.385 18.928 -10.983 1.00 48.12 320 LEU A C 1
ATOM 2591 O O . LEU A 1 320 ? 10.976 18.196 -10.198 1.00 48.12 320 LEU A O 1
ATOM 2595 N N . ASP A 1 321 ? 11.005 19.866 -11.711 1.00 48.84 321 ASP A N 1
ATOM 2596 C CA . ASP A 1 321 ? 12.450 20.141 -11.617 1.00 48.84 321 ASP A CA 1
ATOM 2597 C C . ASP A 1 321 ? 12.851 20.545 -10.183 1.00 48.84 321 ASP A C 1
ATOM 2599 O O . ASP A 1 321 ? 13.903 20.149 -9.683 1.00 48.84 321 ASP A O 1
ATOM 2603 N N . TRP A 1 322 ? 12.008 21.330 -9.498 1.00 56.97 322 TRP A N 1
ATOM 2604 C CA . TRP A 1 322 ? 12.232 21.702 -8.099 1.00 56.97 322 TRP A CA 1
ATOM 2605 C C . TRP A 1 322 ? 12.074 20.512 -7.146 1.00 56.97 322 TRP A C 1
ATOM 2607 O O . TRP A 1 322 ? 12.889 20.365 -6.245 1.00 56.97 322 TRP A O 1
ATOM 2617 N N . LEU A 1 323 ? 11.076 19.645 -7.344 1.00 37.91 323 LEU A N 1
ATOM 2618 C CA . LEU A 1 323 ? 10.879 18.427 -6.546 1.00 37.91 323 LEU A CA 1
ATOM 2619 C C . LEU A 1 323 ? 12.045 17.450 -6.707 1.00 37.91 323 LEU A C 1
ATOM 2621 O O . LEU A 1 323 ? 12.523 16.910 -5.714 1.00 37.91 323 LEU A O 1
ATOM 2625 N N . GLU A 1 324 ? 12.534 17.263 -7.932 1.00 43.41 324 GLU A N 1
ATOM 2626 C CA . GLU A 1 324 ? 13.719 16.445 -8.192 1.00 43.41 324 GLU A CA 1
ATOM 2627 C C . GLU A 1 324 ? 14.966 17.047 -7.531 1.00 43.41 324 GLU A C 1
ATOM 2629 O O . GLU A 1 324 ? 15.751 16.309 -6.949 1.00 43.41 324 GLU A O 1
ATOM 2634 N N . GLN A 1 325 ? 15.126 18.376 -7.523 1.00 41.94 325 GLN A N 1
ATOM 2635 C CA . GLN A 1 325 ? 16.240 19.034 -6.826 1.00 41.94 325 GLN A CA 1
ATOM 2636 C C . GLN A 1 325 ? 16.108 19.012 -5.297 1.00 41.94 325 GLN A C 1
ATOM 2638 O O . GLN A 1 325 ? 17.109 18.807 -4.616 1.00 41.94 325 GLN A O 1
ATOM 2643 N N . ALA A 1 326 ? 14.902 19.177 -4.751 1.00 38.03 326 ALA A N 1
ATOM 2644 C CA . ALA A 1 326 ? 14.637 19.185 -3.312 1.00 38.03 326 ALA A CA 1
ATOM 2645 C C . ALA A 1 326 ? 14.762 17.790 -2.678 1.00 38.03 326 ALA A C 1
ATOM 2647 O O . ALA A 1 326 ? 15.119 17.675 -1.510 1.00 38.03 326 ALA A O 1
ATOM 2648 N N . LEU A 1 327 ? 14.502 16.731 -3.451 1.00 39.59 327 LEU A N 1
ATOM 2649 C CA . LEU A 1 327 ? 14.729 15.346 -3.030 1.00 39.59 327 LEU A CA 1
ATOM 2650 C C . LEU A 1 327 ? 16.206 14.929 -3.135 1.00 39.59 327 LEU A C 1
ATOM 2652 O O . LEU A 1 327 ? 16.605 13.959 -2.496 1.00 39.59 327 LEU A O 1
ATOM 2656 N N . TYR A 1 328 ? 17.024 15.654 -3.909 1.00 38.25 328 TYR A N 1
ATOM 2657 C CA . TYR A 1 328 ? 18.439 15.326 -4.138 1.00 38.25 328 TYR A CA 1
ATOM 2658 C C . TYR A 1 328 ? 19.425 16.219 -3.366 1.00 38.25 328 TYR A C 1
ATOM 2660 O O . TYR A 1 328 ? 20.560 15.811 -3.117 1.00 38.25 328 TYR A O 1
ATOM 2668 N N . TYR A 1 329 ? 19.010 17.421 -2.960 1.00 34.97 329 TYR A N 1
ATOM 2669 C CA . TYR A 1 329 ? 19.822 18.370 -2.200 1.00 34.97 329 TYR A CA 1
ATOM 2670 C C . TYR A 1 329 ? 18.998 18.936 -1.040 1.00 34.97 329 TYR A C 1
ATOM 2672 O O . TYR A 1 329 ? 18.038 19.673 -1.245 1.00 34.97 329 TYR A O 1
ATOM 2680 N N . GLY A 1 330 ? 19.369 18.573 0.188 1.00 35.66 330 GLY A N 1
ATOM 2681 C CA . GLY A 1 330 ? 18.725 19.088 1.393 1.00 35.66 330 GLY A CA 1
ATOM 2682 C C . GLY A 1 330 ? 18.859 20.611 1.542 1.00 35.66 330 GLY A C 1
ATOM 2683 O O . GLY A 1 330 ? 19.939 21.162 1.345 1.00 35.66 330 GLY A O 1
ATOM 2684 N N . GLU A 1 331 ? 17.744 21.214 1.969 1.00 38.03 331 GLU A N 1
ATOM 2685 C CA . GLU A 1 331 ? 17.527 22.578 2.491 1.00 38.03 331 GLU A CA 1
ATOM 2686 C C . GLU A 1 331 ? 17.547 23.786 1.524 1.00 38.03 331 GLU A C 1
ATOM 2688 O O . GLU A 1 331 ? 18.545 24.099 0.879 1.00 38.03 331 GLU A O 1
ATOM 2693 N N . GLY A 1 332 ? 16.445 24.563 1.547 1.00 31.53 332 GLY A N 1
ATOM 2694 C CA . GLY A 1 332 ? 16.430 25.984 1.161 1.00 31.53 332 GLY A CA 1
ATOM 2695 C C . GLY A 1 332 ? 15.108 26.537 0.592 1.00 31.53 332 GLY A C 1
ATOM 2696 O O . GLY A 1 332 ? 14.899 26.473 -0.611 1.00 31.53 332 GLY A O 1
ATOM 2697 N N . ASP A 1 333 ? 14.281 27.127 1.469 1.00 29.80 333 ASP A N 1
ATOM 2698 C CA . ASP A 1 333 ? 13.185 28.114 1.293 1.00 29.80 333 ASP A CA 1
ATOM 2699 C C . ASP A 1 333 ? 12.102 27.997 0.186 1.00 29.80 333 ASP A C 1
ATOM 2701 O O . ASP A 1 333 ? 12.335 27.835 -1.009 1.00 29.80 333 ASP A O 1
ATOM 2705 N N . THR A 1 334 ? 10.850 28.218 0.615 1.00 35.62 334 THR A N 1
ATOM 2706 C CA . THR A 1 334 ? 9.612 28.206 -0.191 1.00 35.62 334 THR A CA 1
ATOM 2707 C C . THR A 1 334 ? 9.159 29.609 -0.620 1.00 35.62 334 THR A C 1
ATOM 2709 O O . THR A 1 334 ? 9.318 30.577 0.125 1.00 35.62 334 THR A O 1
ATOM 2712 N N . PRO A 1 335 ? 8.450 29.724 -1.762 1.00 31.17 335 PRO A N 1
ATOM 2713 C CA . PRO A 1 335 ? 7.387 30.718 -1.888 1.00 31.17 335 PRO A CA 1
ATOM 2714 C C . PRO A 1 335 ? 6.030 30.102 -2.250 1.00 31.17 335 PRO A C 1
ATOM 2716 O O . PRO A 1 335 ? 5.887 29.286 -3.161 1.00 31.17 335 PRO A O 1
ATOM 2719 N N . ALA A 1 336 ? 5.017 30.575 -1.528 1.00 30.27 336 ALA A N 1
ATOM 2720 C CA . ALA A 1 336 ? 3.616 30.207 -1.635 1.00 30.27 336 ALA A CA 1
ATOM 2721 C C . ALA A 1 336 ? 2.895 30.769 -2.881 1.00 30.27 336 ALA A C 1
ATOM 2723 O O . ALA A 1 336 ? 3.271 31.798 -3.443 1.00 30.27 336 ALA A O 1
ATOM 2724 N N . ASN A 1 337 ? 1.757 30.122 -3.178 1.00 31.27 337 ASN A N 1
ATOM 2725 C CA . ASN A 1 337 ? 0.610 30.541 -4.002 1.00 31.27 337 ASN A CA 1
ATOM 2726 C C . ASN A 1 337 ? 0.758 30.577 -5.520 1.00 31.27 337 ASN A C 1
ATOM 2728 O O . ASN A 1 337 ? 0.947 31.664 -6.046 1.00 31.27 337 ASN A O 1
ATOM 2732 N N . LEU A 1 338 ? 0.448 29.483 -6.239 1.00 24.34 338 LEU A N 1
ATOM 2733 C CA . LEU A 1 338 ? 0.083 29.550 -7.667 1.00 24.34 338 LEU A CA 1
ATOM 2734 C C . LEU A 1 338 ? -0.816 28.379 -8.141 1.00 24.34 338 LEU A C 1
ATOM 2736 O O . LEU A 1 338 ? -0.299 27.389 -8.645 1.00 24.34 338 LEU A O 1
ATOM 2740 N N . PHE A 1 339 ? -2.150 28.527 -8.121 1.00 26.56 339 PHE A N 1
ATOM 2741 C CA . PHE A 1 339 ? -3.050 27.680 -8.930 1.00 26.56 339 PHE A CA 1
ATOM 2742 C C . PHE A 1 339 ? -4.185 28.473 -9.597 1.00 26.56 339 PHE A C 1
ATOM 2744 O O . PHE A 1 339 ? -4.959 29.164 -8.943 1.00 26.56 339 PHE A O 1
ATOM 2751 N N . ALA A 1 340 ? -4.288 28.313 -10.920 1.00 25.78 340 ALA A N 1
ATOM 2752 C CA . ALA A 1 340 ? -5.504 28.455 -11.723 1.00 25.78 340 ALA A CA 1
ATOM 2753 C C . ALA A 1 340 ? -5.425 27.427 -12.879 1.00 25.78 340 ALA A C 1
ATOM 2755 O O . ALA A 1 340 ? -4.321 27.193 -13.382 1.00 25.78 340 ALA A O 1
ATOM 2756 N N . PRO A 1 341 ? -6.535 26.791 -13.302 1.00 28.48 341 PRO A N 1
ATOM 2757 C CA . PRO A 1 341 ? -6.488 25.591 -14.138 1.00 28.48 341 PRO A CA 1
ATOM 2758 C C . PRO A 1 341 ? -6.372 25.902 -15.640 1.00 28.48 341 PRO A C 1
ATOM 2760 O O . PRO A 1 341 ? -6.901 26.903 -16.127 1.00 28.48 341 PRO A O 1
ATOM 2763 N N . ARG A 1 342 ? -5.746 24.993 -16.402 1.00 26.28 342 ARG A N 1
ATOM 2764 C CA . ARG A 1 342 ? -5.938 24.875 -17.857 1.00 26.28 342 ARG A CA 1
ATOM 2765 C C . ARG A 1 342 ? -6.209 23.426 -18.255 1.00 26.28 342 ARG A C 1
ATOM 2767 O O . ARG A 1 342 ? -5.513 22.521 -17.814 1.00 26.28 342 ARG A O 1
ATOM 2774 N N . ASN A 1 343 ? -7.222 23.276 -19.105 1.00 35.25 343 ASN A N 1
ATOM 2775 C CA . ASN A 1 343 ? -7.713 22.039 -19.701 1.00 35.25 343 ASN A CA 1
ATOM 2776 C C . ASN A 1 343 ? -6.974 21.715 -21.015 1.00 35.25 343 ASN A C 1
ATOM 2778 O O . ASN A 1 343 ? -6.523 22.634 -21.704 1.00 35.25 343 ASN A O 1
ATOM 2782 N N . ASN A 1 344 ? -6.989 20.422 -21.365 1.00 30.39 344 ASN A N 1
ATOM 2783 C CA . ASN A 1 344 ? -6.600 19.763 -22.624 1.00 30.39 344 ASN A CA 1
ATOM 2784 C C . ASN A 1 344 ? -5.147 19.257 -22.705 1.00 30.39 344 ASN A C 1
ATOM 2786 O O . ASN A 1 344 ? -4.233 19.997 -23.068 1.00 30.39 344 ASN A O 1
ATOM 2790 N N . LEU A 1 345 ? -4.970 17.952 -22.466 1.00 32.56 345 LEU A N 1
ATOM 2791 C CA . LEU A 1 345 ? -3.837 17.181 -22.983 1.00 32.56 345 LEU A CA 1
ATOM 2792 C C . LEU A 1 345 ? -4.143 16.765 -24.439 1.00 32.56 345 LEU A C 1
ATOM 2794 O O . LEU A 1 345 ? -5.248 16.290 -24.701 1.00 32.56 345 LEU A O 1
ATOM 2798 N N . PRO A 1 346 ? -3.226 16.979 -25.400 1.00 31.61 346 PRO A N 1
ATOM 2799 C CA . PRO A 1 346 ? -3.418 16.549 -26.783 1.00 31.61 346 PRO A CA 1
ATOM 2800 C C . PRO A 1 346 ? -3.113 15.056 -26.967 1.00 31.61 346 PRO A C 1
ATOM 2802 O O . PRO A 1 346 ? -2.272 14.498 -26.263 1.00 31.61 346 PRO A O 1
ATOM 2805 N N . ASP A 1 347 ? -3.757 14.455 -27.970 1.00 37.44 347 ASP A N 1
ATOM 2806 C CA . ASP A 1 347 ? -3.449 13.122 -28.500 1.00 37.44 347 ASP A CA 1
ATOM 2807 C C . ASP A 1 347 ? -1.968 13.081 -28.930 1.00 37.44 347 ASP A C 1
ATOM 2809 O O . ASP A 1 347 ? -1.542 13.882 -29.771 1.00 37.44 347 ASP A O 1
ATOM 2813 N N . ARG A 1 348 ? -1.146 12.236 -28.292 1.00 48.88 348 ARG A N 1
ATOM 2814 C CA . ARG A 1 348 ? 0.302 12.165 -28.561 1.00 48.88 348 ARG A CA 1
ATOM 2815 C C . ARG A 1 348 ? 0.574 11.106 -29.627 1.00 48.88 348 ARG A C 1
ATOM 2817 O O . ARG A 1 348 ? 0.154 9.965 -29.485 1.00 48.88 348 ARG A O 1
ATOM 2824 N N . SER A 1 349 ? 1.311 11.471 -30.676 1.00 51.31 349 SER A N 1
ATOM 2825 C CA . SER A 1 349 ? 1.828 10.502 -31.649 1.00 51.31 349 SER A CA 1
ATOM 2826 C C . SER A 1 349 ? 2.881 9.585 -31.007 1.00 51.31 349 SER A C 1
ATOM 2828 O O . SER A 1 349 ? 3.581 10.009 -30.082 1.00 51.31 349 SER A O 1
ATOM 2830 N N . GLU A 1 350 ? 3.052 8.364 -31.528 1.00 47.97 350 GLU A N 1
ATOM 2831 C CA . GLU A 1 350 ? 4.106 7.418 -31.101 1.00 47.97 350 GLU A CA 1
ATOM 2832 C C . GLU A 1 350 ? 5.506 8.063 -31.082 1.00 47.97 350 GLU A C 1
ATOM 2834 O O . GLU A 1 350 ? 6.304 7.812 -30.182 1.00 47.97 350 GLU A O 1
ATOM 2839 N N . GLU A 1 351 ? 5.788 8.969 -32.023 1.00 45.19 351 GLU A N 1
ATOM 2840 C CA . GLU A 1 351 ? 7.049 9.722 -32.086 1.00 45.19 351 GLU A CA 1
ATOM 2841 C C . GLU A 1 351 ? 7.260 10.650 -30.877 1.00 45.19 351 GLU A C 1
ATOM 2843 O O . GLU A 1 351 ? 8.390 10.828 -30.426 1.00 45.19 351 GLU A O 1
ATOM 2848 N N . THR A 1 352 ? 6.184 11.216 -30.319 1.00 55.03 352 THR A N 1
ATOM 2849 C CA . THR A 1 352 ? 6.251 12.090 -29.135 1.00 55.03 352 THR A CA 1
ATOM 2850 C C . THR A 1 352 ? 6.490 11.272 -27.865 1.00 55.03 352 THR A C 1
ATOM 2852 O O . THR A 1 352 ? 7.302 11.659 -27.027 1.00 55.03 352 THR A O 1
ATOM 2855 N N . LEU A 1 353 ? 5.832 10.113 -27.737 1.00 55.66 353 LEU A N 1
ATOM 2856 C CA . LEU A 1 353 ? 6.054 9.181 -26.625 1.00 55.66 353 LEU A CA 1
ATOM 2857 C C . LEU A 1 353 ? 7.492 8.655 -26.623 1.00 55.66 353 LEU A C 1
ATOM 2859 O O . LEU A 1 353 ? 8.136 8.640 -25.574 1.00 55.66 353 LEU A O 1
ATOM 2863 N N . LEU A 1 354 ? 8.014 8.312 -27.804 1.00 56.50 354 LEU A N 1
ATOM 2864 C CA . LEU A 1 354 ? 9.396 7.881 -27.983 1.00 56.50 354 LEU A CA 1
ATOM 2865 C C . LEU A 1 354 ? 10.390 8.999 -27.649 1.00 56.50 354 LEU A C 1
ATOM 2867 O O . LEU A 1 354 ? 11.367 8.742 -26.955 1.00 56.50 354 LEU A O 1
ATOM 2871 N N . ALA A 1 355 ? 10.152 10.232 -28.101 1.00 58.38 355 ALA A N 1
ATOM 2872 C CA . ALA A 1 355 ? 11.029 11.362 -27.802 1.00 58.38 355 ALA A CA 1
ATOM 2873 C C . ALA A 1 355 ? 11.097 11.662 -26.296 1.00 58.38 355 ALA A C 1
ATOM 2875 O O . ALA A 1 355 ? 12.194 11.839 -25.769 1.00 58.38 355 ALA A O 1
ATOM 2876 N N . ASP A 1 356 ? 9.957 11.644 -25.600 1.00 62.53 356 ASP A N 1
ATOM 2877 C CA . ASP A 1 356 ? 9.898 11.823 -24.145 1.00 62.53 356 ASP A CA 1
ATOM 2878 C C . ASP A 1 356 ? 10.570 10.650 -23.410 1.00 62.53 356 ASP A C 1
ATOM 2880 O O . ASP A 1 356 ? 11.336 10.855 -22.476 1.00 62.53 356 ASP A O 1
ATOM 2884 N N . LEU A 1 357 ? 10.329 9.408 -23.850 1.00 62.09 357 LEU A N 1
ATOM 2885 C CA . LEU A 1 357 ? 10.918 8.213 -23.235 1.00 62.09 357 LEU A CA 1
ATOM 2886 C C . LEU A 1 357 ? 12.440 8.202 -23.405 1.00 62.09 357 LEU A C 1
ATOM 2888 O O . LEU A 1 357 ? 13.178 7.868 -22.482 1.00 62.09 357 LEU A O 1
ATOM 2892 N N . VAL A 1 358 ? 12.921 8.584 -24.587 1.00 59.47 358 VAL A N 1
ATOM 2893 C CA . VAL A 1 358 ? 14.350 8.717 -24.863 1.00 59.47 358 VAL A CA 1
ATOM 2894 C C . VAL A 1 358 ? 14.941 9.871 -24.064 1.00 59.47 358 VAL A C 1
ATOM 2896 O O . VAL A 1 358 ? 16.031 9.700 -23.535 1.00 59.47 358 VAL A O 1
ATOM 2899 N N . ALA A 1 359 ? 14.250 11.006 -23.935 1.00 60.81 359 ALA A N 1
ATOM 2900 C CA . ALA A 1 359 ? 14.705 12.118 -23.106 1.00 60.81 359 ALA A CA 1
ATOM 2901 C C . ALA A 1 359 ? 14.847 11.699 -21.634 1.00 60.81 359 ALA A C 1
ATOM 2903 O O . ALA A 1 359 ? 15.922 11.885 -21.072 1.00 60.81 359 ALA A O 1
ATOM 2904 N N . ASP A 1 360 ? 13.847 11.036 -21.051 1.00 60.53 360 ASP A N 1
ATOM 2905 C CA . ASP A 1 360 ? 13.899 10.533 -19.670 1.00 60.53 360 ASP A CA 1
ATOM 2906 C C . ASP A 1 360 ? 15.042 9.529 -19.467 1.00 60.53 360 ASP A C 1
ATOM 2908 O O . ASP A 1 360 ? 15.788 9.590 -18.486 1.00 60.53 360 ASP A O 1
ATOM 2912 N N . LEU A 1 361 ? 15.222 8.610 -20.422 1.00 56.78 361 LEU A N 1
ATOM 2913 C CA . LEU A 1 361 ? 16.281 7.605 -20.368 1.00 56.78 361 LEU A CA 1
ATOM 2914 C C . LEU A 1 361 ? 17.674 8.190 -20.626 1.00 56.78 361 LEU A C 1
ATOM 2916 O O . LEU A 1 361 ? 18.652 7.602 -20.167 1.00 56.78 361 LEU A O 1
ATOM 2920 N N . VAL A 1 362 ? 17.796 9.300 -21.363 1.00 53.06 362 VAL A N 1
ATOM 2921 C CA . VAL A 1 362 ? 19.064 9.997 -21.643 1.00 53.06 362 VAL A CA 1
ATOM 2922 C C . VAL A 1 362 ? 19.448 10.914 -20.480 1.00 53.06 362 VAL A C 1
ATOM 2924 O O . VAL A 1 362 ? 20.575 10.809 -20.003 1.00 53.06 362 VAL A O 1
ATOM 2927 N N . ILE A 1 363 ? 18.517 11.724 -19.963 1.00 48.47 363 ILE A N 1
ATOM 2928 C CA . ILE A 1 363 ? 18.745 12.693 -18.874 1.00 48.47 363 ILE A CA 1
ATOM 2929 C C . ILE A 1 363 ? 19.193 11.989 -17.587 1.00 48.47 363 ILE A C 1
ATOM 2931 O O . ILE A 1 363 ? 20.168 12.408 -16.966 1.00 48.47 363 ILE A O 1
ATOM 2935 N N . LYS A 1 364 ? 18.575 10.856 -17.229 1.00 46.03 364 LYS A N 1
ATOM 2936 C CA . LYS A 1 364 ? 19.004 10.063 -16.061 1.00 46.03 364 LYS A CA 1
ATOM 2937 C C . LYS A 1 364 ? 20.384 9.409 -16.224 1.00 46.03 364 LYS A C 1
ATOM 2939 O O . LYS A 1 364 ? 20.965 8.967 -15.241 1.00 46.03 364 LYS A O 1
ATOM 2944 N N . GLY A 1 365 ? 20.920 9.346 -17.446 1.00 40.41 365 GLY A N 1
ATOM 2945 C CA . GLY A 1 365 ? 22.245 8.793 -17.738 1.00 40.41 365 GLY A CA 1
ATOM 2946 C C . GLY A 1 365 ? 23.401 9.796 -17.658 1.00 40.41 365 GLY A C 1
ATOM 2947 O O . GLY A 1 365 ? 24.541 9.360 -17.512 1.00 40.41 365 GLY A O 1
ATOM 2948 N N . ASP A 1 366 ? 23.131 11.102 -17.732 1.00 36.16 366 ASP A N 1
ATOM 2949 C CA . ASP A 1 366 ? 24.172 12.145 -17.694 1.00 36.16 366 ASP A CA 1
ATOM 2950 C C . ASP A 1 366 ? 24.507 12.617 -16.266 1.00 36.16 366 ASP A C 1
ATOM 2952 O O . ASP A 1 366 ? 25.538 13.253 -16.053 1.00 36.16 366 ASP A O 1
ATOM 2956 N N . LEU A 1 367 ? 23.703 12.253 -15.260 1.00 33.34 367 LEU A N 1
ATOM 2957 C CA . LEU A 1 367 ? 23.937 12.648 -13.863 1.00 33.34 367 LEU A CA 1
ATOM 2958 C C . LEU A 1 367 ? 24.892 11.726 -13.078 1.00 33.34 367 LEU A C 1
ATOM 2960 O O . LEU A 1 367 ? 25.287 12.086 -11.972 1.00 33.34 367 LEU A O 1
ATOM 2964 N N . THR A 1 368 ? 25.331 10.584 -13.627 1.00 37.09 368 THR A N 1
ATOM 2965 C CA . THR A 1 368 ? 26.262 9.666 -12.926 1.00 37.09 368 THR A CA 1
ATOM 2966 C C . THR A 1 368 ? 27.636 9.510 -13.576 1.00 37.09 368 THR A C 1
ATOM 2968 O O . THR A 1 368 ? 28.512 8.892 -12.979 1.00 37.09 368 THR A O 1
ATOM 2971 N N . ASN A 1 369 ? 27.883 10.100 -14.749 1.00 35.66 369 ASN A N 1
ATOM 2972 C CA . ASN A 1 369 ? 29.182 10.016 -15.427 1.00 35.66 369 ASN A CA 1
ATOM 2973 C C . ASN A 1 369 ? 29.826 11.398 -15.547 1.00 35.66 369 ASN A C 1
ATOM 2975 O O . ASN A 1 369 ? 29.910 11.984 -16.622 1.00 35.66 369 ASN A O 1
ATOM 2979 N N . GLY A 1 370 ? 30.291 11.918 -14.413 1.00 32.50 370 GLY A N 1
ATOM 2980 C CA . GLY A 1 370 ? 30.930 13.227 -14.354 1.00 32.50 370 GLY A CA 1
ATOM 2981 C C . GLY A 1 370 ? 31.833 13.419 -13.143 1.00 32.50 370 GLY A C 1
ATOM 2982 O O . GLY A 1 370 ? 31.643 14.396 -12.425 1.00 32.50 370 GLY A O 1
ATOM 2983 N N . LYS A 1 371 ? 32.778 12.493 -12.910 1.00 30.70 371 LYS A N 1
ATOM 2984 C CA . LYS A 1 371 ? 34.128 12.749 -12.356 1.00 30.70 371 LYS A CA 1
ATOM 2985 C C . LYS A 1 371 ? 34.915 11.439 -12.202 1.00 30.70 371 LYS A C 1
ATOM 2987 O O . LYS A 1 371 ? 34.730 10.703 -11.237 1.00 30.70 371 LYS A O 1
ATOM 2992 N N . SER A 1 372 ? 35.833 11.214 -13.136 1.00 32.88 372 SER A N 1
ATOM 2993 C CA . SER A 1 372 ? 37.129 10.571 -12.893 1.00 32.88 372 SER A CA 1
ATOM 2994 C C . SER A 1 372 ? 38.207 11.535 -13.352 1.00 32.88 372 SER A C 1
ATOM 2996 O O . SER A 1 372 ? 38.045 12.011 -14.502 1.00 32.88 372 SER A O 1
#

pLDDT: mean 76.8, std 21.18, range [24.34, 98.06]

Organism: NCBI:txid1798373

Mean predicted aligned error: 11.8 Å

Foldseek 3Di:
DAFPLFAEDAPPDPAAFEEEEPVQVVVVVVQCVVQQQWKDKFWWKFFDFRRYTYTQHTQDADPPWDIHQADTDGDDPLSVVQVVQQQVLLVLQQVPDDADPPDDRDNDDFFQDASNPNPTGMDTQAMEMEHEDDDQDDHSVNVVVVLVLLVDPVRPDFKYKYKYKYFCPDPDPDDDDPVLWDWDDDPGIMIIWIWMDGHPHSYIYGHHHHYDHSSRDHDGDDAAPCSVPVVVVVVVVVVLPPPQKDKDWDWADLDPDSFTWIWIWIDHPPDQKIKIWTGTRHPPVPPIDIDIGGPVLLVVLLVVVPPDPVPVCDVVNVVVVVVVVCVVDPDDDDDDDDDDDDDDDDDDDSSRVSNVVSVVRVVVVVVPPPDD